Protein AF-0000000083454389 (afdb_homodimer)

Radius of gyration: 29.97 Å; Cα contacts (8 Å, |Δi|>4): 1433; chains: 2; bounding box: 77×96×76 Å

Sequence (696 aa):
MKLIVLVIYVLCEFEGIVSSENDEIINSISSKSIYSPEIHAELFSPSLGLTWDHYLTLDEINNFIDHVGEKYSDFVTVHVAGYSDEGNPIKIVEVLSGNRSANKIWIDGGIHGREWVTPSAMLLILFQLVVRRESNSEAMRGVDFYVCPVINPDGFDYSRRFSKFWRKNRRVINNHCLGVDLNRNWIYQPEHSDVHEEKCRDIYPGPFPFSEPETQALKTFLEQNKNNMKAFLTFHTFGEMIMIPYGYKSALPEDYDDLERLANHIVQNITLHGGPQYKVVNTYDYSGFSVGGLDDYAKEVLGIKYTYTVELRDNGTYYFFLPEHLILPTSIDALVVAATVAEEVYRIMKLIVLVIYVLCEFEGIVSSENDEIINSISSKSIYSPEIHAELFSPSLGLTWDHYLTLDEINNFIDHVGEKYSDFVTVHVAGYSDEGNPIKIVEVLSGNRSANKIWIDGGIHGREWVTPSAMLLILFQLVVRRESNSEAMRGVDFYVCPVINPDGFDYSRRFSKFWRKNRRVINNHCLGVDLNRNWIYQPEHSDVHEEKCRDIYPGPFPFSEPETQALKTFLEQNKNNMKAFLTFHTFGEMIMIPYGYKSALPEDYDDLERLANHIVQNITLHGGPQYKVVNTYDYSGFSVGGLDDYAKEVLGIKYTYTVELRDNGTYYFFLPEHLILPTSIDALVVAATVAEEVYRI

pLDDT: mean 85.83, std 23.31, range [16.59, 98.94]

Secondary structure (DSSP, 8-state):
-------------------SS-SGGGT------SS-HHHHHHH--GGGS--SSSPPPHHHHHHHHHHHHHHTTTTEEEEEEEE-TTS-EEEEEEE--S-TT--EEEEE--SSTT-THHHHHHHHHHIIIIITGGGS-HHHHHSEEEEES-S-HHHHHHHHHT-TT--S---B-SSS-B---GGGSSS--TT----GGGGGSTT---SSTT-SHHHHHHHHHHHHH-TTEEEEEEEEESS-EEEES-SSSSSPPTTHHHHHHHHHHHHHHHHHTT----EEEEHHHHH----S-HHHIIIIIS--SEEEEEEES-SSSSTT---GGGHHHHHHHHHHHHHHHHHHHHH-/-------------------SS-SGGGT------SS-HHHHHHH--GGGS--SSSPPPHHHHHHHHHHHHHHTTTTEEEEEEEE-TTS-EEEEEEE--S-TT--EEEEE--SSTT-THHHHHHHHHHIIIIITGGGS-HHHHHSEEEEES-S-HHHHHHHHHT-TT--S---B-SSS-B---GGGSSS--TT----GGGGGSTT---SSTT-SHHHHHHHHHHHHH-TTEEEEEEEEESS-EEEES-SSSSPPPTTHHHHHHHHHHHHHHHHHTT---PEEEEHHHHH----S-HHHIIIIIS--SEEEEEEES-SSSSTT---GGGHHHHHHHHHHHHHHHHHHHHH-

Solvent-accessible surface area (backbone atoms only — not comparable to full-atom values): 36521 Å² total; per-residue (Å²): 140,84,84,80,82,84,74,98,84,80,84,69,79,86,80,85,82,81,55,87,103,42,73,69,71,66,66,71,66,66,70,68,42,85,53,41,77,75,56,54,60,62,70,40,50,54,83,80,66,54,66,51,62,58,84,74,50,65,66,56,50,52,49,51,53,50,47,50,26,65,77,39,50,92,44,24,47,67,40,73,54,37,43,37,92,87,65,45,67,30,48,34,39,34,38,54,43,82,54,92,80,38,38,28,35,41,37,38,13,18,47,41,10,30,31,59,58,25,32,56,19,39,49,48,39,47,41,43,64,59,78,40,37,88,72,49,43,69,33,57,45,50,28,25,37,39,38,26,35,39,53,20,51,57,11,30,45,43,13,73,74,32,31,61,80,36,42,22,36,71,43,69,74,48,75,85,22,61,19,31,18,62,53,22,18,51,41,81,48,85,75,39,44,75,55,71,83,48,40,47,21,58,73,14,26,36,64,38,52,46,70,43,51,47,49,39,20,50,49,55,48,44,71,74,58,44,78,55,33,45,30,38,40,41,38,43,52,43,47,30,27,43,27,30,57,28,26,72,43,84,64,69,51,94,59,41,69,61,48,49,51,52,45,51,53,33,32,51,51,24,38,62,40,75,42,66,83,44,43,77,43,43,34,20,81,73,71,37,82,37,62,13,31,57,59,40,36,40,36,71,72,69,58,26,70,47,42,34,39,34,23,35,61,42,81,47,80,49,43,53,55,70,56,43,88,46,41,44,62,43,20,47,42,48,36,44,43,52,50,48,51,27,44,55,50,50,72,101,142,84,84,80,81,86,80,92,82,84,79,70,80,82,86,82,79,84,60,87,98,50,75,71,70,68,67,73,65,68,69,66,41,82,53,41,79,75,55,54,60,61,70,39,50,55,82,79,66,54,66,51,62,58,85,75,50,65,67,58,51,51,50,52,53,51,47,50,25,63,76,38,50,92,44,23,46,69,40,71,54,38,43,36,91,88,64,45,70,29,49,33,39,35,40,55,44,83,54,93,82,38,38,27,35,41,37,36,12,17,48,42,10,30,33,60,58,26,33,56,18,41,49,48,40,47,42,45,63,58,79,39,38,88,68,49,38,69,33,57,47,49,27,26,37,40,38,26,35,38,55,20,53,56,10,30,45,44,13,73,75,33,32,59,81,37,42,21,36,72,44,69,74,47,75,85,22,62,20,31,16,62,55,22,18,51,41,81,47,84,75,39,42,74,54,69,81,48,40,46,22,58,72,13,27,35,63,38,52,43,70,43,50,45,48,39,18,49,50,54,50,44,72,74,56,44,77,56,33,44,30,37,41,40,38,44,52,44,47,30,28,43,27,31,58,28,26,69,42,84,63,69,51,94,59,42,67,61,48,50,52,52,45,51,51,34,33,51,51,24,38,60,38,73,40,68,82,44,43,76,43,44,33,19,82,72,71,38,82,37,61,13,31,56,59,40,37,41,36,69,72,69,56,25,70,47,41,34,40,34,22,34,62,42,81,47,80,48,43,54,55,70,56,45,87,45,39,44,64,43,19,48,42,49,36,44,43,53,50,48,49,27,44,57,49,50,73,101

Nearest PDB structures (foldseek):
  7eqz-assembly1_A  TM=9.453E-01  e=6.499E-32  Aedes aegypti
  3osl-assembly2_C  TM=9.333E-01  e=9.025E-31  Bos taurus
  4p10-assembly1_A  TM=8.799E-01  e=5.454E-32  Homo sapiens
  4uee-assembly1_B  TM=9.318E-01  e=4.918E-30  Homo sapiens
  2abz-assembly1_A  TM=9.301E-01  e=2.472E-28  Bos taurus

InterPro domains:
  IPR000834 Peptidase M14, carboxypeptidase A [PF00246] (61-331)
  IPR000834 Peptidase M14, carboxypeptidase A [PR00765] (81-93)
  IPR000834 Peptidase M14, carboxypeptidase A [PR00765] (103-117)
  IPR000834 Peptidase M14, carboxypeptidase A [PR00765] (179-187)
  IPR000834 Peptidase M14, carboxypeptidase A [PR00765] (233-246)
  IPR000834 Peptidase M14, carboxypeptidase A [PS52035] (54-345)
  IPR000834 Peptidase M14, carboxypeptidase A [SM00631] (55-333)

Foldseek 3Di:
DDPPPDDDDLDQDPPPPCDPVRVPVVPPPLVPLPCDVVVLVVLPPCPLPQNLLDFDALVSLVVLLVVLCVVQVVFKHKDFLFAFPVGHTFIKIKGHLPDPLAFEAEEEEALWQLQRLQLLLLVVLVCCVGVVVVSAHPLSSRHMYIYGSHLQNQSNNCCVPPNNNQTFHADDPDPQAGGARCQQQADDDPLLDPDPVLRRDSHRRHNHHPPTRSNVSVVVVCVVPVVSHAEYEYEGAAALAKEADDQQDPDHDPCNVVLVVLRVVLQVQLVSNPHDRGYYYYNCVPPNHGHRGPQCCCCPVSVHHHGIYGHFDDNPPQGSDDNSVCSVSRSVSSSSNVSSVSNVSSVD/DDPPPDDDDQDQDPPPPQDPVHPPVVPPPLVPQPCDVVVLVVLPPCPLPQNLLDFDALVSLVVLLVVLCVVQVVFKHKDFLFAFPVGHTFIKIKGHLPDPLAFEAEEEEALWQLQRLQLLLLSVLVCCVGVVVVSAHPLSSRHMYIYGSHLQNQSNNCCVPPNNNQTFHADDPDPQAGGARCQQQADDDPLLDPDPVLRRDSHRRHNHHPPTRSNVSVVVVCVVVVVSHQEYEYEGAAALAKEADDQQDPDHDPCNVVLQVLRVVLQVQLVSNPHDRGYYYYNCVPPNHGHRGPQCCCCPVSVHHHGIYGHFDDNPPQGSDDNSVCSVSRSVSSSSSVSSVSNVSSVD

Organism: Laodelphax striatellus (NCBI:txid195883)

Structure (mmCIF, N/CA/C/O backbone):
data_AF-0000000083454389-model_v1
#
loop_
_entity.id
_entity.type
_entity.pdbx_description
1 polymer 'Peptidase M14 domain-containing protein'
#
loop_
_atom_site.group_PDB
_atom_site.id
_atom_site.type_symbol
_atom_site.label_atom_id
_atom_site.label_alt_id
_atom_site.label_comp_id
_atom_site.label_asym_id
_atom_site.label_entity_id
_atom_site.label_seq_id
_atom_site.pdbx_PDB_ins_code
_atom_site.Cartn_x
_atom_site.Cartn_y
_atom_site.Cartn_z
_atom_site.occupancy
_atom_site.B_iso_or_equiv
_atom_site.auth_seq_id
_atom_site.auth_comp_id
_atom_site.auth_asym_id
_atom_site.auth_atom_id
_atom_site.pdbx_PDB_model_num
ATOM 1 N N . MET A 1 1 ? -38.062 9.578 35.219 1 16.59 1 MET A N 1
ATOM 2 C CA . MET A 1 1 ? -37.438 10.883 35.062 1 16.59 1 MET A CA 1
ATOM 3 C C . MET A 1 1 ? -35.969 10.82 35.438 1 16.59 1 MET A C 1
ATOM 5 O O . MET A 1 1 ? -35.438 9.75 35.75 1 16.59 1 MET A O 1
ATOM 9 N N . LYS A 1 2 ? -35.281 11.75 36.469 1 18.58 2 LYS A N 1
ATOM 10 C CA . LYS A 1 2 ? -34.625 13.008 36.156 1 18.58 2 LYS A CA 1
ATOM 11 C C . LYS A 1 2 ? -33.125 12.891 36.281 1 18.58 2 LYS A C 1
ATOM 13 O O . LYS A 1 2 ? -32.625 12.641 37.406 1 18.58 2 LYS A O 1
ATOM 18 N N . LEU A 1 3 ? -32.375 12.578 35.188 1 19.66 3 LEU A N 1
ATOM 19 C CA . LEU A 1 3 ? -30.922 12.359 35.062 1 19.66 3 LEU A CA 1
ATOM 20 C C . LEU A 1 3 ? -30.156 13.617 35.469 1 19.66 3 LEU A C 1
ATOM 22 O O . LEU A 1 3 ? -30.203 14.625 34.75 1 19.66 3 LEU A O 1
ATOM 26 N N . ILE A 1 4 ? -29.891 13.742 36.75 1 18.62 4 ILE A N 1
ATOM 27 C CA . ILE A 1 4 ? -29.203 14.992 37.094 1 18.62 4 ILE A CA 1
ATOM 28 C C . ILE A 1 4 ? -27.719 14.891 36.781 1 18.62 4 ILE A C 1
ATOM 30 O O . ILE A 1 4 ? -27 14.078 37.375 1 18.62 4 ILE A O 1
ATOM 34 N N . VAL A 1 5 ? -27.328 15.344 35.531 1 22.33 5 VAL A N 1
ATOM 35 C CA . VAL A 1 5 ? -26.016 15.445 34.875 1 22.33 5 VAL A CA 1
ATOM 36 C C . VAL A 1 5 ? -25.266 16.656 35.438 1 22.33 5 VAL A C 1
ATOM 38 O O . VAL A 1 5 ? -25.547 17.797 35.062 1 22.33 5 VAL A O 1
ATOM 41 N N . LEU A 1 6 ? -24.828 16.516 36.844 1 17.64 6 LEU A N 1
ATOM 42 C CA . LEU A 1 6 ? -24.125 17.703 37.312 1 17.64 6 LEU A CA 1
ATOM 43 C C . LEU A 1 6 ? -22.828 17.906 36.531 1 17.64 6 LEU A C 1
ATOM 45 O O . LEU A 1 6 ? -22.234 16.938 36.031 1 17.64 6 LEU A O 1
ATOM 49 N N . VAL A 1 7 ? -21.75 19.172 36.938 1 21.8 7 VAL A N 1
ATOM 50 C CA . VAL A 1 7 ? -21.438 20.531 36.531 1 21.8 7 VAL A CA 1
ATOM 51 C C . VAL A 1 7 ? -19.922 20.719 36.469 1 21.8 7 VAL A C 1
ATOM 53 O O . VAL A 1 7 ? -19.422 21.562 35.719 1 21.8 7 VAL A O 1
ATOM 56 N N . ILE A 1 8 ? -18.719 20.156 36.469 1 18.66 8 ILE A N 1
ATOM 57 C CA . ILE A 1 8 ? -17.734 21.188 36.812 1 18.66 8 ILE A CA 1
ATOM 58 C C . ILE A 1 8 ? -17.391 21.984 35.562 1 18.66 8 ILE A C 1
ATOM 60 O O . ILE A 1 8 ? -17.531 21.484 34.438 1 18.66 8 ILE A O 1
ATOM 64 N N . TYR A 1 9 ? -16.531 23.312 35.781 1 21.69 9 TYR A N 1
ATOM 65 C CA . TYR A 1 9 ? -15.719 24.516 35.719 1 21.69 9 TYR A CA 1
ATOM 66 C C . TYR A 1 9 ? -14.352 24.203 35.094 1 21.69 9 TYR A C 1
ATOM 68 O O . TYR A 1 9 ? -13.695 23.234 35.5 1 21.69 9 TYR A O 1
ATOM 76 N N . VAL A 1 10 ? -14.078 25.047 34 1 25.09 10 VAL A N 1
ATOM 77 C CA . VAL A 1 10 ? -13.047 25.109 32.969 1 25.09 10 VAL A CA 1
ATOM 78 C C . VAL A 1 10 ? -11.742 25.609 33.562 1 25.09 10 VAL A C 1
ATOM 80 O O . VAL A 1 10 ? -10.766 25.828 32.844 1 25.09 10 VAL A O 1
ATOM 83 N N . LEU A 1 11 ? -11.086 25.594 34.938 1 23.41 11 LEU A N 1
ATOM 84 C CA . LEU A 1 11 ? -10.148 26.703 35.125 1 23.41 11 LEU A CA 1
ATOM 85 C C . LEU A 1 11 ? -8.734 26.297 34.75 1 23.41 11 LEU A C 1
ATOM 87 O O . LEU A 1 11 ? -8.25 25.234 35.156 1 23.41 11 LEU A O 1
ATOM 91 N N . CYS A 1 12 ? -8.102 27.078 33.75 1 23.97 12 CYS A N 1
ATOM 92 C CA . CYS A 1 12 ? -6.832 27.109 33.031 1 23.97 12 CYS A CA 1
ATOM 93 C C . CYS A 1 12 ? -5.695 27.5 33.969 1 23.97 12 CYS A C 1
ATOM 95 O O . CYS A 1 12 ? -5.18 28.625 33.906 1 23.97 12 CYS A O 1
ATOM 97 N N . GLU A 1 13 ? -5.379 27.141 35.438 1 25.06 13 GLU A N 1
ATOM 98 C CA . GLU A 1 13 ? -4.383 27.984 36.094 1 25.06 13 GLU A CA 1
ATOM 99 C C . GLU A 1 13 ? -2.977 27.406 35.938 1 25.06 13 GLU A C 1
ATOM 101 O O . GLU A 1 13 ? -2.709 26.266 36.344 1 25.06 13 GLU A O 1
ATOM 106 N N . PHE A 1 14 ? -2.047 27.969 34.969 1 23.42 14 PHE A N 1
ATOM 107 C CA . PHE A 1 14 ? -0.696 27.453 34.781 1 23.42 14 PHE A CA 1
ATOM 108 C C . PHE A 1 14 ? 0.248 28 35.844 1 23.42 14 PHE A C 1
ATOM 110 O O . PHE A 1 14 ? 0.916 29.016 35.625 1 23.42 14 PHE A O 1
ATOM 117 N N . GLU A 1 15 ? 0.124 28.219 37.344 1 24.05 15 GLU A N 1
ATOM 118 C CA . GLU A 1 15 ? 1.097 28.922 38.188 1 24.05 15 GLU A CA 1
ATOM 119 C C . GLU A 1 15 ? 2.326 28.062 38.438 1 24.05 15 GLU A C 1
ATOM 121 O O . GLU A 1 15 ? 2.227 27.016 39.094 1 24.05 15 GLU A O 1
ATOM 126 N N . GLY A 1 16 ? 3.479 28.188 37.719 1 24.05 16 GLY A N 1
ATOM 127 C CA . GLY A 1 16 ? 4.715 27.453 37.906 1 24.05 16 GLY A CA 1
ATOM 128 C C . GLY A 1 16 ? 5.543 27.953 39.062 1 24.05 16 GLY A C 1
ATOM 129 O O . GLY A 1 16 ? 6.551 28.625 38.875 1 24.05 16 GLY A O 1
ATOM 130 N N . ILE A 1 17 ? 5.145 28.156 40.5 1 23.33 17 ILE A N 1
ATOM 131 C CA . ILE A 1 17 ? 5.969 28.75 41.562 1 23.33 17 ILE A CA 1
ATOM 132 C C . ILE A 1 17 ? 6.992 27.719 42.031 1 23.33 17 ILE A C 1
ATOM 134 O O . ILE A 1 17 ? 6.629 26.703 42.656 1 23.33 17 ILE A O 1
ATOM 138 N N . VAL A 1 18 ? 8.195 27.375 41.531 1 25.81 18 VAL A N 1
ATOM 139 C CA . VAL A 1 18 ? 9.156 26.438 42.125 1 25.81 18 VAL A CA 1
ATOM 140 C C . VAL A 1 18 ? 9.891 27.094 43.281 1 25.81 18 VAL A C 1
ATOM 142 O O . VAL A 1 18 ? 10.75 27.953 43.062 1 25.81 18 VAL A O 1
ATOM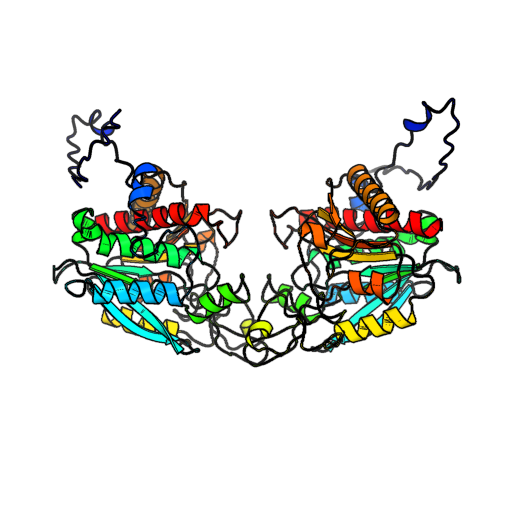 145 N N . SER A 1 19 ? 9.344 27.609 44.406 1 22.75 19 SER A N 1
ATOM 146 C CA . SER A 1 19 ? 10.227 27.906 45.531 1 22.75 19 SER A CA 1
ATOM 147 C C . SER A 1 19 ? 10.945 26.656 46.031 1 22.75 19 SER A C 1
ATOM 149 O O . SER A 1 19 ? 10.469 25.547 45.812 1 22.75 19 SER A O 1
ATOM 151 N N . SER A 1 20 ? 12.25 26.656 46.719 1 26.38 20 SER A N 1
ATOM 152 C CA . SER A 1 20 ? 13.148 25.625 47.25 1 26.38 20 SER A CA 1
ATOM 153 C C . SER A 1 20 ? 12.391 24.578 48.062 1 26.38 20 SER A C 1
ATOM 155 O O . SER A 1 20 ? 12.82 23.422 48.125 1 26.38 20 SER A O 1
ATOM 157 N N . GLU A 1 21 ? 11.844 24.922 49.344 1 28.56 21 GLU A N 1
ATOM 158 C CA . GLU A 1 21 ? 10.977 24.266 50.312 1 28.56 21 GLU A CA 1
ATOM 159 C C . GLU A 1 21 ? 9.844 23.516 49.625 1 28.56 21 GLU A C 1
ATOM 161 O O . GLU A 1 21 ? 8.68 23.922 49.719 1 28.56 21 GLU A O 1
ATOM 166 N N . ASN A 1 22 ? 9.977 23.031 48.375 1 26.16 22 ASN A N 1
ATOM 167 C CA . ASN A 1 22 ? 9.75 22.953 46.938 1 26.16 22 ASN A CA 1
ATOM 168 C C . ASN A 1 22 ? 9.211 21.578 46.531 1 26.16 22 ASN A C 1
ATOM 170 O O . ASN A 1 22 ? 9.156 21.266 45.344 1 26.16 22 ASN A O 1
ATOM 174 N N . ASP A 1 23 ? 9.328 20.578 47.375 1 27.66 23 ASP A N 1
ATOM 175 C CA . ASP A 1 23 ? 8.953 19.188 47.281 1 27.66 23 ASP A CA 1
ATOM 176 C C . ASP A 1 23 ? 7.461 19.031 46.969 1 27.66 23 ASP A C 1
ATOM 178 O O . ASP A 1 23 ? 7.051 18.094 46.281 1 27.66 23 ASP A O 1
ATOM 182 N N . GLU A 1 24 ? 6.629 19.766 47.75 1 25.83 24 GLU A N 1
ATOM 183 C CA . GLU A 1 24 ? 5.191 19.531 47.844 1 25.83 24 GLU A CA 1
ATOM 184 C C . GLU A 1 24 ? 4.512 19.797 46.5 1 25.83 24 GLU A C 1
ATOM 186 O O . GLU A 1 24 ? 3.398 19.312 46.25 1 25.83 24 GLU A O 1
ATOM 191 N N . ILE A 1 25 ? 5.043 20.828 45.812 1 26.69 25 ILE A N 1
ATOM 192 C CA . ILE A 1 25 ? 4.148 21.25 44.719 1 26.69 25 ILE A CA 1
ATOM 193 C C . ILE A 1 25 ? 4.168 20.219 43.594 1 26.69 25 ILE A C 1
ATOM 195 O O . ILE A 1 25 ? 3.766 20.516 42.469 1 26.69 25 ILE A O 1
ATOM 199 N N . ILE A 1 26 ? 5.105 19.266 43.688 1 28.83 26 ILE A N 1
ATOM 200 C CA . ILE A 1 26 ? 5.066 18.344 42.531 1 28.83 26 ILE A CA 1
ATOM 201 C C . ILE A 1 26 ? 3.699 17.672 42.469 1 28.83 26 ILE A C 1
ATOM 203 O O . ILE A 1 26 ? 3.32 17.141 41.438 1 28.83 26 ILE A O 1
ATOM 207 N N . ASN A 1 27 ? 3.258 17.391 43.688 1 25.52 27 ASN A N 1
ATOM 208 C CA . ASN A 1 27 ? 2.17 16.422 43.688 1 25.52 27 ASN A CA 1
ATOM 209 C C . ASN A 1 27 ? 0.968 16.906 42.875 1 25.52 27 ASN A C 1
ATOM 211 O O . ASN A 1 27 ? 0.224 16.094 42.344 1 25.52 27 ASN A O 1
ATOM 215 N N . SER A 1 28 ? 0.406 18.078 43.312 1 26.61 28 SER A N 1
ATOM 216 C CA . SER A 1 28 ? -1.011 18.297 43.031 1 26.61 28 SER A CA 1
ATOM 217 C C . SER A 1 28 ? -1.232 18.781 41.625 1 26.61 28 SER A C 1
ATOM 219 O O . SER A 1 28 ? -2.246 19.422 41.312 1 26.61 28 SER A O 1
ATOM 221 N N . ILE A 1 29 ? -0.206 19 40.938 1 28.78 29 ILE A N 1
ATOM 222 C CA . ILE A 1 29 ? -0.644 19.438 39.594 1 28.78 29 ILE A CA 1
ATOM 223 C C . ILE A 1 29 ? -1.446 18.312 38.938 1 28.78 29 ILE A C 1
ATOM 225 O O . ILE A 1 29 ? -0.891 17.281 38.562 1 28.78 29 ILE A O 1
ATOM 229 N N . SER A 1 30 ? -2.498 17.859 39.594 1 28.39 30 SER A N 1
ATOM 230 C CA . SER A 1 30 ? -3.455 17 38.906 1 28.39 30 SER A CA 1
ATOM 231 C C . SER A 1 30 ? -3.691 17.484 37.469 1 28.39 30 SER A C 1
ATOM 233 O O . SER A 1 30 ? -4.297 18.531 37.25 1 28.39 30 SER A O 1
ATOM 235 N N . SER A 1 31 ? -2.701 17.453 36.625 1 28.12 31 SER A N 1
ATOM 236 C CA . SER A 1 31 ? -2.867 17.641 35.188 1 28.12 31 SER A CA 1
ATOM 237 C C . SER A 1 31 ? -4.188 17.047 34.688 1 28.12 31 SER A C 1
ATOM 239 O O . SER A 1 31 ? -4.41 15.844 34.812 1 28.12 31 SER A O 1
ATOM 241 N N . LYS A 1 32 ? -5.238 17.781 34.938 1 30.38 32 LYS A N 1
ATOM 242 C CA . LYS A 1 32 ? -6.543 17.359 34.438 1 30.38 32 LYS A CA 1
ATOM 243 C C . LYS A 1 32 ? -6.441 16.844 33 1 30.38 32 LYS A C 1
ATOM 245 O O . LYS A 1 32 ? -5.82 17.5 32.156 1 30.38 32 LYS A O 1
ATOM 250 N N . SER A 1 33 ? -6.496 15.57 32.875 1 31.61 33 SER A N 1
ATOM 251 C CA . SER A 1 33 ? -6.633 14.883 31.594 1 31.61 33 SER A CA 1
ATOM 252 C C . SER A 1 33 ? -7.492 15.695 30.625 1 31.61 33 SER A C 1
ATOM 254 O O . SER A 1 33 ? -8.609 16.094 30.953 1 31.61 33 SER A O 1
ATOM 256 N N . ILE A 1 34 ? -6.945 16.562 29.875 1 37.53 34 ILE A N 1
ATOM 257 C CA . ILE A 1 34 ? -7.691 17.297 28.859 1 37.53 34 ILE A CA 1
ATOM 258 C C . ILE A 1 34 ? -8.852 16.438 28.359 1 37.53 34 ILE A C 1
ATOM 260 O O . ILE A 1 34 ? -9.898 16.969 27.969 1 37.53 34 ILE A O 1
ATOM 264 N N . TYR A 1 35 ? -8.555 15.164 28 1 34.94 35 TYR A N 1
ATOM 265 C CA . TYR A 1 35 ? -9.562 14.305 27.391 1 34.94 35 TYR A CA 1
ATOM 266 C C . TYR A 1 35 ? -9.93 13.156 28.328 1 34.94 35 TYR A C 1
ATOM 268 O O . TYR A 1 35 ? -9.055 12.406 28.781 1 34.94 35 TYR A O 1
ATOM 276 N N . SER A 1 36 ? -10.578 13.344 29.375 1 38.19 36 SER A N 1
ATOM 277 C CA . SER A 1 36 ? -11.164 12.156 29.984 1 38.19 36 SER A CA 1
ATOM 278 C C . SER A 1 36 ? -12.188 11.508 29.062 1 38.19 36 SER A C 1
ATOM 280 O O . SER A 1 36 ? -12.914 12.195 28.344 1 38.19 36 SER A O 1
ATOM 282 N N . PRO A 1 37 ? -12.008 10.289 28.828 1 38.5 37 PRO A N 1
ATOM 283 C CA . PRO A 1 37 ? -12.969 9.562 28 1 38.5 37 PRO A CA 1
ATOM 284 C C . PRO A 1 37 ? -14.398 10.078 28.172 1 38.5 37 PRO A C 1
ATOM 286 O O . PRO A 1 37 ? -15.18 10.062 27.219 1 38.5 37 PRO A O 1
ATOM 289 N N . GLU A 1 38 ? -14.805 10.461 29.281 1 39 38 GLU A N 1
ATOM 290 C CA . GLU A 1 38 ? -16.172 10.914 29.516 1 39 38 GLU A CA 1
ATOM 291 C C . GLU A 1 38 ? -16.453 12.234 28.797 1 39 38 GLU A C 1
ATOM 293 O O . GLU A 1 38 ? -17.562 12.469 28.328 1 39 38 GLU A O 1
ATOM 298 N N . ILE A 1 39 ? -15.469 13.094 28.703 1 40.34 39 ILE A N 1
ATOM 299 C CA . ILE A 1 39 ? -15.555 14.391 28.047 1 40.34 39 ILE A CA 1
ATOM 300 C C . ILE A 1 39 ? -15.656 14.195 26.547 1 40.34 39 ILE A C 1
ATOM 302 O O . ILE A 1 39 ? -16.203 15.047 25.828 1 40.34 39 ILE A O 1
ATOM 306 N N . HIS A 1 40 ? -15.164 13.227 25.922 1 42.78 40 HIS A N 1
ATOM 307 C CA . HIS A 1 40 ? -15.195 12.953 24.484 1 42.78 40 HIS A CA 1
ATOM 308 C C . HIS A 1 40 ? -16.625 12.727 24 1 42.78 40 HIS A C 1
ATOM 310 O O . HIS A 1 40 ? -16.953 13.039 22.859 1 42.78 40 HIS A O 1
ATOM 316 N N . ALA A 1 41 ? -17.344 12.211 24.859 1 41.62 41 ALA A N 1
ATOM 317 C CA . ALA A 1 41 ? -18.734 11.984 24.422 1 41.62 41 ALA A CA 1
ATOM 318 C C . ALA A 1 41 ? -19.438 13.312 24.156 1 41.62 41 ALA A C 1
ATOM 320 O O . ALA A 1 41 ? -20.281 13.398 23.266 1 41.62 41 ALA A O 1
ATOM 321 N N . GLU A 1 42 ? -19.172 14.297 24.938 1 41.12 42 GLU A N 1
ATOM 322 C CA . GLU A 1 42 ? -19.828 15.578 24.703 1 41.12 42 GLU A CA 1
ATOM 323 C C . GLU A 1 42 ? -19.266 16.266 23.469 1 41.12 42 GLU A C 1
ATOM 325 O O . GLU A 1 42 ? -19.938 17.094 22.859 1 41.12 42 GLU A O 1
ATOM 330 N N . LEU A 1 43 ? -18.047 16.172 23.344 1 43.34 43 LEU A N 1
ATOM 331 C CA . LEU A 1 43 ? -17.438 16.859 22.219 1 43.34 43 LEU A CA 1
ATOM 332 C C . LEU A 1 43 ? -18.203 16.578 20.938 1 43.34 43 LEU A C 1
ATOM 334 O O . LEU A 1 43 ? -18.141 17.344 19.969 1 43.34 43 LEU A O 1
ATOM 338 N N . PHE A 1 44 ? -18.656 15.312 20.859 1 44.28 44 PHE A N 1
ATOM 339 C CA . PHE A 1 44 ? -19.266 14.938 19.578 1 44.28 44 PHE A CA 1
ATOM 340 C C . PHE A 1 44 ? -20.719 15.406 19.516 1 44.28 44 PHE A C 1
ATOM 342 O O . PHE A 1 44 ? -21.625 14.711 19.984 1 44.28 44 PHE A O 1
ATOM 349 N N . SER A 1 45 ? -20.891 16.562 20 1 42.81 45 SER A N 1
ATOM 350 C CA . SER A 1 45 ? -22.25 16.906 19.578 1 42.81 45 SER A CA 1
ATOM 351 C C . SER A 1 45 ? -22.391 16.797 18.062 1 42.81 45 SER A C 1
ATOM 353 O O . SER A 1 45 ? -21.672 17.453 17.312 1 42.81 45 SER A O 1
ATOM 355 N N . PRO A 1 46 ? -23.078 15.734 17.656 1 46.09 46 PRO A N 1
ATOM 356 C CA . PRO A 1 46 ? -23.453 15.477 16.266 1 46.09 46 PRO A CA 1
ATOM 357 C C . PRO A 1 46 ? -23.875 16.734 15.516 1 46.09 46 PRO A C 1
ATOM 359 O O . PRO A 1 46 ? -24.266 16.672 14.352 1 46.09 46 PRO A O 1
ATOM 362 N N . SER A 1 47 ? -23.969 17.781 16.203 1 45.66 47 SER A N 1
ATOM 363 C CA . SER A 1 47 ? -24.688 18.797 15.414 1 45.66 47 SER A CA 1
ATOM 364 C C . SER A 1 47 ? -24.016 19.016 14.062 1 45.66 47 SER A C 1
ATOM 366 O O . SER A 1 47 ? -24.688 19.281 13.062 1 45.66 47 SER A O 1
ATOM 368 N N . LEU A 1 48 ? -22.672 19.047 14.109 1 57.94 48 LEU A N 1
ATOM 369 C CA . LEU A 1 48 ? -22.078 19.297 12.797 1 57.94 48 LEU A CA 1
ATOM 370 C C . LEU A 1 48 ? -21.812 17.984 12.07 1 57.94 48 LEU A C 1
ATOM 372 O O . LEU A 1 48 ? -21.25 17.984 10.977 1 57.94 48 LEU A O 1
ATOM 376 N N . GLY A 1 49 ? -22.391 17.016 12.641 1 63.62 49 GLY A N 1
ATOM 377 C CA . GLY A 1 49 ? -22.297 15.734 11.969 1 63.62 49 GLY A CA 1
ATOM 378 C C . GLY A 1 49 ? -20.906 15.125 12.016 1 63.62 49 GLY A C 1
ATOM 379 O O . GLY A 1 49 ? -20.672 14.078 11.406 1 63.62 49 GLY A O 1
ATOM 380 N N . LEU A 1 50 ? -19.969 15.906 12.75 1 79.75 50 LEU A N 1
ATOM 381 C CA . LEU A 1 50 ? -18.641 15.312 12.852 1 79.75 50 LEU A CA 1
ATOM 382 C C . LEU A 1 50 ? -18.547 14.406 14.078 1 79.75 50 LEU A C 1
ATOM 384 O O . LEU A 1 50 ? -18.75 14.859 15.203 1 79.75 50 LEU A O 1
ATOM 388 N N . THR A 1 51 ? -18.297 13.109 13.945 1 79.62 51 THR A N 1
ATOM 389 C CA . THR A 1 51 ? -18.297 12.172 15.055 1 79.62 51 THR A CA 1
ATOM 390 C C . THR A 1 51 ? -16.953 11.477 15.18 1 79.62 51 THR A C 1
ATOM 392 O O . THR A 1 51 ? -16.656 10.836 16.188 1 79.62 51 THR A O 1
ATOM 395 N N . TRP A 1 52 ? -16.047 11.766 14.289 1 91.19 52 TRP A N 1
ATOM 396 C CA . TRP A 1 52 ? -14.711 11.148 14.258 1 91.19 52 TRP A CA 1
ATOM 397 C C . TRP A 1 52 ? -14.805 9.641 14.438 1 91.19 52 TRP A C 1
ATOM 399 O O . TRP A 1 52 ? -14 9.047 15.156 1 91.19 52 TRP A O 1
ATOM 409 N N . ASP A 1 53 ? -15.891 9.062 13.938 1 89.5 53 ASP A N 1
ATOM 410 C CA . ASP A 1 53 ? -16.094 7.621 13.969 1 89.5 53 ASP A CA 1
ATOM 411 C C . ASP A 1 53 ? -15.977 7.02 12.57 1 89.5 53 ASP A C 1
ATOM 413 O O . ASP A 1 53 ? -16.172 5.812 12.391 1 89.5 53 ASP A O 1
ATOM 417 N N . HIS A 1 54 ? -15.734 7.82 11.672 1 92.88 54 HIS A N 1
ATOM 418 C CA . HIS A 1 54 ? -15.461 7.41 10.305 1 92.88 54 HIS A CA 1
ATOM 419 C C . HIS A 1 54 ? -14.617 8.453 9.57 1 92.88 54 HIS A C 1
ATOM 421 O O . HIS A 1 54 ? -14.516 9.594 10.016 1 92.88 54 HIS A O 1
ATOM 427 N N . TYR A 1 55 ? -13.969 8.047 8.578 1 95.38 55 TYR A N 1
ATOM 428 C CA . TYR A 1 55 ? -13.211 8.977 7.754 1 95.38 55 TYR A CA 1
ATOM 429 C C . TYR A 1 55 ? -14.125 9.773 6.836 1 95.38 55 TYR A C 1
ATOM 431 O O . TYR A 1 55 ? -15.008 9.211 6.18 1 95.38 55 TYR A O 1
ATOM 439 N N . LEU A 1 56 ? -13.914 11.023 6.832 1 94.81 56 LEU A N 1
ATOM 440 C CA . LEU A 1 56 ? -14.742 11.906 6.016 1 94.81 56 LEU A CA 1
ATOM 441 C C . LEU A 1 56 ? -14.211 11.992 4.59 1 94.81 56 LEU A C 1
ATOM 443 O O . LEU A 1 56 ? -13.008 11.82 4.363 1 94.81 56 LEU A O 1
ATOM 447 N N . THR A 1 57 ? -15.148 12.281 3.697 1 95.56 57 THR A N 1
ATOM 448 C CA . THR A 1 57 ? -14.758 12.562 2.318 1 95.56 57 THR A CA 1
ATOM 449 C C . THR A 1 57 ? -14.188 13.969 2.195 1 95.56 57 THR A C 1
ATOM 451 O O . THR A 1 57 ? -14.328 14.789 3.107 1 95.56 57 THR A O 1
ATOM 454 N N . LEU A 1 58 ? -13.523 14.203 1.085 1 97.88 58 LEU A N 1
ATOM 455 C CA . LEU A 1 58 ? -13.008 15.539 0.823 1 97.88 58 LEU A CA 1
ATOM 456 C C . LEU A 1 58 ? -14.133 16.562 0.84 1 97.88 58 LEU A C 1
ATOM 458 O O . LEU A 1 58 ? -13.977 17.656 1.389 1 97.88 58 LEU A O 1
ATOM 462 N N . ASP A 1 59 ? -15.273 16.203 0.291 1 96 59 ASP A N 1
ATOM 463 C CA . ASP A 1 59 ? -16.422 17.109 0.251 1 96 59 ASP A CA 1
ATOM 464 C C . ASP A 1 59 ? -16.922 17.422 1.659 1 96 59 ASP A C 1
ATOM 466 O O . ASP A 1 59 ? -17.25 18.562 1.97 1 96 59 ASP A O 1
ATOM 470 N N . GLU A 1 60 ? -17 16.406 2.484 1 94.56 60 GLU A N 1
ATOM 471 C CA . GLU A 1 60 ? -17.453 16.594 3.861 1 94.56 60 GLU A CA 1
ATOM 472 C C . GLU A 1 60 ? -16.469 17.484 4.637 1 94.56 60 GLU A C 1
ATOM 474 O O . GLU A 1 60 ? -16.891 18.312 5.441 1 94.56 60 GLU A O 1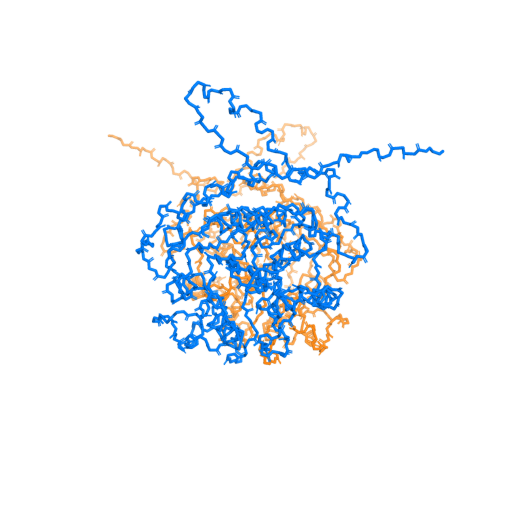
ATOM 479 N N . ILE A 1 61 ? -15.227 17.312 4.414 1 96.75 61 ILE A N 1
ATOM 480 C CA . ILE A 1 61 ? -14.203 18.125 5.055 1 96.75 61 ILE A CA 1
ATOM 481 C C . ILE A 1 61 ? -14.352 19.578 4.633 1 96.75 61 ILE A C 1
ATOM 483 O O . ILE A 1 61 ? -14.391 20.484 5.477 1 96.75 61 ILE A O 1
ATOM 487 N N . ASN A 1 62 ? -14.477 19.797 3.348 1 96.88 62 ASN A N 1
ATOM 488 C CA . ASN A 1 62 ? -14.617 21.156 2.826 1 96.88 62 ASN A CA 1
ATOM 489 C C . ASN A 1 62 ? -15.891 21.828 3.33 1 96.88 62 ASN A C 1
ATOM 491 O O . ASN A 1 62 ? -15.898 23.031 3.605 1 96.88 62 ASN A O 1
ATOM 495 N N . ASN A 1 63 ? -16.922 21.031 3.443 1 94.12 63 ASN A N 1
ATOM 496 C CA . ASN A 1 63 ? -18.172 21.562 3.965 1 94.12 63 ASN A CA 1
ATOM 497 C C . ASN A 1 63 ? -18.016 22.047 5.406 1 94.12 63 ASN A C 1
ATOM 499 O O . ASN A 1 63 ? -18.562 23.094 5.777 1 94.12 63 ASN A O 1
ATOM 503 N N . PHE A 1 64 ? -17.344 21.281 6.188 1 93.12 64 PHE A N 1
ATOM 504 C CA . PHE A 1 64 ? -17.094 21.688 7.566 1 93.12 64 PHE A CA 1
ATOM 505 C C . PHE A 1 64 ? -16.297 22.984 7.617 1 93.12 64 PHE A C 1
ATOM 507 O O . PHE A 1 64 ? -16.625 23.891 8.383 1 93.12 64 PHE A O 1
ATOM 514 N N . ILE A 1 65 ? -15.266 23.062 6.781 1 96.69 65 ILE A N 1
ATOM 515 C CA . ILE A 1 65 ? -14.398 24.234 6.73 1 96.69 65 ILE A CA 1
ATOM 516 C C . ILE A 1 65 ? -15.219 25.469 6.359 1 96.69 65 ILE A C 1
ATOM 518 O O . ILE A 1 65 ? -15.109 26.516 7.012 1 96.69 65 ILE A O 1
ATOM 522 N N . ASP A 1 66 ? -16.062 25.281 5.379 1 95.94 66 ASP A N 1
ATOM 523 C CA . ASP A 1 66 ? -16.906 26.406 4.938 1 95.94 66 ASP A CA 1
ATOM 524 C C . ASP A 1 66 ? -17.875 26.812 6.031 1 95.94 66 ASP A C 1
ATOM 526 O O . ASP A 1 66 ? -18.109 28.016 6.242 1 95.94 66 ASP A O 1
ATOM 530 N N . HIS A 1 67 ? -18.375 25.844 6.68 1 92.94 67 HIS A N 1
ATOM 531 C CA . HIS A 1 67 ? -19.344 26.109 7.746 1 92.94 67 HIS A CA 1
ATOM 532 C C . HIS A 1 67 ? -18.703 26.938 8.859 1 92.94 67 HIS A C 1
ATOM 534 O O . HIS A 1 67 ? -19.281 27.938 9.297 1 92.94 67 HIS A O 1
ATOM 540 N N . VAL A 1 68 ? -17.531 26.578 9.305 1 93.88 68 VAL A N 1
ATOM 541 C CA . VAL A 1 68 ? -16.922 27.281 10.422 1 93.88 68 VAL A CA 1
ATOM 542 C C . VAL A 1 68 ? -16.484 28.672 9.961 1 93.88 68 VAL A C 1
ATOM 544 O O . VAL A 1 68 ? -16.469 29.625 10.758 1 93.88 68 VAL A O 1
ATOM 547 N N . GLY A 1 69 ? -16.062 28.828 8.688 1 96.12 69 GLY A N 1
ATOM 548 C CA . GLY A 1 69 ? -15.711 30.125 8.148 1 96.12 69 GLY A CA 1
ATOM 549 C C . GLY A 1 69 ? -16.891 31.094 8.109 1 96.12 69 GLY A C 1
ATOM 550 O O . GLY A 1 69 ? -16.734 32.281 8.375 1 96.12 69 GLY A O 1
ATOM 551 N N . GLU A 1 70 ? -18.062 30.547 7.801 1 96 70 GLU A N 1
ATOM 552 C CA . GLU A 1 70 ? -19.266 31.359 7.688 1 96 70 GLU A CA 1
ATOM 553 C C . GLU A 1 70 ? -19.844 31.688 9.062 1 96 70 GLU A C 1
ATOM 555 O O . GLU A 1 70 ? -20.188 32.844 9.352 1 96 70 GLU A O 1
ATOM 560 N N . LYS A 1 71 ? -19.938 30.719 9.906 1 95.12 71 LYS A N 1
ATOM 561 C CA . LYS A 1 71 ? -20.609 30.859 11.203 1 95.12 71 LYS A CA 1
ATOM 562 C C . LYS A 1 71 ? -19.766 31.688 12.172 1 95.12 71 LYS A C 1
ATOM 564 O O . LYS A 1 71 ? -20.312 32.406 13 1 95.12 71 LYS A O 1
ATOM 569 N N . TYR A 1 72 ? -18.516 31.594 12.07 1 97.25 72 TYR A N 1
ATOM 570 C CA . TYR A 1 72 ? -17.625 32.281 13.008 1 97.25 72 TYR A CA 1
ATOM 571 C C . TYR A 1 72 ? -16.75 33.281 12.289 1 97.25 72 TYR A C 1
ATOM 573 O O . TYR A 1 72 ? -15.555 33.406 12.57 1 97.25 72 TYR A O 1
ATOM 581 N N . SER A 1 73 ? -17.281 34.031 11.422 1 97.56 73 SER A N 1
ATOM 582 C CA . SER A 1 73 ? -16.578 34.938 10.523 1 97.56 73 SER A CA 1
ATOM 583 C C . SER A 1 73 ? -15.969 36.094 11.289 1 97.56 73 SER A C 1
ATOM 585 O O . SER A 1 73 ? -15.117 36.844 10.758 1 97.56 73 SER A O 1
ATOM 587 N N . ASP A 1 74 ? -16.312 36.312 12.562 1 97.44 74 ASP A N 1
ATOM 588 C CA . ASP A 1 74 ? -15.742 37.375 13.375 1 97.44 74 ASP A CA 1
ATOM 589 C C . ASP A 1 74 ? -14.258 37.125 13.648 1 97.44 74 ASP A C 1
ATOM 591 O O . ASP A 1 74 ? -13.492 38.094 13.812 1 97.44 74 ASP A O 1
ATOM 595 N N . PHE A 1 75 ? -13.883 35.781 13.719 1 97.88 75 PHE A N 1
ATOM 596 C CA . PHE A 1 75 ? -12.484 35.531 14.039 1 97.88 75 PHE A CA 1
ATOM 597 C C . PHE A 1 75 ? -11.938 34.375 13.188 1 97.88 75 PHE A C 1
ATOM 599 O O . PHE A 1 75 ? -10.797 33.938 13.383 1 97.88 75 PHE A O 1
ATOM 606 N N . VAL A 1 76 ? -12.734 33.906 12.289 1 98.56 76 VAL A N 1
ATOM 607 C CA . VAL A 1 76 ? -12.305 32.812 11.391 1 98.56 76 VAL A CA 1
ATOM 608 C C . VAL A 1 76 ? -12.383 33.312 9.938 1 98.56 76 VAL A C 1
ATOM 610 O O . VAL A 1 76 ? -13.391 33.875 9.523 1 98.56 76 VAL A O 1
ATOM 613 N N . THR A 1 77 ? -11.359 33.156 9.195 1 98.69 77 THR A N 1
ATOM 614 C CA . THR A 1 77 ? -11.328 33.406 7.762 1 98.69 77 THR A CA 1
ATOM 615 C C . THR A 1 77 ? -10.844 32.156 7.012 1 98.69 77 THR A C 1
ATOM 617 O O . THR A 1 77 ? -9.836 31.562 7.379 1 98.69 77 THR A O 1
ATOM 620 N N . VAL A 1 78 ? -11.562 31.75 6.023 1 98.69 78 VAL A N 1
ATOM 621 C CA . VAL A 1 78 ? -11.156 30.641 5.164 1 98.69 78 VAL A CA 1
ATOM 622 C C . VAL A 1 78 ? -10.508 31.188 3.893 1 98.69 78 VAL A C 1
ATOM 624 O O . VAL A 1 78 ? -11.133 31.953 3.148 1 98.69 78 VAL A O 1
ATOM 627 N N . HIS A 1 79 ? -9.258 30.844 3.701 1 98.75 79 HIS A N 1
ATOM 628 C CA . HIS A 1 79 ? -8.516 31.219 2.504 1 98.75 79 HIS A CA 1
ATOM 629 C C . HIS A 1 79 ? -8.461 30.062 1.505 1 98.75 79 HIS A C 1
ATOM 631 O O . HIS A 1 79 ? -8.297 28.906 1.894 1 98.75 79 HIS A O 1
ATOM 637 N N . VAL A 1 80 ? -8.672 30.375 0.241 1 98.62 80 VAL A N 1
ATOM 638 C CA . VAL A 1 80 ? -8.305 29.453 -0.829 1 98.62 80 VAL A CA 1
ATOM 639 C C . VAL A 1 80 ? -6.918 29.797 -1.361 1 98.62 80 VAL A C 1
ATOM 641 O O . VAL A 1 80 ? -6.762 30.75 -2.139 1 98.62 80 VAL A O 1
ATOM 644 N N . ALA A 1 81 ? -5.961 29.047 -0.944 1 98.5 81 ALA A N 1
ATOM 645 C CA . ALA A 1 81 ? -4.57 29.328 -1.287 1 98.5 81 ALA A CA 1
ATOM 646 C C . ALA A 1 81 ? -4.297 29.031 -2.76 1 98.5 81 ALA A C 1
ATOM 648 O O . ALA A 1 81 ? -3.414 29.641 -3.367 1 98.5 81 ALA A O 1
ATOM 649 N N . GLY A 1 82 ? -4.992 28.156 -3.365 1 98.5 82 GLY A N 1
ATOM 650 C CA . GLY A 1 82 ? -4.871 27.703 -4.742 1 98.5 82 GLY A CA 1
ATOM 651 C C . GLY A 1 82 ? -5.719 26.484 -5.047 1 98.5 82 GLY A C 1
ATOM 652 O O . GLY A 1 82 ? -6.609 26.141 -4.27 1 98.5 82 GLY A O 1
ATOM 653 N N . TYR A 1 83 ? -5.445 25.969 -6.211 1 98.62 83 TYR A N 1
ATOM 654 C CA . TYR A 1 83 ? -6.191 24.797 -6.668 1 98.62 83 TYR A CA 1
ATOM 655 C C . TYR A 1 83 ? -5.246 23.703 -7.133 1 98.62 83 TYR A C 1
ATOM 657 O O . TYR A 1 83 ? -4.168 23.969 -7.656 1 98.62 83 TYR A O 1
ATOM 665 N N . SER A 1 84 ? -5.672 22.469 -6.832 1 98.25 84 SER A N 1
ATOM 666 C CA . SER A 1 84 ? -4.898 21.328 -7.277 1 98.25 84 SER A CA 1
ATOM 667 C C . SER A 1 84 ? -5.02 21.125 -8.781 1 98.25 84 SER A C 1
ATOM 669 O O . SER A 1 84 ? -5.734 21.875 -9.461 1 98.25 84 SER A O 1
ATOM 671 N N . ASP A 1 85 ? -4.258 20.141 -9.266 1 96.5 85 ASP A N 1
ATOM 672 C CA . ASP A 1 85 ? -4.273 19.828 -10.695 1 96.5 85 ASP A CA 1
ATOM 673 C C . ASP A 1 85 ? -5.672 19.438 -11.156 1 96.5 85 ASP A C 1
ATOM 675 O O . ASP A 1 85 ? -6.055 19.703 -12.297 1 96.5 85 ASP A O 1
ATOM 679 N N . GLU A 1 86 ? -6.449 18.766 -10.312 1 96.19 86 GLU A N 1
ATOM 680 C CA . GLU A 1 86 ? -7.793 18.328 -10.68 1 96.19 86 GLU A CA 1
ATOM 681 C C . GLU A 1 86 ? -8.836 19.375 -10.305 1 96.19 86 GLU A C 1
ATOM 683 O O . GLU A 1 86 ? -10.039 19.109 -10.344 1 96.19 86 GLU A O 1
ATOM 688 N N . GLY A 1 87 ? -8.414 20.547 -9.828 1 98 87 GLY A N 1
ATOM 689 C CA . GLY A 1 87 ? -9.305 21.672 -9.617 1 98 87 GLY A CA 1
ATOM 690 C C . GLY A 1 87 ? -9.891 21.719 -8.219 1 98 87 GLY A C 1
ATOM 691 O O . GLY A 1 87 ? -10.844 22.453 -7.965 1 98 87 GLY A O 1
ATOM 692 N N . ASN A 1 88 ? -9.391 20.953 -7.293 1 98.5 88 ASN A N 1
ATOM 693 C CA . ASN A 1 88 ? -9.852 21 -5.91 1 98.5 88 ASN A CA 1
ATOM 694 C C . ASN A 1 88 ? -9.188 22.141 -5.145 1 98.5 88 ASN A C 1
ATOM 696 O O . ASN A 1 88 ? -7.988 22.391 -5.297 1 98.5 88 ASN A O 1
ATOM 700 N N . PRO A 1 89 ? -9.914 22.844 -4.363 1 98.62 89 PRO A N 1
ATOM 701 C CA . PRO A 1 89 ? -9.336 23.969 -3.615 1 98.62 89 PRO A CA 1
ATOM 702 C C . PRO A 1 89 ? -8.461 23.516 -2.447 1 98.62 89 PRO A C 1
ATOM 704 O O . PRO A 1 89 ? -8.781 22.516 -1.784 1 98.62 89 PRO A O 1
ATOM 707 N N . ILE A 1 90 ? -7.391 24.219 -2.277 1 98.81 90 ILE A N 1
ATOM 708 C CA . ILE A 1 90 ? -6.574 24.094 -1.075 1 98.81 90 ILE A CA 1
ATOM 709 C C . ILE A 1 90 ? -6.957 25.172 -0.071 1 98.81 90 ILE A C 1
ATOM 711 O O . ILE A 1 90 ? -6.594 26.344 -0.239 1 98.81 90 ILE A O 1
ATOM 715 N N . LYS A 1 91 ? -7.621 24.719 1 1 98.88 91 LYS A N 1
ATOM 716 C CA . LYS A 1 91 ? -8.203 25.688 1.937 1 98.88 91 LYS A CA 1
ATOM 717 C C . LYS A 1 91 ? -7.367 25.781 3.211 1 98.88 91 LYS A C 1
ATOM 719 O O . LYS A 1 91 ? -6.902 24.766 3.732 1 98.88 91 LYS A O 1
ATOM 724 N N . ILE A 1 92 ? -7.113 26.984 3.584 1 98.88 92 ILE A N 1
ATOM 725 C CA . ILE A 1 92 ? -6.426 27.312 4.832 1 98.88 92 ILE A CA 1
ATOM 726 C C . ILE A 1 92 ? -7.363 28.078 5.754 1 98.88 92 ILE A C 1
ATOM 728 O O . ILE A 1 92 ? -7.973 29.078 5.34 1 98.88 92 ILE A O 1
ATOM 732 N N . VAL A 1 93 ? -7.492 27.609 6.977 1 98.88 93 VAL A N 1
ATOM 733 C CA . VAL A 1 93 ? -8.352 28.25 7.957 1 98.88 93 VAL A CA 1
ATOM 734 C C . VAL A 1 93 ? -7.512 29.125 8.891 1 98.88 93 VAL A C 1
ATOM 736 O O . VAL A 1 93 ? -6.621 28.625 9.578 1 98.88 93 VAL A O 1
ATOM 739 N N . GLU A 1 94 ? -7.789 30.344 8.836 1 98.81 94 GLU A N 1
ATOM 740 C CA . GLU A 1 94 ? -7.176 31.297 9.758 1 98.81 94 GLU A CA 1
ATOM 741 C C . GLU A 1 94 ? -8.062 31.516 10.984 1 98.81 94 GLU A C 1
ATOM 743 O O . GLU A 1 94 ? -9.234 31.859 10.852 1 98.81 94 GLU A O 1
ATOM 748 N N . VAL A 1 95 ? -7.523 31.297 12.156 1 98.75 95 VAL A N 1
ATOM 749 C CA . VAL A 1 95 ? -8.203 31.547 13.422 1 98.75 95 VAL A CA 1
ATOM 750 C C . VAL A 1 95 ? -7.461 32.625 14.195 1 98.75 95 VAL A C 1
ATOM 752 O O . VAL A 1 95 ? -6.332 32.438 14.641 1 98.75 95 VAL A O 1
ATOM 755 N N . LEU A 1 96 ? -8.117 33.719 14.43 1 98.31 96 LEU A N 1
ATOM 756 C CA . LEU A 1 96 ? -7.477 34.875 15.031 1 98.31 96 LEU A CA 1
ATOM 757 C C . LEU A 1 96 ? -7.754 34.938 16.531 1 98.31 96 LEU A C 1
ATOM 759 O O . LEU A 1 96 ? -8.859 34.625 16.969 1 98.31 96 LEU A O 1
ATOM 763 N N . SER A 1 97 ? -6.777 35.375 17.266 1 97 97 SER A N 1
ATOM 764 C CA . SER A 1 97 ? -6.91 35.562 18.719 1 97 97 SER A CA 1
ATOM 765 C C . SER A 1 97 ? -7.578 36.906 19.031 1 97 97 SER A C 1
ATOM 767 O O . SER A 1 97 ? -8.125 37.094 20.109 1 97 97 SER A O 1
ATOM 769 N N . GLY A 1 98 ? -7.488 37.875 18.078 1 95.12 98 GLY A N 1
ATOM 770 C CA . GLY A 1 98 ? -7.926 39.25 18.328 1 95.12 98 GLY A CA 1
ATOM 771 C C . GLY A 1 98 ? -6.781 40.188 18.656 1 95.12 98 GLY A C 1
ATOM 772 O O . GLY A 1 98 ? -6.938 41.406 18.594 1 95.12 98 GLY A O 1
ATOM 773 N N . ASN A 1 99 ? -5.656 39.625 18.969 1 94.19 99 ASN A N 1
ATOM 774 C CA . ASN A 1 99 ? -4.445 40.406 19.188 1 94.19 99 ASN A CA 1
ATOM 775 C C . ASN A 1 99 ? -3.631 40.531 17.906 1 94.19 99 ASN A C 1
ATOM 777 O O . ASN A 1 99 ? -3.105 39.562 17.391 1 94.19 99 ASN A O 1
ATOM 781 N N . ARG A 1 100 ? -3.406 41.719 17.438 1 91.81 100 ARG A N 1
ATOM 782 C CA . ARG A 1 100 ? -2.75 42 16.172 1 91.81 100 ARG A CA 1
ATOM 783 C C . ARG A 1 100 ? -1.278 41.625 16.219 1 91.81 100 ARG A C 1
ATOM 785 O O . ARG A 1 100 ? -0.67 41.344 15.172 1 91.81 100 ARG A O 1
ATOM 792 N N . SER A 1 101 ? -0.754 41.562 17.406 1 94.19 101 SER A N 1
ATOM 793 C CA . SER A 1 101 ? 0.664 41.219 17.531 1 94.19 101 SER A CA 1
ATOM 794 C C . SER A 1 101 ? 0.864 39.781 18 1 94.19 101 SER A C 1
ATOM 796 O O . SER A 1 101 ? 1.964 39.406 18.406 1 94.19 101 SER A O 1
ATOM 798 N N . ALA A 1 102 ? -0.2 39 17.906 1 97.19 102 ALA A N 1
ATOM 799 C CA . ALA A 1 102 ? -0.113 37.625 18.391 1 97.19 102 ALA A CA 1
ATOM 800 C C . ALA A 1 102 ? 0.864 36.812 17.547 1 97.19 102 ALA A C 1
ATOM 802 O O . ALA A 1 102 ? 0.956 37 16.328 1 97.19 102 ALA A O 1
ATOM 803 N N . ASN A 1 103 ? 1.618 35.969 18.203 1 98.44 103 ASN A N 1
ATOM 804 C CA . ASN A 1 103 ? 2.377 34.938 17.484 1 98.44 103 ASN A CA 1
ATOM 805 C C . ASN A 1 103 ? 1.457 33.938 16.781 1 98.44 103 ASN A C 1
ATOM 807 O O . ASN A 1 103 ? 0.287 33.812 17.141 1 98.44 103 ASN A O 1
ATOM 811 N N . LYS A 1 104 ? 2.014 33.344 15.734 1 98.62 104 LYS A N 1
ATOM 812 C CA . LYS A 1 104 ? 1.207 32.438 14.891 1 98.62 104 LYS A CA 1
ATOM 813 C C . LYS A 1 104 ? 1.771 31.031 14.883 1 98.62 104 LYS A C 1
ATOM 815 O O . LYS A 1 104 ? 2.979 30.828 15.031 1 98.62 104 LYS A O 1
ATOM 820 N N . ILE A 1 105 ? 0.882 30.062 14.719 1 98.88 105 ILE A N 1
ATOM 821 C CA . ILE A 1 105 ? 1.218 28.656 14.539 1 98.88 105 ILE A CA 1
ATOM 822 C C . ILE A 1 105 ? 0.587 28.125 13.25 1 98.88 105 ILE A C 1
ATOM 824 O O . ILE A 1 105 ? -0.601 28.344 13 1 98.88 105 ILE A O 1
ATOM 828 N N . TRP A 1 106 ? 1.393 27.469 12.406 1 98.94 106 TRP A N 1
ATOM 829 C CA . TRP A 1 106 ? 0.904 26.719 11.25 1 98.94 106 TRP A CA 1
ATOM 830 C C . TRP A 1 106 ? 0.681 25.25 11.594 1 98.94 106 TRP A C 1
ATOM 832 O O . TRP A 1 106 ? 1.523 24.625 12.242 1 98.94 106 TRP A O 1
ATOM 842 N N . ILE A 1 107 ? -0.462 24.734 11.164 1 98.94 107 ILE A N 1
ATOM 843 C CA . ILE A 1 107 ? -0.778 23.312 11.32 1 98.94 107 ILE A CA 1
ATOM 844 C C . ILE A 1 107 ? -1.313 22.75 10.008 1 98.94 107 ILE A C 1
ATOM 846 O O . ILE A 1 107 ? -2.188 23.359 9.383 1 98.94 107 ILE A O 1
ATOM 850 N N . ASP A 1 108 ? -0.753 21.609 9.562 1 98.94 108 ASP A N 1
ATOM 851 C CA . ASP A 1 108 ? -1.302 21.062 8.328 1 98.94 108 ASP A CA 1
ATOM 852 C C . ASP A 1 108 ? -1.353 19.531 8.391 1 98.94 108 ASP A C 1
ATOM 854 O O . ASP A 1 108 ? -0.772 18.922 9.289 1 98.94 108 ASP A O 1
ATOM 858 N N . GLY A 1 109 ? -2.164 18.953 7.551 1 98.81 109 GLY A N 1
ATOM 859 C CA . GLY A 1 109 ? -2.264 17.531 7.309 1 98.81 109 GLY A CA 1
ATOM 860 C C . GLY A 1 109 ? -2.604 17.188 5.867 1 98.81 109 GLY A C 1
ATOM 861 O O . GLY A 1 109 ? -2.719 18.078 5.027 1 98.81 109 GLY A O 1
ATOM 862 N N . GLY A 1 110 ? -2.604 15.945 5.59 1 98.62 110 GLY A N 1
ATOM 863 C CA . GLY A 1 110 ? -3.09 15.453 4.312 1 98.62 110 GLY A CA 1
ATOM 864 C C . GLY A 1 110 ? -2.133 15.719 3.164 1 98.62 110 GLY A C 1
ATOM 865 O O . GLY A 1 110 ? -2.561 15.922 2.025 1 98.62 110 GLY A O 1
ATOM 866 N N . ILE A 1 111 ? -0.805 15.836 3.467 1 98.81 111 ILE A N 1
ATOM 867 C CA . ILE A 1 111 ? 0.138 16.062 2.375 1 98.81 111 ILE A CA 1
ATOM 868 C C . ILE A 1 111 ? 0.333 14.758 1.593 1 98.81 111 ILE A C 1
ATOM 870 O O . ILE A 1 111 ? 0.559 14.789 0.381 1 98.81 111 ILE A O 1
ATOM 874 N N . HIS A 1 112 ? 0.344 13.633 2.289 1 98.44 112 HIS A N 1
ATOM 875 C CA . HIS A 1 112 ? 0.287 12.328 1.635 1 98.44 112 HIS A CA 1
ATOM 876 C C . HIS A 1 112 ? -1.148 11.82 1.541 1 98.44 112 HIS A C 1
ATOM 878 O O . HIS A 1 112 ? -1.881 11.828 2.533 1 98.44 112 HIS A O 1
ATOM 884 N N . GLY A 1 113 ? -1.543 11.367 0.378 1 98.25 113 GLY A N 1
ATOM 885 C CA . GLY A 1 113 ? -2.922 11 0.1 1 98.25 113 GLY A CA 1
ATOM 886 C C . GLY A 1 113 ? -3.441 9.898 1.002 1 98.25 113 GLY A C 1
ATOM 887 O O . GLY A 1 113 ? -4.602 9.93 1.424 1 98.25 113 GLY A O 1
ATOM 888 N N . ARG A 1 114 ? -2.59 8.961 1.387 1 96.81 114 ARG A N 1
ATOM 889 C CA . ARG A 1 114 ? -2.996 7.734 2.062 1 96.81 114 ARG A CA 1
ATOM 890 C C . ARG A 1 114 ? -3.09 7.945 3.57 1 96.81 114 ARG A C 1
ATOM 892 O O . ARG A 1 114 ? -3.496 7.043 4.305 1 96.81 114 ARG A O 1
ATOM 899 N N . GLU A 1 115 ? -2.74 9.086 4.074 1 97.62 115 GLU A N 1
ATOM 900 C CA . GLU A 1 115 ? -2.729 9.32 5.512 1 97.62 115 GLU A CA 1
ATOM 901 C C . GLU A 1 115 ? -4.027 9.969 5.977 1 97.62 115 GLU A C 1
ATOM 903 O O . GLU A 1 115 ? -4.031 11.125 6.402 1 97.62 115 GLU A O 1
ATOM 908 N N . TRP A 1 116 ? -5.027 9.117 6.066 1 97.75 116 TRP A N 1
ATOM 909 C CA . TRP A 1 116 ? -6.414 9.555 6.176 1 97.75 116 TRP A CA 1
ATOM 910 C C . TRP A 1 116 ? -6.684 10.172 7.547 1 97.75 116 TRP A C 1
ATOM 912 O O . TRP A 1 116 ? -7.566 11.023 7.691 1 97.75 116 TRP A O 1
ATOM 922 N N . VAL A 1 117 ? -5.957 9.82 8.539 1 97.94 117 VAL A N 1
ATOM 923 C CA . VAL A 1 117 ? -6.297 10.25 9.891 1 97.94 117 VAL A CA 1
ATOM 924 C C . VAL A 1 117 ? -5.867 11.703 10.094 1 97.94 117 VAL A C 1
ATOM 926 O O . VAL A 1 117 ? -6.406 12.398 10.953 1 97.94 117 VAL A O 1
ATOM 929 N N . THR A 1 118 ? -4.949 12.195 9.312 1 98.56 118 THR A N 1
ATOM 930 C CA . THR A 1 118 ? -4.391 13.516 9.547 1 98.56 118 THR A CA 1
ATOM 931 C C . THR A 1 118 ? -5.426 14.602 9.258 1 98.56 118 THR A C 1
ATOM 933 O O . THR A 1 118 ? -5.602 15.523 10.055 1 98.56 118 THR A O 1
ATOM 936 N N . PRO A 1 119 ? -6.172 14.508 8.156 1 98.44 119 PRO A N 1
ATOM 937 C CA . PRO A 1 119 ? -7.254 15.477 7.996 1 98.44 119 PRO A CA 1
ATOM 938 C C . PRO A 1 119 ? -8.266 15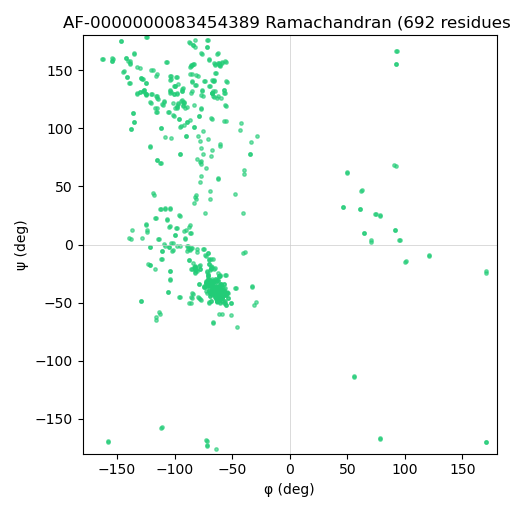.43 9.141 1 98.44 119 PRO A C 1
ATOM 940 O O . PRO A 1 119 ? -8.766 16.469 9.57 1 98.44 119 PRO A O 1
ATOM 943 N N . SER A 1 120 ? -8.586 14.242 9.609 1 97.19 120 SER A N 1
ATOM 944 C CA . SER A 1 120 ? -9.492 14.109 10.75 1 97.19 120 SER A CA 1
ATOM 945 C C . SER A 1 120 ? -8.938 14.828 11.977 1 97.19 120 SER A C 1
ATOM 947 O O . SER A 1 120 ? -9.688 15.484 12.703 1 97.19 120 SER A O 1
ATOM 949 N N . ALA A 1 121 ? -7.695 14.695 12.164 1 98.12 121 ALA A N 1
ATOM 950 C CA . ALA A 1 121 ? -7.047 15.359 13.297 1 98.12 121 ALA A CA 1
ATOM 951 C C . ALA A 1 121 ? -7.105 16.875 13.148 1 98.12 121 ALA A C 1
ATOM 953 O O . ALA A 1 121 ? -7.324 17.594 14.125 1 98.12 121 ALA A O 1
ATOM 954 N N . MET A 1 122 ? -6.91 17.344 11.93 1 98.38 122 MET A N 1
ATOM 955 C CA . MET A 1 122 ? -6.988 18.781 11.68 1 98.38 122 MET A CA 1
ATOM 956 C C . MET A 1 122 ? -8.383 19.312 12.008 1 98.38 122 MET A C 1
ATOM 958 O O . MET A 1 122 ? -8.516 20.406 12.555 1 98.38 122 MET A O 1
ATOM 962 N N . LEU A 1 123 ? -9.328 18.531 11.695 1 97.12 123 LEU A N 1
ATOM 963 C CA . LEU A 1 123 ? -10.695 18.984 11.938 1 97.12 123 LEU A CA 1
ATOM 964 C C . LEU A 1 123 ? -10.992 19.031 13.438 1 97.12 123 LEU A C 1
ATOM 966 O O . LEU A 1 123 ? -11.75 19.875 13.898 1 97.12 123 LEU A O 1
ATOM 970 N N . LEU A 1 124 ? -10.43 18.109 14.164 1 96.06 124 LEU A N 1
ATOM 971 C CA . LEU A 1 124 ? -10.617 18.172 15.609 1 96.06 124 LEU A CA 1
ATOM 972 C C . LEU A 1 124 ? -9.938 19.406 16.188 1 96.06 124 LEU A C 1
ATOM 974 O O . LEU A 1 124 ? -10.484 20.062 17.078 1 96.06 124 LEU A O 1
ATOM 978 N N . ILE A 1 125 ? -8.789 19.703 15.703 1 97.56 125 ILE A N 1
ATOM 979 C CA . ILE A 1 125 ? -8.086 20.906 16.141 1 97.56 125 ILE A CA 1
ATOM 980 C C . ILE A 1 125 ? -8.914 22.141 15.828 1 97.56 125 ILE A C 1
ATOM 982 O O . ILE A 1 125 ? -9.094 23.016 16.688 1 97.56 125 ILE A O 1
ATOM 986 N N . LEU A 1 126 ? -9.469 22.188 14.648 1 96.94 126 LEU A N 1
ATOM 987 C CA . LEU A 1 126 ? -10.312 23.312 14.266 1 96.94 126 LEU A CA 1
ATOM 988 C C . LEU A 1 126 ? -11.555 23.375 15.141 1 96.94 126 LEU A C 1
ATOM 990 O O . LEU A 1 126 ? -11.977 24.469 15.539 1 96.94 126 LEU A O 1
ATOM 994 N N . PHE A 1 127 ? -12.109 22.219 15.344 1 94.12 127 PHE A N 1
ATOM 995 C CA . PHE A 1 127 ? -13.281 22.156 16.203 1 94.12 127 PHE A CA 1
ATOM 996 C C . PHE A 1 127 ? -12.977 22.75 17.578 1 94.12 127 PHE A C 1
ATOM 998 O O . PHE A 1 127 ? -13.75 23.547 18.109 1 94.12 127 PHE A O 1
ATOM 1005 N N . GLN A 1 128 ? -11.875 22.422 18.094 1 94 128 GLN A N 1
ATOM 1006 C CA . GLN A 1 128 ? -11.461 22.922 19.391 1 94 128 GLN A CA 1
ATOM 1007 C C . GLN A 1 128 ? -11.172 24.422 19.344 1 94 128 GLN A C 1
ATOM 1009 O O . GLN A 1 128 ? -11.602 25.156 20.234 1 94 128 GLN A O 1
ATOM 1014 N N . LEU A 1 129 ? -10.523 24.844 18.344 1 96.5 129 LEU A N 1
ATOM 1015 C CA . LEU A 1 129 ? -10.094 26.234 18.219 1 96.5 129 LEU A CA 1
ATOM 1016 C C . LEU A 1 129 ? -11.289 27.156 18 1 96.5 129 LEU A C 1
ATOM 1018 O O . LEU A 1 129 ? -11.266 28.312 18.406 1 96.5 129 LEU A O 1
ATOM 1022 N N . VAL A 1 130 ? -12.312 26.625 17.359 1 95.12 130 VAL A N 1
ATOM 1023 C CA . VAL A 1 130 ? -13.359 27.516 16.844 1 95.12 130 VAL A CA 1
ATOM 1024 C C . VAL A 1 130 ? -14.664 27.266 17.609 1 95.12 130 VAL A C 1
ATOM 1026 O O . VAL A 1 130 ? -15.148 28.141 18.312 1 95.12 130 VAL A O 1
ATOM 1029 N N . VAL A 1 131 ? -15.117 26.062 17.531 1 90.44 131 VAL A N 1
ATOM 1030 C CA . VAL A 1 131 ? -16.422 25.719 18.078 1 90.44 131 VAL A CA 1
ATOM 1031 C C . VAL A 1 131 ? -16.359 25.688 19.609 1 90.44 131 VAL A C 1
ATOM 1033 O O . VAL A 1 131 ? -17.297 26.141 20.281 1 90.44 131 VAL A O 1
ATOM 1036 N N . ARG A 1 132 ? -15.25 25.234 20.094 1 91 132 ARG A N 1
ATOM 1037 C CA . ARG A 1 132 ? -15.102 25.141 21.531 1 91 132 ARG A CA 1
ATOM 1038 C C . ARG A 1 132 ? -14.133 26.188 22.062 1 91 132 ARG A C 1
ATOM 1040 O O . ARG A 1 132 ? -13.438 25.969 23.062 1 91 132 ARG A O 1
ATOM 1047 N N . ARG A 1 133 ? -14.086 27.219 21.484 1 93.19 133 ARG A N 1
ATOM 1048 C CA . ARG A 1 133 ? -13.094 28.25 21.734 1 93.19 133 ARG A CA 1
ATOM 1049 C C . ARG A 1 133 ? -13.078 28.656 23.203 1 93.19 133 ARG A C 1
ATOM 1051 O O . ARG A 1 133 ? -12.016 28.859 23.781 1 93.19 133 ARG A O 1
ATOM 1058 N N . GLU A 1 134 ? -14.211 28.812 23.844 1 91.19 134 GLU A N 1
ATOM 1059 C CA . GLU A 1 134 ? -14.328 29.328 25.203 1 91.19 134 GLU A CA 1
ATOM 1060 C C . GLU A 1 134 ? -13.727 28.359 26.219 1 91.19 134 GLU A C 1
ATOM 1062 O O . GLU A 1 134 ? -13.367 28.766 27.328 1 91.19 134 GLU A O 1
ATOM 1067 N N . SER A 1 135 ? -13.594 27.094 25.781 1 90.12 135 SER A N 1
ATOM 1068 C CA . SER A 1 135 ? -13.062 26.094 26.688 1 90.12 135 SER A CA 1
ATOM 1069 C C . SER A 1 135 ? -11.539 26.031 26.609 1 90.12 135 SER A C 1
ATOM 1071 O O . SER A 1 135 ? -10.898 25.344 27.422 1 90.12 135 SER A O 1
ATOM 1073 N N . ASN A 1 136 ? -10.914 26.812 25.766 1 93 136 ASN A N 1
ATOM 1074 C CA . ASN A 1 136 ? -9.469 26.734 25.562 1 93 136 ASN A CA 1
ATOM 1075 C C . ASN A 1 136 ? -8.711 27.547 26.609 1 93 136 ASN A C 1
ATOM 1077 O O . ASN A 1 136 ? -9.258 28.484 27.188 1 93 136 ASN A O 1
ATOM 1081 N N . SER A 1 137 ? -7.465 27.172 26.859 1 92.81 137 SER A N 1
ATOM 1082 C CA . SER A 1 137 ? -6.574 27.922 27.734 1 92.81 137 SER A CA 1
ATOM 1083 C C . SER A 1 137 ? -6.309 29.312 27.172 1 92.81 137 SER A C 1
ATOM 1085 O O . SER A 1 137 ? -6.57 29.578 26 1 92.81 137 SER A O 1
ATOM 1087 N N . GLU A 1 138 ? -5.789 30.203 28 1 94.56 138 GLU A N 1
ATOM 1088 C CA . GLU A 1 138 ? -5.387 31.531 27.562 1 94.56 138 GLU A CA 1
ATOM 1089 C C . GLU A 1 138 ? -4.332 31.469 26.469 1 94.56 138 GLU A C 1
ATOM 1091 O O . GLU A 1 138 ? -4.355 32.281 25.531 1 94.56 138 GLU A O 1
ATOM 1096 N N . ALA A 1 139 ? -3.473 30.531 26.578 1 95.06 139 ALA A N 1
ATOM 1097 C CA . ALA A 1 139 ? -2.412 30.375 25.578 1 95.06 139 ALA A CA 1
ATOM 1098 C C . ALA A 1 139 ? -2.99 30.031 24.203 1 95.06 139 ALA A C 1
ATOM 1100 O O . ALA A 1 139 ? -2.609 30.625 23.203 1 95.06 139 ALA A O 1
ATOM 1101 N N . MET A 1 140 ? -3.922 29.109 24.203 1 95.06 140 MET A N 1
ATOM 1102 C CA . MET A 1 140 ? -4.535 28.672 22.953 1 95.06 140 MET A CA 1
ATOM 1103 C C . MET A 1 140 ? -5.371 29.781 22.344 1 95.06 140 MET A C 1
ATOM 1105 O O . MET A 1 140 ? -5.43 29.922 21.109 1 95.06 140 MET A O 1
ATOM 1109 N N . ARG A 1 141 ? -5.953 30.594 23.156 1 96.38 141 ARG A N 1
ATOM 1110 C CA . ARG A 1 141 ? -6.793 31.688 22.688 1 96.38 141 ARG A CA 1
ATOM 1111 C C . ARG A 1 141 ? -5.945 32.906 22.297 1 96.38 141 ARG A C 1
ATOM 1113 O O . ARG A 1 141 ? -6.414 33.781 21.594 1 96.38 141 ARG A O 1
ATOM 1120 N N . GLY A 1 142 ? -4.715 32.906 22.797 1 97.19 142 GLY A N 1
ATOM 1121 C CA . GLY A 1 142 ? -3.879 34.062 22.641 1 97.19 142 GLY A CA 1
ATOM 1122 C C . GLY A 1 142 ? -2.947 34 21.453 1 97.19 142 GLY A C 1
ATOM 1123 O O . GLY A 1 142 ? -2.221 34.969 21.156 1 97.19 142 GLY A O 1
ATOM 1124 N N . VAL A 1 143 ? -2.971 32.906 20.719 1 98.12 143 VAL A N 1
ATOM 1125 C CA . VAL A 1 143 ? -2.141 32.719 19.531 1 98.12 143 VAL A CA 1
ATOM 1126 C C . VAL A 1 143 ? -3.025 32.594 18.297 1 98.12 143 VAL A C 1
ATOM 1128 O O . VAL A 1 143 ? -4.188 32.219 18.391 1 98.12 143 VAL A O 1
ATOM 1131 N N . ASP A 1 144 ? -2.537 33.125 17.172 1 98.62 144 ASP A N 1
ATOM 1132 C CA . ASP A 1 144 ? -3.232 32.938 15.898 1 98.62 144 ASP A CA 1
ATOM 1133 C C . ASP A 1 144 ? -2.844 31.609 15.242 1 98.62 144 ASP A C 1
ATOM 1135 O O . ASP A 1 144 ? -1.714 31.141 15.398 1 98.62 144 ASP A O 1
ATOM 1139 N N . PHE A 1 145 ? -3.811 31.016 14.539 1 98.88 145 PHE A N 1
ATOM 1140 C CA . PHE A 1 145 ? -3.555 29.734 13.898 1 98.88 145 PHE A CA 1
ATOM 1141 C C . PHE A 1 145 ? -3.859 29.812 12.406 1 98.88 145 PHE A C 1
ATOM 1143 O O . PHE A 1 145 ? -4.824 30.453 11.992 1 98.88 145 PHE A O 1
ATOM 1150 N N . TYR A 1 146 ? -3.033 29.219 11.609 1 98.94 146 TYR A N 1
ATOM 1151 C CA . TYR A 1 146 ? -3.361 28.766 10.266 1 98.94 146 TYR A CA 1
ATOM 1152 C C . TYR A 1 146 ? -3.43 27.25 10.211 1 98.94 146 TYR A C 1
ATOM 1154 O O . TYR A 1 146 ? -2.475 26.562 10.578 1 98.94 146 TYR A O 1
ATOM 1162 N N . VAL A 1 147 ? -4.574 26.719 9.773 1 98.94 147 VAL A N 1
ATOM 1163 C CA . VAL A 1 147 ? -4.758 25.266 9.672 1 98.94 147 VAL A CA 1
ATOM 1164 C C . VAL A 1 147 ? -5.09 24.891 8.234 1 98.94 147 VAL A C 1
ATOM 1166 O O . VAL A 1 147 ? -6.016 25.438 7.637 1 98.94 147 VAL A O 1
ATOM 1169 N N . CYS A 1 148 ? -4.305 24.047 7.645 1 98.94 148 CYS A N 1
ATOM 1170 C CA . CYS A 1 148 ? -4.566 23.469 6.328 1 98.94 148 CYS A CA 1
ATOM 1171 C C . CYS A 1 148 ? -4.859 21.984 6.44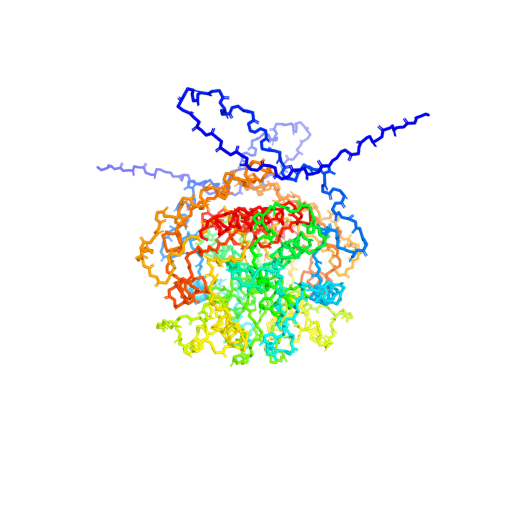1 1 98.94 148 CYS A C 1
ATOM 1173 O O . CYS A 1 148 ? -3.939 21.156 6.418 1 98.94 148 CYS A O 1
ATOM 1175 N N . PRO A 1 149 ? -6.105 21.578 6.398 1 98.81 149 PRO A N 1
ATOM 1176 C CA . PRO A 1 149 ? -6.457 20.188 6.723 1 98.81 149 PRO A CA 1
ATOM 1177 C C . PRO A 1 149 ? -6.02 19.203 5.645 1 98.81 149 PRO A C 1
ATOM 1179 O O . PRO A 1 149 ? -5.691 18.047 5.953 1 98.81 149 PRO A O 1
ATOM 1182 N N . VAL A 1 150 ? -6.09 19.625 4.375 1 98.88 150 VAL A N 1
ATOM 1183 C CA . VAL A 1 150 ? -5.742 18.734 3.273 1 98.88 150 VAL A CA 1
ATOM 1184 C C . VAL A 1 150 ? -4.863 19.484 2.268 1 98.88 150 VAL A C 1
ATOM 1186 O O . VAL A 1 150 ? -5.367 20.203 1.402 1 98.88 150 VAL A O 1
ATOM 1189 N N . ILE A 1 151 ? -3.588 19.172 2.27 1 98.88 151 ILE A N 1
ATOM 1190 C CA . ILE A 1 151 ? -2.65 19.812 1.355 1 98.88 151 ILE A CA 1
ATOM 1191 C C . ILE A 1 151 ? -2.775 19.188 -0.034 1 98.88 151 ILE A C 1
ATOM 1193 O O . ILE A 1 151 ? -2.611 19.875 -1.045 1 98.88 151 ILE A O 1
ATOM 1197 N N . ASN A 1 152 ? -3.068 17.875 -0.07 1 98.88 152 ASN A N 1
ATOM 1198 C CA . ASN A 1 152 ? -3.143 17.062 -1.28 1 98.88 152 ASN A CA 1
ATOM 1199 C C . ASN A 1 152 ? -4.559 16.547 -1.528 1 98.88 152 ASN A C 1
ATOM 1201 O O . ASN A 1 152 ? -4.816 15.352 -1.428 1 98.88 152 ASN A O 1
ATOM 1205 N N . PRO A 1 153 ? -5.477 17.484 -1.963 1 98.88 153 PRO A N 1
ATOM 1206 C CA . PRO A 1 153 ? -6.875 17.062 -2.088 1 98.88 153 PRO A CA 1
ATOM 1207 C C . PRO A 1 153 ? -7.074 15.977 -3.137 1 98.88 153 PRO A C 1
ATOM 1209 O O . PRO A 1 153 ? -7.887 15.07 -2.943 1 98.88 153 PRO A O 1
ATOM 1212 N N . ASP A 1 154 ? -6.316 16.031 -4.227 1 98.62 154 ASP A N 1
ATOM 1213 C CA . ASP A 1 154 ? -6.484 15.039 -5.281 1 98.62 154 ASP A CA 1
ATOM 1214 C C . ASP A 1 154 ? -6.035 13.656 -4.812 1 98.62 154 ASP A C 1
ATOM 1216 O O . ASP A 1 154 ? -6.742 12.664 -5.016 1 98.62 154 ASP A O 1
ATOM 1220 N N . GLY A 1 155 ? -4.867 13.602 -4.234 1 98.62 155 GLY A N 1
ATOM 1221 C CA . GLY A 1 155 ? -4.379 12.328 -3.719 1 98.62 155 GLY A CA 1
ATOM 1222 C C . GLY A 1 155 ? -5.25 11.758 -2.617 1 98.62 155 GLY A C 1
ATOM 1223 O O . GLY A 1 155 ? -5.477 10.547 -2.564 1 98.62 155 GLY A O 1
ATOM 1224 N N . PHE A 1 156 ? -5.703 12.633 -1.729 1 98.75 156 PHE A N 1
ATOM 1225 C CA . PHE A 1 156 ? -6.578 12.211 -0.64 1 98.75 156 PHE A CA 1
ATOM 1226 C C . PHE A 1 156 ? -7.863 11.602 -1.183 1 98.75 156 PHE A C 1
ATOM 1228 O O . PHE A 1 156 ? -8.242 10.492 -0.797 1 98.75 156 PHE A O 1
ATOM 1235 N N . ASP A 1 157 ? -8.484 12.289 -2.08 1 97.94 157 ASP A N 1
ATOM 1236 C CA . ASP A 1 157 ? -9.734 11.812 -2.67 1 97.94 157 ASP A CA 1
ATOM 1237 C C . ASP A 1 157 ? -9.516 10.5 -3.424 1 97.94 157 ASP A C 1
ATOM 1239 O O . ASP A 1 157 ? -10.297 9.555 -3.281 1 97.94 157 ASP A O 1
ATOM 1243 N N . TYR A 1 158 ? -8.453 10.422 -4.203 1 97.12 158 TYR A N 1
ATOM 1244 C CA . TYR A 1 158 ? -8.125 9.234 -4.984 1 97.12 158 TYR A CA 1
ATOM 1245 C C . TYR A 1 158 ? -7.887 8.031 -4.078 1 97.12 158 TYR A C 1
ATOM 1247 O O . TYR A 1 158 ? -8.359 6.93 -4.359 1 97.12 158 TYR A O 1
ATOM 1255 N N . SER A 1 159 ? -7.137 8.266 -3.006 1 97.12 159 SER A N 1
ATOM 1256 C CA . SER A 1 159 ? -6.828 7.176 -2.092 1 97.12 159 SER A CA 1
ATOM 1257 C C . SER A 1 159 ? -8.078 6.695 -1.363 1 97.12 159 SER A C 1
ATOM 1259 O O . SER A 1 159 ? -8.219 5.504 -1.077 1 97.12 159 SER A O 1
ATOM 1261 N N . ARG A 1 160 ? -9 7.555 -1.116 1 95.56 160 ARG A N 1
ATOM 1262 C CA . ARG A 1 160 ? -10.242 7.223 -0.432 1 95.56 160 ARG A CA 1
ATOM 1263 C C . ARG A 1 160 ? -11.172 6.422 -1.34 1 95.56 160 ARG A C 1
ATOM 1265 O O . ARG A 1 160 ? -11.867 5.512 -0.88 1 95.56 160 ARG A O 1
ATOM 1272 N N . ARG A 1 161 ? -11.086 6.707 -2.57 1 93.06 161 ARG A N 1
ATOM 1273 C CA . ARG A 1 161 ? -12.125 6.184 -3.457 1 93.06 161 ARG A CA 1
ATOM 1274 C C . ARG A 1 161 ? -11.602 4.992 -4.262 1 93.06 161 ARG A C 1
ATOM 1276 O O . ARG A 1 161 ? -12.367 4.094 -4.609 1 93.06 161 ARG A O 1
ATOM 1283 N N . PHE A 1 162 ? -10.281 5.023 -4.547 1 92.69 162 PHE A N 1
ATOM 1284 C CA . PHE A 1 162 ? -9.867 4.117 -5.613 1 92.69 162 PHE A CA 1
ATOM 1285 C C . PHE A 1 162 ? -8.688 3.266 -5.172 1 92.69 162 PHE A C 1
ATOM 1287 O O . PHE A 1 162 ? -8.688 2.049 -5.363 1 92.69 162 PHE A O 1
ATOM 1294 N N . SER A 1 163 ? -7.688 3.844 -4.617 1 93.69 163 SER A N 1
ATOM 1295 C CA . SER A 1 163 ? -6.445 3.145 -4.305 1 93.69 163 SER A CA 1
ATOM 1296 C C . SER A 1 163 ? -5.918 3.541 -2.93 1 93.69 163 SER A C 1
ATOM 1298 O O . SER A 1 163 ? -5.164 4.508 -2.803 1 93.69 163 SER A O 1
ATOM 1300 N N . LYS A 1 164 ? -6.141 2.781 -1.977 1 92.81 164 LYS A N 1
ATOM 1301 C CA . LYS A 1 164 ? -5.961 3.131 -0.57 1 92.81 164 LYS A CA 1
ATOM 1302 C C . LYS A 1 164 ? -4.5 3.465 -0.271 1 92.81 164 LYS A C 1
ATOM 1304 O O . LYS A 1 164 ? -4.215 4.281 0.606 1 92.81 164 LYS A O 1
ATOM 1309 N N . PHE A 1 165 ? -3.557 2.977 -1.017 1 93.81 165 PHE A N 1
ATOM 1310 C CA . PHE A 1 165 ? -2.15 3.129 -0.662 1 93.81 165 PHE A CA 1
ATOM 1311 C C . PHE A 1 165 ? -1.511 4.262 -1.455 1 93.81 165 PHE A C 1
ATOM 1313 O O . PHE A 1 165 ? -0.298 4.473 -1.382 1 93.81 165 PHE A O 1
ATOM 1320 N N . TRP A 1 166 ? -2.324 5.02 -2.188 1 96.75 166 TRP A N 1
ATOM 1321 C CA . TRP A 1 166 ? -1.794 6.098 -3.018 1 96.75 166 TRP A CA 1
ATOM 1322 C C . TRP A 1 166 ? -1.223 7.219 -2.158 1 96.75 166 TRP A C 1
ATOM 1324 O O . TRP A 1 166 ? -1.909 7.746 -1.281 1 96.75 166 TRP A O 1
ATOM 1334 N N . ARG A 1 167 ? -0.001 7.684 -2.416 1 97.5 167 ARG A N 1
ATOM 1335 C CA . ARG A 1 167 ? 0.77 8.617 -1.603 1 97.5 167 ARG A CA 1
ATOM 1336 C C . ARG A 1 167 ? 0.81 10 -2.246 1 97.5 167 ARG A C 1
ATOM 1338 O O . ARG A 1 167 ? 0.533 11.008 -1.589 1 97.5 167 ARG A O 1
ATOM 1345 N N . LYS A 1 168 ? 0.968 10.109 -3.508 1 97.5 168 LYS A N 1
ATOM 1346 C CA . LYS A 1 168 ? 1.324 11.312 -4.242 1 97.5 168 LYS A CA 1
ATOM 1347 C C . LYS A 1 168 ? 0.083 12.125 -4.602 1 97.5 168 LYS A C 1
ATOM 1349 O O . LYS A 1 168 ? -1.036 11.742 -4.254 1 97.5 168 LYS A O 1
ATOM 1354 N N . ASN A 1 169 ? 0.323 13.328 -5.172 1 98.62 169 ASN A N 1
ATOM 1355 C CA . ASN A 1 169 ? -0.788 14 -5.844 1 98.62 169 ASN A CA 1
ATOM 1356 C C . ASN A 1 169 ? -1.146 13.312 -7.156 1 98.62 169 ASN A C 1
ATOM 1358 O O . ASN A 1 169 ? -0.752 12.172 -7.391 1 98.62 169 ASN A O 1
ATOM 1362 N N . ARG A 1 170 ? -1.957 13.898 -7.988 1 97.69 170 ARG A N 1
ATOM 1363 C CA . ARG A 1 170 ? -2.475 13.188 -9.148 1 97.69 170 ARG A CA 1
ATOM 1364 C C . ARG A 1 170 ? -2.002 13.836 -10.445 1 97.69 170 ARG A C 1
ATOM 1366 O O . ARG A 1 170 ? -2.648 13.695 -11.484 1 97.69 170 ARG A O 1
ATOM 1373 N N . ARG A 1 171 ? -0.861 14.586 -10.352 1 96.88 171 ARG A N 1
ATOM 1374 C CA . ARG A 1 171 ? -0.273 15.18 -11.539 1 96.88 171 ARG A CA 1
ATOM 1375 C C . ARG A 1 171 ? 0.036 14.125 -12.594 1 96.88 171 ARG A C 1
ATOM 1377 O O . ARG A 1 171 ? 0.633 13.094 -12.281 1 96.88 171 ARG A O 1
ATOM 1384 N N . VAL A 1 172 ? -0.406 14.398 -13.852 1 95.19 172 VAL A N 1
ATOM 1385 C CA . VAL A 1 172 ? -0.008 13.508 -14.945 1 95.19 172 VAL A CA 1
ATOM 1386 C C . VAL A 1 172 ? 1.418 13.836 -15.383 1 95.19 172 VAL A C 1
ATOM 1388 O O . VAL A 1 172 ? 1.673 14.906 -15.938 1 95.19 172 VAL A O 1
ATOM 1391 N N . ILE A 1 173 ? 2.316 12.961 -15.102 1 93.62 173 ILE A N 1
ATOM 1392 C CA . ILE A 1 173 ? 3.705 13.148 -15.508 1 93.62 173 ILE A CA 1
ATOM 1393 C C . ILE A 1 173 ? 3.904 12.625 -16.922 1 93.62 173 ILE A C 1
ATOM 1395 O O . ILE A 1 173 ? 4.48 13.312 -17.766 1 93.62 173 ILE A O 1
ATOM 1399 N N . ASN A 1 174 ? 3.482 11.43 -17.203 1 91.88 174 ASN A N 1
ATOM 1400 C CA . ASN A 1 174 ? 3.408 10.773 -18.5 1 91.88 174 ASN A CA 1
ATOM 1401 C C . ASN A 1 174 ? 2.393 9.633 -18.484 1 91.88 174 ASN A C 1
ATOM 1403 O O . ASN A 1 174 ? 1.632 9.477 -17.531 1 91.88 174 ASN A O 1
ATOM 1407 N N . ASN A 1 175 ? 2.379 8.852 -19.5 1 90.44 175 ASN A N 1
ATOM 1408 C CA . ASN A 1 175 ? 1.35 7.832 -19.656 1 90.44 175 ASN A CA 1
ATOM 1409 C C . ASN A 1 175 ? 1.51 6.711 -18.641 1 90.44 175 ASN A C 1
ATOM 1411 O O . ASN A 1 175 ? 0.58 5.938 -18.406 1 90.44 175 ASN A O 1
ATOM 1415 N N . HIS A 1 176 ? 2.621 6.641 -17.953 1 92.06 176 HIS A N 1
ATOM 1416 C CA . HIS A 1 176 ? 2.898 5.477 -17.109 1 92.06 176 HIS A CA 1
ATOM 1417 C C . HIS A 1 176 ? 3.113 5.883 -15.656 1 92.06 176 HIS A C 1
ATOM 1419 O O . HIS A 1 176 ? 3.072 5.035 -14.758 1 92.06 176 HIS A O 1
ATOM 1425 N N . CYS A 1 177 ? 3.371 7.145 -15.508 1 93.62 177 CYS A N 1
ATOM 1426 C CA . CYS A 1 177 ? 3.73 7.613 -14.172 1 93.62 177 CYS A CA 1
ATOM 1427 C C . CYS A 1 177 ? 2.9 8.828 -13.781 1 93.62 177 CYS A C 1
ATOM 1429 O O . CYS A 1 177 ? 2.785 9.781 -14.555 1 93.62 177 CYS A O 1
ATOM 1431 N N . LEU A 1 178 ? 2.336 8.766 -12.594 1 94.5 178 LEU A N 1
ATOM 1432 C CA . LEU A 1 178 ? 1.478 9.836 -12.086 1 94.5 178 LEU A CA 1
ATOM 1433 C C . LEU A 1 178 ? 1.939 10.305 -10.711 1 94.5 178 LEU A C 1
ATOM 1435 O O . LEU A 1 178 ? 2.4 9.492 -9.898 1 94.5 178 LEU A O 1
ATOM 1439 N N . GLY A 1 179 ? 1.815 11.633 -10.555 1 96.06 179 GLY A N 1
ATOM 1440 C CA . GLY A 1 179 ? 1.885 12.18 -9.211 1 96.06 179 GLY A CA 1
ATOM 1441 C C . GLY A 1 179 ? 3.285 12.602 -8.812 1 96.06 179 GLY A C 1
ATOM 1442 O O . GLY A 1 179 ? 4.27 12.094 -9.344 1 96.06 179 GLY A O 1
ATOM 1443 N N . VAL A 1 180 ? 3.348 13.477 -7.934 1 96.5 180 VAL A N 1
ATOM 1444 C CA . VAL A 1 180 ? 4.531 13.969 -7.238 1 96.5 180 VAL A CA 1
ATOM 1445 C C . VAL A 1 180 ? 4.324 13.883 -5.73 1 96.5 180 VAL A C 1
ATOM 1447 O O . VAL A 1 180 ? 3.23 14.148 -5.23 1 96.5 180 VAL A O 1
ATOM 1450 N N . ASP A 1 181 ? 5.348 13.344 -5.02 1 96.69 181 ASP A N 1
ATOM 1451 C CA . ASP A 1 181 ? 5.316 13.422 -3.564 1 96.69 181 ASP A CA 1
ATOM 1452 C C . ASP A 1 181 ? 5.473 14.867 -3.092 1 96.69 181 ASP A C 1
ATOM 1454 O O . ASP A 1 181 ? 6.582 15.406 -3.072 1 96.69 181 ASP A O 1
ATOM 1458 N N . LEU A 1 182 ? 4.391 15.398 -2.602 1 98.06 182 LEU A N 1
ATOM 1459 C CA . LEU A 1 182 ? 4.367 16.828 -2.283 1 98.06 182 LEU A CA 1
ATOM 1460 C C . LEU A 1 182 ? 5.289 17.125 -1.108 1 98.06 182 LEU A C 1
ATOM 1462 O O . LEU A 1 182 ? 5.711 18.281 -0.931 1 98.06 182 LEU A O 1
ATOM 1466 N N . ASN A 1 183 ? 5.641 16.141 -0.286 1 97.81 183 ASN A N 1
ATOM 1467 C CA . ASN A 1 183 ? 6.535 16.375 0.84 1 97.81 183 ASN A CA 1
ATOM 1468 C C . ASN A 1 183 ? 8 16.266 0.428 1 97.81 183 ASN A C 1
ATOM 1470 O O . ASN A 1 183 ? 8.891 16.25 1.28 1 97.81 183 ASN A O 1
ATOM 1474 N N . ARG A 1 184 ? 8.25 16.188 -0.839 1 95.62 184 ARG A N 1
ATOM 1475 C CA . ARG A 1 184 ? 9.609 16.172 -1.366 1 95.62 184 ARG A CA 1
ATOM 1476 C C . ARG A 1 184 ? 9.828 17.297 -2.377 1 95.62 184 ARG A C 1
ATOM 1478 O O . ARG A 1 184 ? 10.867 17.359 -3.035 1 95.62 184 ARG A O 1
ATOM 1485 N N . ASN A 1 185 ? 8.969 18.188 -2.484 1 96.12 185 ASN A N 1
ATOM 1486 C CA . ASN A 1 185 ? 8.914 19.156 -3.586 1 96.12 185 ASN A CA 1
ATOM 1487 C C . ASN A 1 185 ? 9.227 20.562 -3.117 1 96.12 185 ASN A C 1
ATOM 1489 O O . ASN A 1 185 ? 8.719 21.547 -3.678 1 96.12 185 ASN A O 1
ATOM 1493 N N . TRP A 1 186 ? 10.023 20.812 -2.119 1 96.19 186 TRP A N 1
ATOM 1494 C CA . TRP A 1 186 ? 10.172 22.125 -1.502 1 96.19 186 TRP A CA 1
ATOM 1495 C C . TRP A 1 186 ? 11.586 22.656 -1.682 1 96.19 186 TRP A C 1
ATOM 1497 O O . TRP A 1 186 ? 11.789 23.719 -2.26 1 96.19 186 TRP A O 1
ATOM 1507 N N . ILE A 1 187 ? 12.617 22.047 -1.181 1 89.12 187 ILE A N 1
ATOM 1508 C CA . ILE A 1 187 ? 14 22.5 -1.3 1 89.12 187 ILE A CA 1
ATOM 1509 C C . ILE A 1 187 ? 14.703 21.719 -2.418 1 89.12 187 ILE A C 1
ATOM 1511 O O . ILE A 1 187 ? 14.594 20.5 -2.498 1 89.12 187 ILE A O 1
ATOM 1515 N N . TYR A 1 188 ? 15.414 22.484 -3.148 1 82.19 188 TYR A N 1
ATOM 1516 C CA . TYR A 1 188 ? 16.109 21.875 -4.273 1 82.19 188 TYR A CA 1
ATOM 1517 C C . TYR A 1 188 ? 17.156 20.875 -3.789 1 82.19 188 TYR A C 1
ATOM 1519 O O . TYR A 1 188 ? 17.906 21.172 -2.854 1 82.19 188 TYR A O 1
ATOM 1527 N N . GLN A 1 189 ? 17.125 19.812 -4.359 1 81.38 189 GLN A N 1
ATOM 1528 C CA . GLN A 1 189 ? 18.156 18.781 -4.262 1 81.38 189 GLN A CA 1
ATOM 1529 C C . GLN A 1 189 ? 18.406 18.125 -5.613 1 81.38 189 GLN A C 1
ATOM 1531 O O . GLN A 1 189 ? 17.578 18.219 -6.523 1 81.38 189 GLN A O 1
ATOM 1536 N N . PRO A 1 190 ? 19.594 17.531 -5.742 1 78.62 190 PRO A N 1
ATOM 1537 C CA . PRO A 1 190 ? 19.922 16.891 -7.023 1 78.62 190 PRO A CA 1
ATOM 1538 C C . PRO A 1 190 ? 18.875 15.852 -7.438 1 78.62 190 PRO A C 1
ATOM 1540 O O . PRO A 1 190 ? 18.734 15.555 -8.625 1 78.62 190 PRO A O 1
ATOM 1543 N N . GLU A 1 191 ? 18.203 15.297 -6.52 1 76.12 191 GLU A N 1
ATOM 1544 C CA . GLU A 1 191 ? 17.188 14.266 -6.773 1 76.12 191 GLU A CA 1
ATOM 1545 C C . GLU A 1 191 ? 16.016 14.836 -7.547 1 76.12 191 GLU A C 1
ATOM 1547 O O . GLU A 1 191 ? 15.203 14.086 -8.102 1 76.12 191 GLU A O 1
ATOM 1552 N N . HIS A 1 192 ? 15.914 16.125 -7.449 1 73.75 192 HIS A N 1
ATOM 1553 C CA . HIS A 1 192 ? 14.922 16.781 -8.297 1 73.75 192 HIS A CA 1
ATOM 1554 C C . HIS A 1 192 ? 15.312 16.703 -9.766 1 73.75 192 HIS A C 1
ATOM 1556 O O . HIS A 1 192 ? 16.078 17.531 -10.258 1 73.75 192 HIS A O 1
ATOM 1562 N N . SER A 1 193 ? 15.102 15.5 -10.336 1 71.44 193 SER A N 1
ATOM 1563 C CA . SER A 1 193 ? 15.508 15.258 -11.719 1 71.44 193 SER A CA 1
ATOM 1564 C C . SER A 1 193 ? 14.375 14.648 -12.531 1 71.44 193 SER A C 1
ATOM 1566 O O . SER A 1 193 ? 13.438 14.078 -11.969 1 71.44 193 SER A O 1
ATOM 1568 N N . ASP A 1 194 ? 14.445 14.938 -13.766 1 67.94 194 ASP A N 1
ATOM 1569 C CA . ASP A 1 194 ? 13.469 14.422 -14.727 1 67.94 194 ASP A CA 1
ATOM 1570 C C . ASP A 1 194 ? 13.883 13.047 -15.242 1 67.94 194 ASP A C 1
ATOM 1572 O O . ASP A 1 194 ? 13.367 12.57 -16.25 1 67.94 194 ASP A O 1
ATOM 1576 N N . VAL A 1 195 ? 14.734 12.469 -14.57 1 62.94 195 VAL A N 1
ATOM 1577 C CA . VAL A 1 195 ? 15.117 11.172 -15.109 1 62.94 195 VAL A CA 1
ATOM 1578 C C . VAL A 1 195 ? 13.945 10.195 -15 1 62.94 195 VAL A C 1
ATOM 1580 O O . VAL A 1 195 ? 13.219 10.211 -14 1 62.94 195 VAL A O 1
ATOM 1583 N N . HIS A 1 196 ? 13.617 9.531 -16.047 1 60.38 196 HIS A N 1
ATOM 1584 C CA . HIS A 1 196 ? 12.422 8.766 -16.328 1 60.38 196 HIS A CA 1
ATOM 1585 C C . HIS A 1 196 ? 12.109 7.777 -15.211 1 60.38 196 HIS A C 1
ATOM 1587 O O . HIS A 1 196 ? 10.992 7.746 -14.695 1 60.38 196 HIS A O 1
ATOM 1593 N N . GLU A 1 197 ? 13.031 6.953 -14.742 1 63.84 197 GLU A N 1
ATOM 1594 C CA . GLU A 1 197 ? 12.719 5.848 -13.844 1 63.84 197 GLU A CA 1
ATOM 1595 C C . GLU A 1 197 ? 12.414 6.355 -12.438 1 63.84 197 GLU A C 1
ATOM 1597 O O . GLU A 1 197 ? 11.641 5.73 -11.703 1 63.84 197 GLU A O 1
ATOM 1602 N N . GLU A 1 198 ? 12.555 7.574 -12.312 1 80.38 198 GLU A N 1
ATOM 1603 C CA . GLU A 1 198 ? 12.367 8.109 -10.969 1 80.38 198 GLU A CA 1
ATOM 1604 C C . GLU A 1 198 ? 11 8.766 -10.828 1 80.38 198 GLU A C 1
ATOM 1606 O O . GLU A 1 198 ? 10.484 8.914 -9.711 1 80.38 198 GLU A O 1
ATOM 1611 N N . LYS A 1 199 ? 10.305 8.828 -12 1 90.94 199 LYS A N 1
ATOM 1612 C CA . LYS A 1 199 ? 9.047 9.57 -11.984 1 90.94 199 LYS A CA 1
ATOM 1613 C C . LYS A 1 199 ? 7.914 8.711 -11.43 1 90.94 199 LYS A C 1
ATOM 1615 O O . LYS A 1 199 ? 6.906 9.234 -10.953 1 90.94 199 LYS A O 1
ATOM 1620 N N . CYS A 1 200 ? 8.117 7.402 -11.508 1 93.5 200 CYS A N 1
ATOM 1621 C CA . CYS A 1 200 ? 7.055 6.5 -11.086 1 93.5 200 CYS A CA 1
ATOM 1622 C C . CYS A 1 200 ? 7.156 6.211 -9.586 1 93.5 200 CYS A C 1
ATOM 1624 O O . CYS A 1 200 ? 6.215 5.684 -8.992 1 93.5 200 CYS A O 1
ATOM 1626 N N . ARG A 1 201 ? 8.242 6.555 -9.039 1 93.5 201 ARG A N 1
ATOM 1627 C CA . ARG A 1 201 ? 8.469 6.242 -7.629 1 93.5 201 ARG A CA 1
ATOM 1628 C C . ARG A 1 201 ? 7.473 6.977 -6.738 1 93.5 201 ARG A C 1
ATOM 1630 O O . ARG A 1 201 ? 7.113 8.125 -7.012 1 93.5 201 ARG A O 1
ATOM 1637 N N . ASP A 1 202 ? 7.117 6.352 -5.652 1 94.12 202 ASP A N 1
ATOM 1638 C CA . ASP A 1 202 ? 6.191 6.938 -4.691 1 94.12 202 ASP A CA 1
ATOM 1639 C C . ASP A 1 202 ? 6.754 8.227 -4.098 1 94.12 202 ASP A C 1
ATOM 1641 O O . ASP A 1 202 ? 6 9.117 -3.693 1 94.12 202 ASP A O 1
ATOM 1645 N N . ILE A 1 203 ? 8.094 8.344 -4.062 1 93.19 203 ILE A N 1
ATOM 1646 C CA . ILE A 1 203 ? 8.742 9.484 -3.414 1 93.19 203 ILE A CA 1
ATOM 1647 C C . ILE A 1 203 ? 9.305 10.43 -4.473 1 93.19 203 ILE A C 1
ATOM 1649 O O . ILE A 1 203 ? 10.242 11.188 -4.199 1 93.19 203 ILE A O 1
ATOM 1653 N N . TYR A 1 204 ? 8.758 10.352 -5.777 1 94.12 204 TYR A N 1
ATOM 1654 C CA . TYR A 1 204 ? 9.195 11.258 -6.832 1 94.12 204 TYR A CA 1
ATOM 1655 C C . TYR A 1 204 ? 9.031 12.711 -6.41 1 94.12 204 TYR A C 1
ATOM 1657 O O . TYR A 1 204 ? 7.91 13.164 -6.148 1 94.12 204 TYR A O 1
ATOM 1665 N N . PRO A 1 205 ? 10.094 13.461 -6.359 1 94.31 205 PRO A N 1
ATOM 1666 C CA . PRO A 1 205 ? 10.031 14.812 -5.793 1 94.31 205 PRO A CA 1
ATOM 1667 C C . PRO A 1 205 ? 9.578 15.859 -6.812 1 94.31 205 PRO A C 1
ATOM 1669 O O . PRO A 1 205 ? 9.406 17.031 -6.469 1 94.31 205 PRO A O 1
ATOM 1672 N N . GLY A 1 206 ? 9.359 15.492 -8.078 1 93.44 206 GLY A N 1
ATOM 1673 C CA . GLY A 1 206 ? 9.062 16.438 -9.141 1 93.44 206 GLY A CA 1
ATOM 1674 C C . GLY A 1 206 ? 10.297 16.906 -9.891 1 93.44 206 GLY A C 1
ATOM 1675 O O . GLY A 1 206 ? 11.43 16.656 -9.453 1 93.44 206 GLY A O 1
ATOM 1676 N N . PRO A 1 207 ? 10.078 17.547 -11.047 1 91.38 207 PRO A N 1
ATOM 1677 C CA . PRO A 1 207 ? 11.211 17.922 -11.898 1 91.38 207 PRO A CA 1
ATOM 1678 C C . PRO A 1 207 ? 12.031 19.078 -11.312 1 91.38 207 PRO A C 1
ATOM 1680 O O . PRO A 1 207 ? 13.195 19.25 -11.68 1 91.38 207 PRO A O 1
ATOM 1683 N N . PHE A 1 208 ? 11.453 19.891 -10.453 1 92.25 208 PHE A N 1
ATOM 1684 C CA . PHE A 1 208 ? 12.07 21 -9.742 1 92.25 208 PHE A CA 1
ATOM 1685 C C . PHE A 1 208 ? 11.227 21.422 -8.547 1 92.25 208 PHE A C 1
ATOM 1687 O O . PHE A 1 208 ? 10.047 21.078 -8.469 1 92.25 208 PHE A O 1
ATOM 1694 N N . PRO A 1 209 ? 11.812 22.109 -7.59 1 93.5 209 PRO A N 1
ATOM 1695 C CA . PRO A 1 209 ? 11.031 22.562 -6.441 1 93.5 209 PRO A CA 1
ATOM 1696 C C . PRO A 1 209 ? 9.805 23.391 -6.848 1 93.5 209 PRO A C 1
ATOM 1698 O O . PRO A 1 209 ? 9.867 24.156 -7.809 1 93.5 209 PRO A O 1
ATOM 1701 N N . PHE A 1 210 ? 8.711 23.172 -6.137 1 96.5 210 PHE A N 1
ATOM 1702 C CA . PHE A 1 210 ? 7.465 23.906 -6.336 1 96.5 210 PHE A CA 1
ATOM 1703 C C . PHE A 1 210 ? 6.934 23.688 -7.75 1 96.5 210 PHE A C 1
ATOM 1705 O O . PHE A 1 210 ? 6.328 24.594 -8.328 1 96.5 210 PHE A O 1
ATOM 1712 N N . SER A 1 211 ? 7.207 22.516 -8.328 1 95.5 211 SER A N 1
ATOM 1713 C CA . SER A 1 211 ? 6.688 22.203 -9.656 1 95.5 211 SER A CA 1
ATOM 1714 C C . SER A 1 211 ? 5.18 21.984 -9.617 1 95.5 211 SER A C 1
ATOM 1716 O O . SER A 1 211 ? 4.523 21.969 -10.664 1 95.5 211 SER A O 1
ATOM 1718 N N . GLU A 1 212 ? 4.605 21.75 -8.422 1 97.62 212 GLU A N 1
ATOM 1719 C CA . GLU A 1 212 ? 3.205 21.359 -8.273 1 97.62 212 GLU A CA 1
ATOM 1720 C C . GLU A 1 212 ? 2.35 22.547 -7.805 1 97.62 212 GLU A C 1
ATOM 1722 O O . GLU A 1 212 ? 2.793 23.344 -6.984 1 97.62 212 GLU A O 1
ATOM 1727 N N . PRO A 1 213 ? 1.113 22.641 -8.266 1 98.62 213 PRO A N 1
ATOM 1728 C CA . PRO A 1 213 ? 0.258 23.75 -7.848 1 98.62 213 PRO A CA 1
ATOM 1729 C C . PRO A 1 213 ? 0.03 23.781 -6.34 1 98.62 213 PRO A C 1
ATOM 1731 O O . PRO A 1 213 ? -0.075 24.859 -5.75 1 98.62 213 PRO A O 1
ATOM 1734 N N . GLU A 1 214 ? -0.05 22.609 -5.719 1 98.69 214 GLU A N 1
ATOM 1735 C CA . GLU A 1 214 ? -0.271 22.547 -4.277 1 98.69 214 GLU A CA 1
ATOM 1736 C C . GLU A 1 214 ? 0.887 23.203 -3.518 1 98.69 214 GLU A C 1
ATOM 1738 O O . GLU A 1 214 ? 0.669 24.016 -2.621 1 98.69 214 GLU A O 1
ATOM 1743 N N . THR A 1 215 ? 2.154 22.859 -3.898 1 98.38 215 THR A N 1
ATOM 1744 C CA . THR A 1 215 ? 3.311 23.406 -3.193 1 98.38 215 THR A CA 1
ATOM 1745 C C . THR A 1 215 ? 3.502 24.891 -3.525 1 98.38 215 THR A C 1
ATOM 1747 O O . THR A 1 215 ? 3.934 25.672 -2.674 1 98.38 215 THR A O 1
ATOM 1750 N N . GLN A 1 216 ? 3.135 25.312 -4.742 1 98.31 216 GLN A N 1
ATOM 1751 C CA . GLN A 1 216 ? 3.174 26.719 -5.098 1 98.31 216 GLN A CA 1
ATOM 1752 C C . GLN A 1 216 ? 2.189 27.531 -4.254 1 98.31 216 GLN A C 1
ATOM 1754 O O . GLN A 1 216 ? 2.523 28.609 -3.764 1 98.31 216 GLN A O 1
ATOM 1759 N N . ALA A 1 217 ? 1.043 26.969 -4.156 1 98.56 217 ALA A N 1
ATOM 1760 C CA . ALA A 1 217 ? 0 27.656 -3.391 1 98.56 217 ALA A CA 1
ATOM 1761 C C . ALA A 1 217 ? 0.424 27.844 -1.937 1 98.56 217 ALA A C 1
ATOM 1763 O O . ALA A 1 217 ? 0.269 28.938 -1.375 1 98.56 217 ALA A O 1
ATOM 1764 N N . LEU A 1 218 ? 0.957 26.828 -1.332 1 98.5 218 LEU A N 1
ATOM 1765 C CA . LEU A 1 218 ? 1.356 26.891 0.07 1 98.5 218 LEU A CA 1
ATOM 1766 C C . LEU A 1 218 ? 2.57 27.797 0.247 1 98.5 218 LEU A C 1
ATOM 1768 O O . LEU A 1 218 ? 2.656 28.531 1.225 1 98.5 218 LEU A O 1
ATOM 1772 N N . LYS A 1 219 ? 3.504 27.672 -0.687 1 98.12 219 LYS A N 1
ATOM 1773 C CA . LYS A 1 219 ? 4.672 28.547 -0.637 1 98.12 219 LYS A CA 1
ATOM 1774 C C . LYS A 1 219 ? 4.254 30.016 -0.619 1 98.12 219 LYS A C 1
ATOM 1776 O O . LYS A 1 219 ? 4.715 30.781 0.226 1 98.12 219 LYS A O 1
ATOM 1781 N N . THR A 1 220 ? 3.424 30.375 -1.566 1 98.5 220 THR A N 1
ATOM 1782 C CA . THR A 1 220 ? 2.971 31.766 -1.677 1 98.5 220 THR A CA 1
ATOM 1783 C C . THR A 1 220 ? 2.262 32.188 -0.399 1 98.5 220 THR A C 1
ATOM 1785 O O . THR A 1 220 ? 2.549 33.281 0.138 1 98.5 220 THR A O 1
ATOM 1788 N N . PHE A 1 221 ? 1.406 31.391 0.096 1 98.69 221 PHE A N 1
ATOM 1789 C CA . PHE A 1 221 ? 0.655 31.734 1.3 1 98.69 221 PHE A CA 1
ATOM 1790 C C . PHE A 1 221 ? 1.588 31.891 2.494 1 98.69 221 PHE A C 1
ATOM 1792 O O . PHE A 1 221 ? 1.474 32.844 3.252 1 98.69 221 PHE A O 1
ATOM 1799 N N . LEU A 1 222 ? 2.479 30.953 2.717 1 98.62 222 LEU A N 1
ATOM 1800 C CA . LEU A 1 222 ? 3.395 30.969 3.852 1 98.62 222 LEU A CA 1
ATOM 1801 C C . LEU A 1 222 ? 4.324 32.156 3.797 1 98.62 222 LEU A C 1
ATOM 1803 O O . LEU A 1 222 ? 4.547 32.844 4.812 1 98.62 222 LEU A O 1
ATOM 1807 N N . GLU A 1 223 ? 4.836 32.469 2.639 1 98 223 GLU A N 1
ATOM 1808 C CA . GLU A 1 223 ? 5.746 33.594 2.492 1 98 223 GLU A CA 1
ATOM 1809 C C . GLU A 1 223 ? 5.039 34.906 2.789 1 98 223 GLU A C 1
ATOM 1811 O O . GLU A 1 223 ? 5.641 35.844 3.344 1 98 223 GLU A O 1
ATOM 1816 N N . GLN A 1 224 ? 3.77 34.938 2.523 1 97.88 224 GLN A N 1
ATOM 1817 C CA . GLN A 1 224 ? 2.996 36.156 2.729 1 97.88 224 GLN A CA 1
ATOM 1818 C C . GLN A 1 224 ? 2.562 36.312 4.184 1 97.88 224 GLN A C 1
ATOM 1820 O O . GLN A 1 224 ? 2.246 37.406 4.641 1 97.88 224 GLN A O 1
ATOM 1825 N N . ASN A 1 225 ? 2.58 35.156 4.918 1 97.44 225 ASN A N 1
ATOM 1826 C CA . ASN A 1 225 ? 1.97 35.188 6.242 1 97.44 225 ASN A CA 1
ATOM 1827 C C . ASN A 1 225 ? 2.945 34.719 7.32 1 97.44 225 ASN A C 1
ATOM 1829 O O . ASN A 1 225 ? 2.537 34.406 8.438 1 97.44 225 ASN A O 1
ATOM 1833 N N . LYS A 1 226 ? 4.219 34.688 7.047 1 96.06 226 LYS A N 1
ATOM 1834 C CA . LYS A 1 226 ? 5.207 34.062 7.922 1 96.06 226 LYS A CA 1
ATOM 1835 C C . LYS A 1 226 ? 5.543 34.969 9.102 1 96.06 226 LYS A C 1
ATOM 1837 O O . LYS A 1 226 ? 6.137 34.5 10.086 1 96.06 226 LYS A O 1
ATOM 1842 N N . ASN A 1 227 ? 5.227 36.281 8.984 1 96.12 227 ASN A N 1
ATOM 1843 C CA . ASN A 1 227 ? 5.586 37.188 10.07 1 96.12 227 ASN A CA 1
ATOM 1844 C C . ASN A 1 227 ? 4.969 36.719 11.398 1 96.12 227 ASN A C 1
ATOM 1846 O O . ASN A 1 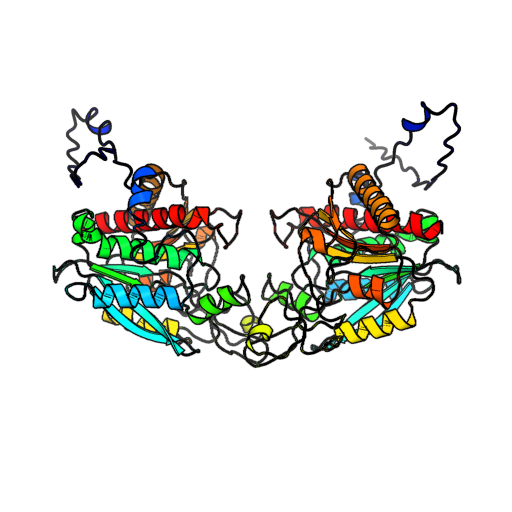227 ? 3.785 36.375 11.445 1 96.12 227 ASN A O 1
ATOM 1850 N N . ASN A 1 228 ? 5.711 36.688 12.438 1 96.81 228 ASN A N 1
ATOM 1851 C CA . ASN A 1 228 ? 5.336 36.281 13.797 1 96.81 228 ASN A CA 1
ATOM 1852 C C . ASN A 1 228 ? 4.945 34.812 13.859 1 96.81 228 ASN A C 1
ATOM 1854 O O . ASN A 1 228 ? 4.371 34.375 14.859 1 96.81 228 ASN A O 1
ATOM 1858 N N . MET A 1 229 ? 5.191 34.062 12.773 1 98.62 229 MET A N 1
ATOM 1859 C CA . MET A 1 229 ? 4.965 32.625 12.852 1 98.62 229 MET A CA 1
ATOM 1860 C C . MET A 1 229 ? 6.094 31.938 13.609 1 98.62 229 MET A C 1
ATOM 1862 O O . MET A 1 229 ? 7.242 31.938 13.156 1 98.62 229 MET A O 1
ATOM 1866 N N . LYS A 1 230 ? 5.719 31.344 14.727 1 98.75 230 LYS A N 1
ATOM 1867 C CA . LYS A 1 230 ? 6.75 30.844 15.633 1 98.75 230 LYS A CA 1
ATOM 1868 C C . LYS A 1 230 ? 6.762 29.312 15.656 1 98.75 230 LYS A C 1
ATOM 1870 O O . LYS A 1 230 ? 7.719 28.703 16.141 1 98.75 230 LYS A O 1
ATOM 1875 N N . ALA A 1 231 ? 5.734 28.703 15.102 1 98.88 231 ALA A N 1
ATOM 1876 C CA . ALA A 1 231 ? 5.699 27.234 15.086 1 98.88 231 ALA A CA 1
ATOM 1877 C C . ALA A 1 231 ? 5.066 26.719 13.805 1 98.88 231 ALA A C 1
ATOM 1879 O O . ALA A 1 231 ? 4.223 27.391 13.203 1 98.88 231 ALA A O 1
ATOM 1880 N N . PHE A 1 232 ? 5.543 25.547 13.406 1 98.88 232 PHE A N 1
ATOM 1881 C CA . PHE A 1 232 ? 5.113 24.828 12.211 1 98.88 232 PHE A CA 1
ATOM 1882 C C . PHE A 1 232 ? 4.93 23.344 12.508 1 98.88 232 PHE A C 1
ATOM 1884 O O . PHE A 1 232 ? 5.898 22.641 12.812 1 98.88 232 PHE A O 1
ATOM 1891 N N . LEU A 1 233 ? 3.658 22.891 12.445 1 98.94 233 LEU A N 1
ATOM 1892 C CA . LEU A 1 233 ? 3.328 21.484 12.711 1 98.94 233 LEU A CA 1
ATOM 1893 C C . LEU A 1 233 ? 2.77 20.812 11.461 1 98.94 233 LEU A C 1
ATOM 1895 O O . LEU A 1 233 ? 1.719 21.219 10.953 1 98.94 233 LEU A O 1
ATOM 1899 N N . THR A 1 234 ? 3.49 19.875 10.938 1 98.88 234 THR A N 1
ATOM 1900 C CA . THR A 1 234 ? 2.988 19.062 9.836 1 98.88 234 THR A CA 1
ATOM 1901 C C . THR A 1 234 ? 2.719 17.625 10.297 1 98.88 234 THR A C 1
ATOM 1903 O O . THR A 1 234 ? 3.617 16.953 10.805 1 98.88 234 THR A O 1
ATOM 1906 N N . PHE A 1 235 ? 1.44 17.234 10.141 1 98.81 235 PHE A N 1
ATOM 1907 C CA . PHE A 1 235 ? 1.012 15.945 10.695 1 98.81 235 PHE A CA 1
ATOM 1908 C C . PHE A 1 235 ? 1.021 14.867 9.625 1 98.81 235 PHE A C 1
ATOM 1910 O O . PHE A 1 235 ? 0.542 15.086 8.508 1 98.81 235 PHE A O 1
ATOM 1917 N N . HIS A 1 236 ? 1.621 13.805 9.945 1 98.06 236 HIS A N 1
ATOM 1918 C CA . HIS A 1 236 ? 1.665 12.539 9.227 1 98.06 236 HIS A CA 1
ATOM 1919 C C . HIS A 1 236 ? 1.201 11.383 10.102 1 98.06 236 HIS A C 1
ATOM 1921 O O . HIS A 1 236 ? 0.704 11.602 11.211 1 98.06 236 HIS A O 1
ATOM 1927 N N . THR A 1 237 ? 1.193 10.242 9.516 1 95.81 237 THR A N 1
ATOM 1928 C CA . THR A 1 237 ? 0.847 9.094 10.344 1 95.81 237 THR A CA 1
ATOM 1929 C C . THR A 1 237 ? 1.797 7.926 10.078 1 95.81 237 THR A C 1
ATOM 1931 O O . THR A 1 237 ? 2.58 7.961 9.125 1 95.81 237 THR A O 1
ATOM 1934 N N . PHE A 1 238 ? 1.764 6.996 10.984 1 89.19 238 PHE A N 1
ATOM 1935 C CA . PHE A 1 238 ? 2.551 5.773 10.922 1 89.19 238 PHE A CA 1
ATOM 1936 C C . PHE A 1 238 ? 3.898 5.957 11.609 1 89.19 238 PHE A C 1
ATOM 1938 O O . PHE A 1 238 ? 4.945 5.898 10.961 1 89.19 238 PHE A O 1
ATOM 1945 N N . GLY A 1 239 ? 3.867 6.113 13.016 1 92.12 239 GLY A N 1
ATOM 1946 C CA . GLY A 1 239 ? 5.191 6.094 13.617 1 92.12 239 GLY A CA 1
ATOM 1947 C C . GLY A 1 239 ? 5.184 6.48 15.078 1 92.12 239 GLY A C 1
ATOM 1948 O O . GLY A 1 239 ? 6.102 6.125 15.828 1 92.12 239 GLY A O 1
ATOM 1949 N N . GLU A 1 240 ? 4.148 7.266 15.562 1 96.38 240 GLU A N 1
ATOM 1950 C CA . GLU A 1 240 ? 4.113 7.785 16.922 1 96.38 240 GLU A CA 1
ATOM 1951 C C . GLU A 1 240 ? 5.43 8.469 17.297 1 96.38 240 GLU A C 1
ATOM 1953 O O . GLU A 1 240 ? 6.066 8.109 18.281 1 96.38 240 GLU A O 1
ATOM 1958 N N . MET A 1 241 ? 5.727 9.531 16.531 1 98.06 241 MET A N 1
ATOM 1959 C CA . MET A 1 241 ? 6.996 10.234 16.688 1 98.06 241 MET A CA 1
ATOM 1960 C C . MET A 1 241 ? 6.805 11.742 16.547 1 98.06 241 MET A C 1
ATOM 1962 O O . MET A 1 241 ? 5.93 12.188 15.805 1 98.06 241 MET A O 1
ATOM 1966 N N . ILE A 1 242 ? 7.547 12.453 17.297 1 98.69 242 ILE A N 1
ATOM 1967 C CA . ILE A 1 242 ? 7.797 13.875 17.062 1 98.69 242 ILE A CA 1
ATOM 1968 C C . ILE A 1 242 ? 9.164 14.055 16.406 1 98.69 242 ILE A C 1
ATOM 1970 O O . ILE A 1 242 ? 10.195 13.844 17.031 1 98.69 242 ILE A O 1
ATOM 1974 N N . MET A 1 243 ? 9.156 14.477 15.148 1 98.31 243 MET A N 1
ATOM 1975 C CA . MET A 1 243 ? 10.398 14.523 14.383 1 98.31 243 MET A CA 1
ATOM 1976 C C . MET A 1 243 ? 10.906 15.961 14.25 1 98.31 243 MET A C 1
ATOM 1978 O O . MET A 1 243 ? 10.148 16.859 13.883 1 98.31 243 MET A O 1
ATOM 1982 N N . ILE A 1 244 ? 12.164 16.078 14.562 1 98.5 244 ILE A N 1
ATOM 1983 C CA . ILE A 1 244 ? 12.836 17.375 14.508 1 98.5 244 ILE A CA 1
ATOM 1984 C C . ILE A 1 244 ? 13.648 17.484 13.227 1 98.5 244 ILE A C 1
ATOM 1986 O O . ILE A 1 244 ? 14.344 16.547 12.844 1 98.5 244 ILE A O 1
ATOM 1990 N N . PRO A 1 245 ? 13.461 18.578 12.492 1 96.62 245 PRO A N 1
ATOM 1991 C CA . PRO A 1 245 ? 14.336 18.766 11.336 1 96.62 245 PRO A CA 1
ATOM 1992 C C . PRO A 1 245 ? 15.82 18.734 11.695 1 96.62 245 PRO A C 1
ATOM 1994 O O . PRO A 1 245 ? 16.172 18.891 12.867 1 96.62 245 PRO A O 1
ATOM 1997 N N . TYR A 1 246 ? 16.812 18.406 10.719 1 95.94 246 TYR A N 1
ATOM 1998 C CA . TYR A 1 246 ? 16.547 18.359 9.281 1 95.94 246 TYR A CA 1
ATOM 1999 C C . TYR A 1 246 ? 16.531 16.922 8.773 1 95.94 246 TYR A C 1
ATOM 2001 O O . TYR A 1 246 ? 17 16.016 9.461 1 95.94 246 TYR A O 1
ATOM 2009 N N . GLY A 1 247 ? 15.844 16.75 7.621 1 94.12 247 GLY A N 1
ATOM 2010 C CA . GLY A 1 247 ? 15.914 15.492 6.898 1 94.12 247 GLY A CA 1
ATOM 2011 C C . GLY A 1 247 ? 16.797 15.562 5.664 1 94.12 247 GLY A C 1
ATOM 2012 O O . GLY A 1 247 ? 17.328 14.547 5.219 1 94.12 247 GLY A O 1
ATOM 2013 N N . TYR A 1 248 ? 17.016 16.766 5.121 1 92 248 TYR A N 1
ATOM 2014 C CA . TYR A 1 248 ? 17.703 16.922 3.85 1 92 248 TYR A CA 1
ATOM 2015 C C . TYR A 1 248 ? 19.219 17.047 4.066 1 92 248 TYR A C 1
ATOM 2017 O O . TYR A 1 248 ? 19.984 17.047 3.104 1 92 248 TYR A O 1
ATOM 2025 N N . LYS A 1 249 ? 19.656 17.109 5.316 1 92.69 249 LYS A N 1
ATOM 2026 C CA . LYS A 1 249 ? 21.062 17.156 5.68 1 92.69 249 LYS A CA 1
ATOM 2027 C C . LYS A 1 249 ? 21.281 16.578 7.074 1 92.69 249 LYS A C 1
ATOM 2029 O O . LYS A 1 249 ? 20.375 16.547 7.895 1 92.69 249 LYS A O 1
ATOM 2034 N N . SER A 1 250 ? 22.469 16.188 7.363 1 93.62 250 SER A N 1
ATOM 2035 C CA . SER A 1 250 ? 22.797 15.531 8.625 1 93.62 250 SER A CA 1
ATOM 2036 C C . SER A 1 250 ? 23 16.562 9.742 1 93.62 250 SER A C 1
ATOM 2038 O O . SER A 1 250 ? 22.906 16.219 10.922 1 93.62 250 SER A O 1
ATOM 2040 N N . ALA A 1 251 ? 23.25 17.766 9.406 1 95.06 251 ALA A N 1
ATOM 2041 C CA . ALA A 1 251 ? 23.469 18.797 10.406 1 95.06 251 ALA A CA 1
ATOM 2042 C C . ALA A 1 251 ? 22.188 19.078 11.188 1 95.06 251 ALA A C 1
ATOM 2044 O O . ALA A 1 251 ? 21.094 19.109 10.617 1 95.06 251 ALA A O 1
ATOM 2045 N N . LEU A 1 252 ? 22.328 19.297 12.453 1 96.56 252 LEU A N 1
ATOM 2046 C CA . LEU A 1 252 ? 21.203 19.641 13.305 1 96.56 252 LEU A CA 1
ATOM 2047 C C . LEU A 1 252 ? 20.938 21.156 13.266 1 96.56 252 LEU A C 1
ATOM 2049 O O . LEU A 1 252 ? 21.844 21.938 12.992 1 96.56 252 LEU A O 1
ATOM 2053 N N . PRO A 1 253 ? 19.656 21.562 13.539 1 97 253 PRO A N 1
ATOM 2054 C CA . PRO A 1 253 ? 19.406 22.984 13.711 1 97 253 PRO A CA 1
ATOM 2055 C C . PRO A 1 253 ? 20.203 23.594 14.867 1 97 253 PRO A C 1
ATOM 2057 O O . PRO A 1 253 ? 20.484 22.906 15.852 1 97 253 PRO A O 1
ATOM 2060 N N . GLU A 1 254 ? 20.469 24.875 14.797 1 97.25 254 GLU A N 1
ATOM 2061 C CA . GLU A 1 254 ? 21.234 25.562 15.828 1 97.25 254 GLU A CA 1
ATOM 2062 C C . GLU A 1 254 ? 20.516 25.516 17.172 1 97.25 254 GLU A C 1
ATOM 2064 O O . GLU A 1 254 ? 21.156 25.484 18.219 1 97.25 254 GLU A O 1
ATOM 2069 N N . ASP A 1 255 ? 19.219 25.5 17.125 1 98.12 255 ASP A N 1
ATOM 2070 C CA . ASP A 1 255 ? 18.422 25.531 18.344 1 98.12 255 ASP A CA 1
ATOM 2071 C C . ASP A 1 255 ? 17.859 24.141 18.656 1 98.12 255 ASP A C 1
ATOM 2073 O O . ASP A 1 255 ? 16.75 24.031 19.172 1 98.12 255 ASP A O 1
ATOM 2077 N N . TYR A 1 256 ? 18.562 23.078 18.297 1 98.12 256 TYR A N 1
ATOM 2078 C CA . TYR A 1 256 ? 18.109 21.703 18.438 1 98.12 256 TYR A CA 1
ATOM 2079 C C . TYR A 1 256 ? 17.719 21.406 19.875 1 98.12 256 TYR A C 1
ATOM 2081 O O . TYR A 1 256 ? 16.734 20.703 20.125 1 98.12 256 TYR A O 1
ATOM 2089 N N . ASP A 1 257 ? 18.516 21.859 20.828 1 98.25 257 ASP A N 1
ATOM 2090 C CA . ASP A 1 257 ? 18.234 21.578 22.234 1 98.25 257 ASP A CA 1
ATOM 2091 C C . ASP A 1 257 ? 16.859 22.109 22.641 1 98.25 257 ASP A C 1
ATOM 2093 O O . ASP A 1 257 ? 16.141 21.453 23.406 1 98.25 257 ASP A O 1
ATOM 2097 N N . ASP A 1 258 ? 16.547 23.281 22.188 1 98.19 258 ASP A N 1
ATOM 2098 C CA . ASP A 1 258 ? 15.242 23.875 22.484 1 98.19 258 ASP A CA 1
ATOM 2099 C C . ASP A 1 258 ? 14.109 23.109 21.812 1 98.19 258 ASP A C 1
ATOM 2101 O O . ASP A 1 258 ? 13.031 22.938 22.391 1 98.19 258 ASP A O 1
ATOM 2105 N N . LEU A 1 259 ? 14.359 22.672 20.562 1 98.81 259 LEU A N 1
ATOM 2106 C CA . LEU A 1 259 ? 13.391 21.859 19.859 1 98.81 259 LEU A CA 1
ATOM 2107 C C . LEU A 1 259 ? 13.148 20.531 20.578 1 98.81 259 LEU A C 1
ATOM 2109 O O . LEU A 1 259 ? 12 20.109 20.734 1 98.81 259 LEU A O 1
ATOM 2113 N N . GLU A 1 260 ? 14.195 19.938 20.984 1 98.75 260 GLU A N 1
ATOM 2114 C CA . GLU A 1 260 ? 14.094 18.656 21.688 1 98.75 260 GLU A CA 1
ATOM 2115 C C . GLU A 1 260 ? 13.375 18.812 23.016 1 98.75 260 GLU A C 1
ATOM 2117 O O . GLU A 1 260 ? 12.578 17.938 23.406 1 98.75 260 GLU A O 1
ATOM 2122 N N . ARG A 1 261 ? 13.688 19.875 23.703 1 98.62 261 ARG A N 1
ATOM 2123 C CA . ARG A 1 261 ? 13.008 20.141 24.969 1 98.62 261 ARG A CA 1
ATOM 2124 C C . ARG A 1 261 ? 11.5 20.203 24.781 1 98.62 261 ARG A C 1
ATOM 2126 O O . ARG A 1 261 ? 10.742 19.547 25.5 1 98.62 261 ARG A O 1
ATOM 2133 N N . LEU A 1 262 ? 11.078 20.984 23.828 1 98.81 262 LEU A N 1
ATOM 2134 C CA . LEU A 1 262 ? 9.641 21.125 23.609 1 98.81 262 LEU A CA 1
ATOM 2135 C C . LEU A 1 262 ? 9.039 19.828 23.094 1 98.81 262 LEU A C 1
ATOM 2137 O O . LEU A 1 262 ? 7.922 19.469 23.469 1 98.81 262 LEU A O 1
ATOM 2141 N N . ALA A 1 263 ? 9.75 19.094 22.281 1 98.88 263 ALA A N 1
ATOM 2142 C CA . ALA A 1 263 ? 9.281 17.812 21.781 1 98.88 263 ALA A CA 1
ATOM 2143 C C . ALA A 1 263 ? 9.039 16.828 22.938 1 98.88 263 ALA A C 1
ATOM 2145 O O . ALA A 1 263 ? 8.031 16.109 22.938 1 98.88 263 ALA A O 1
ATOM 2146 N N . ASN A 1 264 ? 9.93 16.828 23.844 1 98.75 264 ASN A N 1
ATOM 2147 C CA . ASN A 1 264 ? 9.773 15.961 25 1 98.75 264 ASN A CA 1
ATOM 2148 C C . ASN A 1 264 ? 8.57 16.375 25.859 1 98.75 264 ASN A C 1
ATOM 2150 O O . ASN A 1 264 ? 7.871 15.516 26.406 1 98.75 264 ASN A O 1
ATOM 2154 N N . HIS A 1 265 ? 8.438 17.656 25.969 1 98.56 265 HIS A N 1
ATOM 2155 C CA . HIS A 1 265 ? 7.273 18.156 26.703 1 98.56 265 HIS A CA 1
ATOM 2156 C C . HIS A 1 265 ? 5.977 17.734 26.016 1 98.56 265 HIS A C 1
ATOM 2158 O O . HIS A 1 265 ? 5.004 17.375 26.672 1 98.56 265 HIS A O 1
ATOM 2164 N N . ILE A 1 266 ? 5.934 17.719 24.688 1 98.75 266 ILE A N 1
ATOM 2165 C CA . ILE A 1 266 ? 4.793 17.281 23.906 1 98.75 266 ILE A CA 1
ATOM 2166 C C . ILE A 1 266 ? 4.488 15.812 24.219 1 98.75 266 ILE A C 1
ATOM 2168 O O . ILE A 1 266 ? 3.34 15.461 24.5 1 98.75 266 ILE A O 1
ATOM 2172 N N . VAL A 1 267 ? 5.516 15 24.219 1 98.69 267 VAL A N 1
ATOM 2173 C CA . VAL A 1 267 ? 5.371 13.57 24.453 1 98.69 267 VAL A CA 1
ATOM 2174 C C . VAL A 1 267 ? 4.805 13.328 25.859 1 98.69 267 VAL A C 1
ATOM 2176 O O . VAL A 1 267 ? 3.912 12.492 26.031 1 98.69 267 VAL A O 1
ATOM 2179 N N . GLN A 1 268 ? 5.32 14.016 26.797 1 97.81 268 GLN A N 1
ATOM 2180 C CA . GLN A 1 268 ? 4.832 13.906 28.156 1 97.81 268 GLN A CA 1
ATOM 2181 C C . GLN A 1 268 ? 3.35 14.258 28.25 1 97.81 268 GLN A C 1
ATOM 2183 O O . GLN A 1 268 ? 2.576 13.562 28.906 1 97.81 268 GLN A O 1
ATOM 2188 N N . ASN A 1 269 ? 2.973 15.328 27.578 1 97 269 ASN A N 1
ATOM 2189 C CA . ASN A 1 269 ? 1.579 15.758 27.641 1 97 269 ASN A CA 1
ATOM 2190 C C . ASN A 1 269 ? 0.658 14.766 26.922 1 97 269 ASN A C 1
ATOM 2192 O O . ASN A 1 269 ? -0.481 14.562 27.344 1 97 269 ASN A O 1
ATOM 2196 N N . ILE A 1 270 ? 1.131 14.148 25.812 1 96.62 270 ILE A N 1
ATOM 2197 C CA . ILE A 1 270 ? 0.341 13.117 25.141 1 96.62 270 ILE A CA 1
ATOM 2198 C C . ILE A 1 270 ? 0.063 11.969 26.125 1 96.62 270 ILE A C 1
ATOM 2200 O O . ILE A 1 270 ? -1.079 11.523 26.25 1 96.62 270 ILE A O 1
ATOM 2204 N N . THR A 1 271 ? 1.062 11.555 26.828 1 95.88 271 THR A N 1
ATOM 2205 C CA . THR A 1 271 ? 0.936 10.453 27.766 1 95.88 271 THR A CA 1
ATOM 2206 C C . THR A 1 271 ? 0.014 10.836 28.922 1 95.88 271 THR A C 1
ATOM 2208 O O . THR A 1 271 ? -0.803 10.023 29.375 1 95.88 271 THR A O 1
ATOM 2211 N N . LEU A 1 272 ? 0.188 12.047 29.391 1 92.5 272 LEU A N 1
ATOM 2212 C CA . LEU A 1 272 ? -0.631 12.539 30.484 1 92.5 272 LEU A CA 1
ATOM 2213 C C . LEU A 1 272 ? -2.107 12.547 30.109 1 92.5 272 LEU A C 1
ATOM 2215 O O . LEU A 1 272 ? -2.977 12.383 30.969 1 92.5 272 LEU A O 1
ATOM 2219 N N . HIS A 1 273 ? -2.367 12.672 28.828 1 92.12 273 HIS A N 1
ATOM 2220 C CA . HIS A 1 273 ? -3.75 12.727 28.359 1 92.12 273 HIS A CA 1
ATOM 2221 C C . HIS A 1 273 ? -4.211 11.367 27.844 1 92.12 273 HIS A C 1
ATOM 2223 O O . HIS A 1 273 ? -5.18 11.289 27.094 1 92.12 273 HIS A O 1
ATOM 2229 N N . GLY A 1 274 ? -3.508 10.312 28.125 1 91.88 274 GLY A N 1
ATOM 2230 C CA . GLY A 1 274 ? -3.943 8.953 27.859 1 91.88 274 GLY A CA 1
ATOM 2231 C C . GLY A 1 274 ? -3.43 8.406 26.547 1 91.88 274 GLY A C 1
ATOM 2232 O O . GLY A 1 274 ? -3.805 7.305 26.125 1 91.88 274 GLY A O 1
ATOM 2233 N N . GLY A 1 275 ? -2.58 9.188 25.812 1 94.44 275 GLY A N 1
ATOM 2234 C CA . GLY A 1 275 ? -2.02 8.719 24.562 1 94.44 275 GLY A CA 1
ATOM 2235 C C . GLY A 1 275 ? -0.782 7.859 24.75 1 94.44 275 GLY A C 1
ATOM 2236 O O . GLY A 1 275 ? -0.31 7.672 25.859 1 94.44 275 GLY A O 1
ATOM 2237 N N . PRO A 1 276 ? -0.33 7.285 23.719 1 95.56 276 PRO A N 1
ATOM 2238 C CA . PRO A 1 276 ? 0.875 6.453 23.797 1 95.56 276 PRO A CA 1
ATOM 2239 C C . PRO A 1 276 ? 2.146 7.277 23.984 1 95.56 276 PRO A C 1
ATOM 2241 O O . PRO A 1 276 ? 2.1 8.508 23.953 1 95.56 276 PRO A O 1
ATOM 2244 N N . GLN A 1 277 ? 3.225 6.582 24.266 1 96.75 277 GLN A N 1
ATOM 2245 C CA . GLN A 1 277 ? 4.523 7.234 24.375 1 96.75 277 GLN A CA 1
ATOM 2246 C C . GLN A 1 277 ? 5.172 7.414 23.016 1 96.75 277 GLN A C 1
ATOM 2248 O O . GLN A 1 277 ? 5.801 6.488 22.484 1 96.75 277 GLN A O 1
ATOM 2253 N N . TYR A 1 278 ? 5.066 8.617 22.516 1 98 278 TYR A N 1
ATOM 2254 C CA . TYR A 1 278 ? 5.727 8.945 21.25 1 98 278 TYR A CA 1
ATOM 2255 C C . TYR A 1 278 ? 7.238 9 21.422 1 98 278 TYR A C 1
ATOM 2257 O O . TYR A 1 278 ? 7.734 9.156 22.547 1 98 278 TYR A O 1
ATOM 2265 N N . LYS A 1 279 ? 7.961 8.875 20.359 1 97.88 279 LYS A N 1
ATOM 2266 C CA . LYS A 1 279 ? 9.414 9.023 20.359 1 97.88 279 LYS A CA 1
ATOM 2267 C C . LYS A 1 279 ? 9.82 10.367 19.766 1 97.88 279 LYS A C 1
ATOM 2269 O O . LYS A 1 279 ? 9.195 10.852 18.828 1 97.88 279 LYS A O 1
ATOM 2274 N N . VAL A 1 280 ? 10.82 10.953 20.344 1 98.56 280 VAL A N 1
ATOM 2275 C CA . VAL A 1 280 ? 11.422 12.148 19.766 1 98.56 280 VAL A CA 1
ATOM 2276 C C . VAL A 1 280 ? 12.656 11.773 18.953 1 98.56 280 VAL A C 1
ATOM 2278 O O . VAL A 1 280 ? 13.578 11.133 19.469 1 98.56 280 VAL A O 1
ATOM 2281 N N . VAL A 1 281 ? 12.648 12.117 17.672 1 97.94 281 VAL A N 1
ATOM 2282 C CA . VAL A 1 281 ? 13.773 11.734 16.828 1 97.94 281 VAL A CA 1
ATOM 2283 C C . VAL A 1 281 ? 14.133 12.891 15.898 1 97.94 281 VAL A C 1
ATOM 2285 O O . VAL A 1 281 ? 13.312 13.773 15.656 1 97.94 281 VAL A O 1
ATOM 2288 N N . ASN A 1 282 ? 15.375 12.875 15.477 1 97.69 282 ASN A N 1
ATOM 2289 C CA . ASN A 1 282 ? 15.742 13.68 14.312 1 97.69 282 ASN A CA 1
ATOM 2290 C C . ASN A 1 282 ? 15.469 12.938 13.008 1 97.69 282 ASN A C 1
ATOM 2292 O O . ASN A 1 282 ? 15.734 11.734 12.906 1 97.69 282 ASN A O 1
ATOM 2296 N N . THR A 1 283 ? 14.984 13.688 12.039 1 95.88 283 THR A N 1
ATOM 2297 C CA . THR A 1 283 ? 14.531 13.07 10.797 1 95.88 283 THR A CA 1
ATOM 2298 C C . THR A 1 283 ? 15.688 12.383 10.078 1 95.88 283 THR A C 1
ATOM 2300 O O . THR A 1 283 ? 15.57 11.219 9.672 1 95.88 283 THR A O 1
ATOM 2303 N N . TYR A 1 284 ? 16.812 13.039 9.945 1 94.81 284 TYR A N 1
ATOM 2304 C CA . TYR A 1 284 ? 17.953 12.477 9.227 1 94.81 284 TYR A CA 1
ATOM 2305 C C . TYR A 1 284 ? 18.516 11.266 9.953 1 94.81 284 TYR A C 1
ATOM 2307 O O . TYR A 1 284 ? 18.828 10.25 9.336 1 94.81 284 TYR A O 1
ATOM 2315 N N . ASP A 1 285 ? 18.625 11.352 11.203 1 93.56 285 ASP A N 1
ATOM 2316 C CA . ASP A 1 285 ? 19.203 10.273 12.008 1 93.56 285 ASP A CA 1
ATOM 2317 C C . ASP A 1 285 ? 18.297 9.039 11.984 1 93.56 285 ASP A C 1
ATOM 2319 O O . ASP A 1 285 ? 18.797 7.906 12 1 93.56 285 ASP A O 1
ATOM 2323 N N . TYR A 1 286 ? 17.062 9.281 11.969 1 93.25 286 TYR A N 1
ATOM 2324 C CA . TYR A 1 286 ? 16.109 8.18 12.078 1 93.25 286 TYR A CA 1
ATOM 2325 C C . TYR A 1 286 ? 15.844 7.559 10.719 1 93.25 286 TYR A C 1
ATOM 2327 O O . TYR A 1 286 ? 15.805 6.336 10.578 1 93.25 286 TYR A O 1
ATOM 2335 N N . SER A 1 287 ? 15.609 8.359 9.68 1 89.81 287 SER A N 1
ATOM 2336 C CA . SER A 1 287 ? 15.086 7.871 8.406 1 89.81 287 SER A CA 1
ATOM 2337 C C . SER A 1 287 ? 16.141 7.965 7.305 1 89.81 287 SER A C 1
ATOM 2339 O O . SER A 1 287 ? 15.914 7.508 6.18 1 89.81 287 SER A O 1
ATOM 2341 N N . GLY A 1 288 ? 17.219 8.531 7.598 1 87.06 288 GLY A N 1
ATOM 2342 C CA . GLY A 1 288 ? 18.188 8.828 6.551 1 87.06 288 GLY A CA 1
ATOM 2343 C C . GLY A 1 288 ? 17.828 10.055 5.73 1 87.06 288 GLY A C 1
ATOM 2344 O O . GLY A 1 288 ? 16.938 10.82 6.113 1 87.06 288 GLY A O 1
ATOM 2345 N N . PHE A 1 289 ? 18.469 10.219 4.652 1 81.31 289 PHE A N 1
ATOM 2346 C CA . PHE A 1 289 ? 18.328 11.375 3.781 1 81.31 289 PHE A CA 1
ATOM 2347 C C . PHE A 1 289 ? 16.938 11.414 3.154 1 81.31 289 PHE A C 1
ATOM 2349 O O . PHE A 1 289 ? 16.453 10.406 2.652 1 81.31 289 PHE A O 1
ATOM 2356 N N . SER A 1 290 ? 16.344 12.539 3.307 1 83.75 290 SER A N 1
ATOM 2357 C CA . SER A 1 290 ? 15.055 12.797 2.674 1 83.75 290 SER A CA 1
ATOM 2358 C C . SER A 1 290 ? 15.086 14.094 1.874 1 83.75 290 SER A C 1
ATOM 2360 O O . SER A 1 290 ? 15.516 15.133 2.377 1 83.75 290 SER A O 1
ATOM 2362 N N . VAL A 1 291 ? 14.633 14.023 0.727 1 79.69 291 VAL A N 1
ATOM 2363 C CA . VAL A 1 291 ? 14.711 15.141 -0.207 1 79.69 291 VAL A CA 1
ATOM 2364 C C . VAL A 1 291 ? 13.523 16.078 0.012 1 79.69 291 VAL A C 1
ATOM 2366 O O . VAL A 1 291 ? 12.375 15.625 0.095 1 79.69 291 VAL A O 1
ATOM 2369 N N . GLY A 1 292 ? 13.797 17.375 0.132 1 78.12 292 GLY A N 1
ATOM 2370 C CA . GLY A 1 292 ? 12.82 18.422 -0.154 1 78.12 292 GLY A CA 1
ATOM 2371 C C . GLY A 1 292 ? 11.609 18.375 0.755 1 78.12 292 GLY A C 1
ATOM 2372 O O . GLY A 1 292 ? 10.477 18.422 0.284 1 78.12 292 GLY A O 1
ATOM 2373 N N . GLY A 1 293 ? 11.734 18.25 2.025 1 94.25 293 GLY A N 1
ATOM 2374 C CA . GLY A 1 293 ? 10.617 18.172 2.953 1 94.25 293 GLY A CA 1
ATOM 2375 C C . GLY A 1 293 ? 10.031 19.516 3.311 1 94.25 293 GLY A C 1
ATOM 2376 O O . GLY A 1 293 ? 10.742 20.531 3.324 1 94.25 293 GLY A O 1
ATOM 2377 N N . LEU A 1 294 ? 8.703 19.562 3.52 1 97.62 294 LEU A N 1
ATOM 2378 C CA . LEU A 1 294 ? 7.992 20.766 3.902 1 97.62 294 LEU A CA 1
ATOM 2379 C C . LEU A 1 294 ? 8.523 21.328 5.223 1 97.62 294 LEU A C 1
ATOM 2381 O O . LEU A 1 294 ? 8.68 22.531 5.375 1 97.62 294 LEU A O 1
ATOM 2385 N N . ASP A 1 295 ? 8.828 20.438 6.188 1 97.62 295 ASP A N 1
ATOM 2386 C CA . ASP A 1 295 ? 9.352 20.859 7.48 1 97.62 295 ASP A CA 1
ATOM 2387 C C . ASP A 1 295 ? 10.742 21.469 7.344 1 97.62 295 ASP A C 1
ATOM 2389 O O . ASP A 1 295 ? 11.062 22.469 8.008 1 97.62 295 ASP A O 1
ATOM 2393 N N . ASP A 1 296 ? 11.539 20.969 6.461 1 97.06 296 ASP A N 1
ATOM 2394 C CA . ASP A 1 296 ? 12.852 21.531 6.188 1 97.06 296 ASP A CA 1
ATOM 2395 C C . ASP A 1 296 ? 12.727 22.938 5.59 1 97.06 296 ASP A C 1
ATOM 2397 O O . ASP A 1 296 ? 13.484 23.844 5.957 1 97.06 296 ASP A O 1
ATOM 2401 N N . TYR A 1 297 ? 11.852 23.109 4.652 1 97.75 297 TYR A N 1
ATOM 2402 C CA . TYR A 1 297 ? 11.594 24.422 4.07 1 97.75 297 TYR A CA 1
ATOM 2403 C C . TYR A 1 297 ? 11.148 25.422 5.137 1 97.75 297 TYR A C 1
ATOM 2405 O O . TYR A 1 297 ? 11.633 26.547 5.184 1 97.75 297 TYR A O 1
ATOM 2413 N N . ALA A 1 298 ? 10.227 25 6.02 1 98.38 298 ALA A N 1
ATOM 2414 C CA . ALA A 1 298 ? 9.711 25.859 7.086 1 98.38 298 ALA A CA 1
ATOM 2415 C C . ALA A 1 298 ? 10.828 26.297 8.023 1 98.38 298 ALA A C 1
ATOM 2417 O O . ALA A 1 298 ? 10.938 27.469 8.383 1 98.38 298 ALA A O 1
ATOM 2418 N N . LYS A 1 299 ? 11.641 25.344 8.352 1 97.69 299 LYS A N 1
ATOM 2419 C CA . LYS A 1 299 ? 12.711 25.609 9.312 1 97.69 299 LYS A CA 1
ATOM 2420 C C . LYS A 1 299 ? 13.859 26.375 8.664 1 97.69 299 LYS A C 1
ATOM 2422 O O . LYS A 1 299 ? 14.297 27.406 9.18 1 97.69 299 LYS A O 1
ATOM 2427 N N . GLU A 1 300 ? 14.305 25.953 7.535 1 95.81 300 GLU A N 1
ATOM 2428 C CA . GLU A 1 300 ? 15.539 26.453 6.922 1 95.81 300 GLU A CA 1
ATOM 2429 C C . GLU A 1 300 ? 15.289 27.734 6.133 1 95.81 300 GLU A C 1
ATOM 2431 O O . GLU A 1 300 ? 16.109 28.656 6.168 1 95.81 300 GLU A O 1
ATOM 2436 N N . VAL A 1 301 ? 14.258 27.766 5.422 1 96.12 301 VAL A N 1
ATOM 2437 C CA . VAL A 1 301 ? 14.047 28.875 4.484 1 96.12 301 VAL A CA 1
ATOM 2438 C C . VAL A 1 301 ? 13.172 29.938 5.129 1 96.12 301 VAL A C 1
ATOM 2440 O O . VAL A 1 301 ? 13.5 31.125 5.09 1 96.12 301 VAL A O 1
ATOM 2443 N N . LEU A 1 302 ? 12.086 29.516 5.793 1 97.62 302 LEU A N 1
ATOM 2444 C CA . LEU A 1 302 ? 11.172 30.5 6.379 1 97.62 302 LEU A CA 1
ATOM 2445 C C . LEU A 1 302 ? 11.648 30.922 7.762 1 97.62 302 LEU A C 1
ATOM 2447 O O . LEU A 1 302 ? 11.195 31.938 8.297 1 97.62 302 LEU A O 1
ATOM 2451 N N . GLY A 1 303 ? 12.492 30.078 8.383 1 97.56 303 GLY A N 1
ATOM 2452 C CA . GLY A 1 303 ? 13.078 30.453 9.656 1 97.56 303 GLY A CA 1
ATOM 2453 C C . GLY A 1 303 ? 12.125 30.281 10.828 1 97.56 303 GLY A C 1
ATOM 2454 O O . GLY A 1 303 ? 12.266 30.953 11.852 1 97.56 303 GLY A O 1
ATOM 2455 N N . ILE A 1 304 ? 11.172 29.438 10.719 1 98.44 304 ILE A N 1
ATOM 2456 C CA . ILE A 1 304 ? 10.203 29.219 11.781 1 98.44 304 ILE A CA 1
ATOM 2457 C C . ILE A 1 304 ? 10.836 28.406 12.906 1 98.44 304 ILE A C 1
ATOM 2459 O O . ILE A 1 304 ? 11.359 27.312 12.664 1 98.44 304 ILE A O 1
ATOM 2463 N N . LYS A 1 305 ? 10.758 28.859 14.125 1 98.31 305 LYS A N 1
ATOM 2464 C CA . LYS A 1 305 ? 11.531 28.328 15.242 1 98.31 305 LYS A CA 1
ATOM 2465 C C . LYS A 1 305 ? 11.102 26.906 15.578 1 98.31 305 LYS A C 1
ATOM 2467 O O . LYS A 1 305 ? 11.82 25.953 15.289 1 98.31 305 LYS A O 1
ATOM 2472 N N . TYR A 1 306 ? 9.906 26.672 16.062 1 98.81 306 TYR A N 1
ATOM 2473 C CA . TYR A 1 306 ? 9.43 25.359 16.484 1 98.81 306 TYR A CA 1
ATOM 2474 C C . TYR A 1 306 ? 8.766 24.625 15.336 1 98.81 306 TYR A C 1
ATOM 2476 O O . TYR A 1 306 ? 7.555 24.766 15.117 1 98.81 306 TYR A O 1
ATOM 2484 N N . THR A 1 307 ? 9.555 23.828 14.648 1 98.81 307 THR A N 1
ATOM 2485 C CA . THR A 1 307 ? 9.094 23.062 13.5 1 98.81 307 THR A CA 1
ATOM 2486 C C . THR A 1 307 ? 9.156 21.562 13.789 1 98.81 307 THR A C 1
ATOM 2488 O O . THR A 1 307 ? 10.195 21.047 14.203 1 98.81 307 THR A O 1
ATOM 2491 N N . TYR A 1 308 ? 8.008 20.906 13.602 1 98.81 308 TYR A N 1
ATOM 2492 C CA . TYR A 1 308 ? 7.969 19.469 13.867 1 98.81 308 TYR A CA 1
ATOM 2493 C C . TYR A 1 308 ? 7.148 18.734 12.805 1 98.81 308 TYR A C 1
ATOM 2495 O O . TYR A 1 308 ? 6.129 19.25 12.336 1 98.81 308 TYR A O 1
ATOM 2503 N N . THR A 1 309 ? 7.629 17.594 12.398 1 98.56 309 THR A N 1
ATOM 2504 C CA . THR A 1 309 ? 6.785 16.578 11.781 1 98.56 309 THR A CA 1
ATOM 2505 C C . THR A 1 309 ? 6.258 15.609 12.836 1 98.56 309 THR A C 1
ATOM 2507 O O . THR A 1 309 ? 7.031 15.039 13.609 1 98.56 309 THR A O 1
ATOM 2510 N N . VAL A 1 310 ? 4.949 15.531 12.883 1 98.75 310 VAL A N 1
ATOM 2511 C CA . VAL A 1 310 ? 4.336 14.625 13.844 1 98.75 310 VAL A CA 1
ATOM 2512 C C . VAL A 1 310 ? 3.797 13.391 13.125 1 98.75 310 VAL A C 1
ATOM 2514 O O . VAL A 1 310 ? 2.896 13.492 12.297 1 98.75 310 VAL A O 1
ATOM 2517 N N . GLU A 1 311 ? 4.383 12.25 13.406 1 98 311 GLU A N 1
ATOM 2518 C CA . GLU A 1 311 ? 3.848 10.969 12.945 1 98 311 GLU A CA 1
ATOM 2519 C C . GLU A 1 311 ? 2.857 10.391 13.945 1 98 311 GLU A C 1
ATOM 2521 O O . GLU A 1 311 ? 3.262 9.828 14.969 1 98 311 GLU A O 1
ATOM 2526 N N . LEU A 1 312 ? 1.645 10.484 13.602 1 98.31 312 LEU A N 1
ATOM 2527 C CA . LEU A 1 312 ? 0.591 10.039 14.508 1 98.31 312 LEU A CA 1
ATOM 2528 C C . LEU A 1 312 ? 0.561 8.516 14.594 1 98.31 312 LEU A C 1
ATOM 2530 O O . LEU A 1 312 ? 1.479 7.848 14.117 1 98.31 312 LEU A O 1
ATOM 2534 N N . ARG A 1 313 ? -0.461 8.047 15.281 1 94.81 313 ARG A N 1
ATOM 2535 C CA . ARG A 1 313 ? -0.6 6.605 15.492 1 94.81 313 ARG A CA 1
ATOM 2536 C C . ARG A 1 313 ? -0.744 5.871 14.164 1 94.81 313 ARG A C 1
ATOM 2538 O O . ARG A 1 313 ? -1.194 6.449 13.18 1 94.81 313 ARG A O 1
ATOM 2545 N N . ASP A 1 314 ? -0.349 4.496 14.172 1 86.88 314 ASP A N 1
ATOM 2546 C CA . ASP A 1 314 ? 0.284 3.729 15.242 1 86.88 314 ASP A CA 1
ATOM 2547 C C . ASP A 1 314 ? 1.717 3.35 14.867 1 86.88 314 ASP A C 1
ATOM 2549 O O . ASP A 1 314 ? 2.373 4.059 14.109 1 86.88 314 ASP A O 1
ATOM 2553 N N . ASN A 1 315 ? 2.285 2.35 15.453 1 83.31 315 ASN A N 1
ATOM 2554 C CA . ASN A 1 315 ? 3.684 1.986 15.242 1 83.31 315 ASN A CA 1
ATOM 2555 C C . ASN A 1 315 ? 3.83 0.906 14.18 1 83.31 315 ASN A C 1
ATOM 2557 O O . ASN A 1 315 ? 4.75 0.088 14.234 1 83.31 315 ASN A O 1
ATOM 2561 N N . GLY A 1 316 ? 2.887 0.812 13.297 1 77.31 316 GLY A N 1
ATOM 2562 C CA . GLY A 1 316 ? 3.086 -0.065 12.156 1 77.31 316 GLY A CA 1
ATOM 2563 C C . GLY A 1 316 ? 2.037 -1.155 12.047 1 77.31 316 GLY A C 1
ATOM 2564 O O . GLY A 1 316 ? 1.951 -1.843 11.031 1 77.31 316 GLY A O 1
ATOM 2565 N N . THR A 1 317 ? 1.167 -1.347 13.031 1 75.38 317 THR A N 1
ATOM 2566 C CA . THR A 1 317 ? 0.152 -2.395 13.016 1 75.38 317 THR A CA 1
ATOM 2567 C C . THR A 1 317 ? -0.833 -2.176 11.875 1 75.38 317 THR A C 1
ATOM 2569 O O . THR A 1 317 ? -1.173 -3.115 11.148 1 75.38 317 THR A O 1
ATOM 2572 N N . TYR A 1 318 ? -1.192 -0.953 11.648 1 80.69 318 TYR A N 1
ATOM 2573 C CA . TYR A 1 318 ? -2.244 -0.664 10.68 1 80.69 318 TYR A CA 1
ATOM 2574 C C . TYR A 1 318 ? -1.692 0.105 9.484 1 80.69 318 TYR A C 1
ATOM 2576 O O . TYR A 1 318 ? -2.451 0.553 8.625 1 80.69 318 TYR A O 1
ATOM 2584 N N . TYR A 1 319 ? -0.399 0.273 9.492 1 82.12 319 TYR A N 1
ATOM 2585 C CA . TYR A 1 319 ? 0.236 1.093 8.469 1 82.12 319 TYR A CA 1
ATOM 2586 C C . TYR A 1 319 ? -0.371 2.49 8.43 1 82.12 319 TYR A C 1
ATOM 2588 O O . TYR A 1 319 ? -0.345 3.209 9.438 1 82.12 319 TYR A O 1
ATOM 2596 N N . PHE A 1 320 ? -1.026 2.803 7.34 1 89.25 320 PHE A N 1
ATOM 2597 C CA . PHE A 1 320 ? -1.566 4.152 7.203 1 89.25 320 PHE A CA 1
ATOM 2598 C C . PHE A 1 320 ? -3.062 4.164 7.492 1 89.25 320 PHE A C 1
ATOM 2600 O O . PHE A 1 320 ? -3.686 5.23 7.516 1 89.25 320 PHE A O 1
ATOM 2607 N N . PHE A 1 321 ? -3.582 2.986 7.832 1 90.12 321 PHE A N 1
ATOM 2608 C CA . PHE A 1 321 ? -5.035 2.871 7.867 1 90.12 321 PHE A CA 1
ATOM 2609 C C . PHE A 1 321 ? -5.516 2.463 9.25 1 90.12 321 PHE A C 1
ATOM 2611 O O . PHE A 1 321 ? -5.883 1.308 9.477 1 90.12 321 PHE A O 1
ATOM 2618 N N . LEU A 1 322 ? -5.645 3.441 10.07 1 93.69 322 LEU A N 1
ATOM 2619 C CA . LEU A 1 322 ? -6.148 3.189 11.414 1 93.69 322 LEU A CA 1
ATOM 2620 C C . LEU A 1 322 ? -7.625 2.799 11.383 1 93.69 322 LEU A C 1
ATOM 2622 O O . LEU A 1 322 ? -8.406 3.377 10.625 1 93.69 322 LEU A O 1
ATOM 2626 N N . PRO A 1 323 ? -7.93 1.777 12.172 1 92.12 323 PRO A N 1
ATOM 2627 C CA . PRO A 1 323 ? -9.359 1.497 12.297 1 92.12 323 PRO A CA 1
ATOM 2628 C C . PRO A 1 323 ? -10.148 2.684 12.844 1 92.12 323 PRO A C 1
ATOM 2630 O O . PRO A 1 323 ? -9.578 3.557 13.5 1 92.12 323 PRO A O 1
ATOM 2633 N N . GLU A 1 324 ? -11.383 2.662 12.531 1 92.31 324 GLU A N 1
ATOM 2634 C CA . GLU A 1 324 ? -12.242 3.811 12.812 1 92.31 324 GLU A CA 1
ATOM 2635 C C . GLU A 1 324 ? -12.219 4.164 14.297 1 92.31 324 GLU A C 1
ATOM 2637 O O . GLU A 1 324 ? -12.281 5.336 14.664 1 92.31 324 GLU A O 1
ATOM 2642 N N . HIS A 1 325 ? -12.094 3.193 15.219 1 91 325 HIS A N 1
ATOM 2643 C CA . HIS A 1 325 ? -12.141 3.441 16.656 1 91 325 HIS A CA 1
ATOM 2644 C C . HIS A 1 325 ? -10.883 4.164 17.125 1 91 325 HIS A C 1
ATOM 2646 O O . HIS A 1 325 ? -10.844 4.68 18.25 1 91 325 HIS A O 1
ATOM 2652 N N . LEU A 1 326 ? -9.906 4.336 16.266 1 94.56 326 LEU A N 1
ATOM 2653 C CA . LEU A 1 326 ? -8.664 5.004 16.641 1 94.56 326 LEU A CA 1
ATOM 2654 C C . LEU A 1 326 ? -8.609 6.414 16.062 1 94.56 326 LEU A C 1
ATOM 2656 O O . LEU A 1 326 ? -7.676 7.172 16.344 1 94.56 326 LEU A O 1
ATOM 2660 N N . ILE A 1 327 ? -9.633 6.785 15.312 1 95 327 ILE A N 1
ATOM 2661 C CA . ILE A 1 327 ? -9.641 8.109 14.703 1 95 327 ILE A CA 1
ATOM 2662 C C . ILE A 1 327 ? -9.656 9.18 15.789 1 95 327 ILE A C 1
ATOM 2664 O O . ILE A 1 327 ? -8.805 10.07 15.805 1 95 327 ILE A O 1
ATOM 2668 N N . LEU A 1 328 ? -10.516 9.031 16.703 1 93 328 LEU A N 1
ATOM 2669 C CA . LEU A 1 328 ? -10.672 10.062 17.734 1 93 328 LEU A CA 1
ATOM 2670 C C . LEU A 1 328 ? -9.469 10.078 18.672 1 93 328 LEU A C 1
ATOM 2672 O O . LEU A 1 328 ? -8.867 11.133 18.906 1 93 328 LEU A O 1
ATOM 2676 N N . PRO A 1 329 ? -9.062 8.906 19.219 1 94.44 329 PRO A N 1
ATOM 2677 C CA . PRO A 1 329 ? -7.891 8.953 20.078 1 94.44 329 PRO A CA 1
ATOM 2678 C C . PRO A 1 329 ? -6.66 9.539 19.391 1 94.44 329 PRO A C 1
ATOM 2680 O O . PRO A 1 329 ? -5.895 10.281 20.016 1 94.44 329 PRO A O 1
ATOM 2683 N N . THR A 1 330 ? -6.465 9.266 18.172 1 97.19 330 THR A N 1
ATOM 2684 C CA . THR A 1 330 ? -5.328 9.781 17.422 1 97.19 330 THR A CA 1
ATOM 2685 C C . THR A 1 330 ? -5.469 11.289 17.188 1 97.19 330 THR A C 1
ATOM 2687 O O . THR A 1 330 ? -4.488 12.023 17.281 1 97.19 330 THR A O 1
ATOM 2690 N N . SER A 1 331 ? -6.672 11.703 16.922 1 97.12 331 SER A N 1
ATOM 2691 C CA . SER A 1 331 ? -6.934 13.125 16.734 1 97.12 331 SER A CA 1
ATOM 2692 C C . SER A 1 331 ? -6.695 13.898 18.031 1 97.12 331 SER A C 1
ATOM 2694 O O . SER A 1 331 ? -6.254 15.055 17.984 1 97.12 331 SER A O 1
ATOM 2696 N N . ILE A 1 332 ? -6.949 13.289 19.109 1 95.5 332 ILE A N 1
ATOM 2697 C CA . ILE A 1 332 ? -6.703 13.914 20.406 1 95.5 332 ILE A CA 1
ATOM 2698 C C . ILE A 1 332 ? -5.199 14.078 20.625 1 95.5 332 ILE A C 1
ATOM 2700 O O . ILE A 1 332 ? -4.746 15.102 21.125 1 95.5 332 ILE A O 1
ATOM 2704 N N . ASP A 1 333 ? -4.445 13.062 20.219 1 97.81 333 ASP A N 1
ATOM 2705 C CA . ASP A 1 333 ? -2.998 13.227 20.281 1 97.81 333 ASP A CA 1
ATOM 2706 C C . ASP A 1 333 ? -2.555 14.492 19.547 1 97.81 333 ASP A C 1
ATOM 2708 O O . ASP A 1 333 ? -1.741 15.266 20.062 1 97.81 333 ASP A O 1
ATOM 2712 N N . ALA A 1 334 ? -3.084 14.672 18.391 1 98.62 334 ALA A N 1
ATOM 2713 C CA . ALA A 1 334 ? -2.729 15.828 17.578 1 98.62 334 ALA A CA 1
ATOM 2714 C C . ALA A 1 334 ? -3.129 17.125 18.281 1 98.62 334 ALA A C 1
ATOM 2716 O O . ALA A 1 334 ? -2.381 18.109 18.25 1 98.62 334 ALA A O 1
ATOM 2717 N N . LEU A 1 335 ? -4.27 17.125 18.844 1 97.81 335 LEU A N 1
ATOM 2718 C CA . LEU A 1 335 ? -4.742 18.312 19.562 1 97.81 335 LEU A CA 1
ATOM 2719 C C . LEU A 1 335 ? -3.814 18.641 20.734 1 97.81 335 LEU A C 1
ATOM 2721 O O . LEU A 1 335 ? -3.52 19.812 20.984 1 97.81 335 LEU A O 1
ATOM 2725 N N . VAL A 1 336 ? -3.379 17.625 21.422 1 97.62 336 VAL A N 1
ATOM 2726 C CA . VAL A 1 336 ? -2.471 17.828 22.547 1 97.62 336 VAL A CA 1
ATOM 2727 C C . VAL A 1 336 ? -1.16 18.438 22.047 1 97.62 336 VAL A C 1
ATOM 2729 O O . VAL A 1 336 ? -0.593 19.312 22.703 1 97.62 336 VAL A O 1
ATOM 2732 N N . VAL A 1 337 ? -0.687 17.953 20.906 1 98.81 337 VAL A N 1
ATOM 2733 C CA . VAL A 1 337 ? 0.514 18.531 20.297 1 98.81 337 VAL A CA 1
ATOM 2734 C C . VAL A 1 337 ? 0.304 20.016 20.047 1 98.81 337 VAL A C 1
ATOM 2736 O O . VAL A 1 337 ? 1.118 20.844 20.469 1 98.81 337 VAL A O 1
ATOM 2739 N N . ALA A 1 338 ? -0.791 20.375 19.453 1 98.62 338 ALA A N 1
ATOM 2740 C CA . ALA A 1 338 ? -1.089 21.766 19.109 1 98.62 338 ALA A CA 1
ATOM 2741 C C . ALA A 1 338 ? -1.202 22.625 20.359 1 98.62 338 ALA A C 1
ATOM 2743 O O . ALA A 1 338 ? -0.663 23.734 20.422 1 98.62 338 ALA A O 1
ATOM 2744 N N . ALA A 1 339 ? -1.837 22.094 21.359 1 97.88 339 ALA A N 1
ATOM 2745 C CA . ALA A 1 339 ? -2.041 22.844 22.594 1 97.88 339 ALA A CA 1
ATOM 2746 C C . ALA A 1 339 ? -0.718 23.078 23.328 1 97.88 339 ALA A C 1
ATOM 2748 O O . ALA A 1 339 ? -0.478 24.156 23.859 1 97.88 339 ALA A O 1
ATOM 2749 N N . THR A 1 340 ? 0.096 22.062 23.344 1 98.38 340 THR A N 1
ATOM 2750 C CA . THR A 1 340 ? 1.39 22.172 24 1 98.38 340 THR A CA 1
ATOM 2751 C C . THR A 1 340 ? 2.264 23.219 23.312 1 98.38 340 THR A C 1
ATOM 2753 O O . THR A 1 340 ? 2.898 24.031 23.984 1 98.38 340 THR A O 1
ATOM 2756 N N . VAL A 1 341 ? 2.264 23.172 22.031 1 98.81 341 VAL A N 1
ATOM 2757 C CA . VAL A 1 341 ? 3.068 24.109 21.266 1 98.81 341 VAL A CA 1
ATOM 2758 C C . VAL A 1 341 ? 2.506 25.531 21.438 1 98.81 341 VAL A C 1
ATOM 2760 O O . VAL A 1 341 ? 3.262 26.5 21.516 1 98.81 341 VAL A O 1
ATOM 2763 N N . ALA A 1 342 ? 1.223 25.641 21.5 1 98.5 342 ALA A N 1
ATOM 2764 C CA . ALA A 1 342 ? 0.588 26.953 21.703 1 98.5 342 ALA A CA 1
ATOM 2765 C C . ALA A 1 342 ? 1.022 27.578 23.031 1 98.5 342 ALA A C 1
ATOM 2767 O O . ALA A 1 342 ? 1.228 28.781 23.109 1 98.5 342 ALA A O 1
ATOM 2768 N N . GLU A 1 343 ? 1.143 26.781 24.031 1 97.75 343 GLU A N 1
ATOM 2769 C CA . GLU A 1 343 ? 1.604 27.281 25.328 1 97.75 343 GLU A CA 1
ATOM 2770 C C . GLU A 1 343 ? 3.01 27.875 25.219 1 97.75 343 GLU A C 1
ATOM 2772 O O . GLU A 1 343 ? 3.289 28.938 25.781 1 97.75 343 GLU A O 1
ATOM 2777 N N . GLU A 1 344 ? 3.801 27.156 24.547 1 98.06 344 GLU A N 1
ATOM 2778 C CA . GLU A 1 344 ? 5.172 27.609 24.359 1 98.06 344 GLU A CA 1
ATOM 2779 C C . GLU A 1 344 ? 5.211 28.906 23.547 1 98.06 344 GLU A C 1
ATOM 2781 O O . GLU A 1 344 ? 5.922 29.844 23.906 1 98.06 344 GLU A O 1
ATOM 2786 N N . VAL A 1 345 ? 4.461 28.984 22.484 1 98.25 345 VAL A N 1
ATOM 2787 C CA . VAL A 1 345 ? 4.449 30.109 21.547 1 98.25 345 VAL A CA 1
ATOM 2788 C C . VAL A 1 345 ? 3.852 31.344 22.219 1 98.25 345 VAL A C 1
ATOM 2790 O O . VAL A 1 345 ? 4.281 32.469 21.953 1 98.25 345 VAL A O 1
ATOM 2793 N N . TYR A 1 346 ? 2.922 31.109 23.062 1 97.06 346 TYR A N 1
ATOM 2794 C CA . TYR A 1 346 ? 2.279 32.188 23.781 1 97.06 346 TYR A CA 1
ATOM 2795 C C . TYR A 1 346 ? 3.256 32.875 24.734 1 97.06 346 TYR A C 1
ATOM 2797 O O . TYR A 1 346 ? 3.176 34.062 24.969 1 97.06 346 TYR A O 1
ATOM 2805 N N . ARG A 1 347 ? 4.199 32.156 25.266 1 94.25 347 ARG A N 1
ATOM 2806 C CA . ARG A 1 347 ? 5.121 32.625 26.297 1 94.25 347 ARG A CA 1
ATOM 2807 C C . ARG A 1 347 ? 6.266 33.438 25.688 1 94.25 347 ARG A C 1
ATOM 2809 O O . ARG A 1 347 ? 6.891 34.25 26.359 1 94.25 347 ARG A O 1
ATOM 2816 N N . ILE A 1 348 ? 6.574 33.281 24.469 1 90.62 348 ILE A N 1
ATOM 2817 C CA . ILE A 1 348 ? 7.746 33.938 23.891 1 90.62 348 ILE A CA 1
ATOM 2818 C C . ILE A 1 348 ? 7.32 35.156 23.094 1 90.62 348 ILE A C 1
ATOM 2820 O O . ILE A 1 348 ? 6.191 35.219 22.609 1 90.62 348 ILE A O 1
ATOM 2824 N N . MET B 1 1 ? 40.406 -32.312 16.016 1 18.94 1 MET B N 1
ATOM 2825 C CA . MET B 1 1 ? 39.875 -33.594 15.562 1 18.94 1 MET B CA 1
ATOM 2826 C C . MET B 1 1 ? 38.438 -33.469 15.141 1 18.94 1 MET B C 1
ATOM 2828 O O . MET B 1 1 ? 37.719 -32.562 15.609 1 18.94 1 MET B O 1
ATOM 2832 N N . LYS B 1 2 ? 37.906 -34.688 14.352 1 19.8 2 LYS B N 1
ATOM 2833 C CA . LYS B 1 2 ? 37.375 -34.906 13 1 19.8 2 LYS B CA 1
ATOM 2834 C C . LYS B 1 2 ? 35.875 -35.031 13.016 1 19.8 2 LYS B C 1
ATOM 2836 O O . LYS B 1 2 ? 35.312 -35.969 13.617 1 19.8 2 LYS B O 1
ATOM 2841 N N . LEU B 1 3 ? 35.125 -34 12.852 1 20.19 3 LEU B N 1
ATOM 2842 C CA . LEU B 1 3 ? 33.656 -33.906 12.914 1 20.19 3 LEU B CA 1
ATOM 2843 C C . LEU B 1 3 ? 33 -34.812 11.859 1 20.19 3 LEU B C 1
ATOM 2845 O O . LEU B 1 3 ? 33.156 -34.562 10.664 1 20.19 3 LEU B O 1
ATOM 2849 N N . ILE B 1 4 ? 32.812 -36.094 12.188 1 18.25 4 ILE B N 1
ATOM 2850 C CA . ILE B 1 4 ? 32.25 -37.062 11.234 1 18.25 4 ILE B CA 1
ATOM 2851 C C . ILE B 1 4 ? 30.781 -36.781 11.008 1 18.25 4 ILE B C 1
ATOM 2853 O O . ILE B 1 4 ? 29.969 -36.938 11.922 1 18.25 4 ILE B O 1
ATOM 2857 N N . VAL B 1 5 ? 30.453 -35.938 10 1 21.42 5 VAL B N 1
ATOM 2858 C CA . VAL B 1 5 ? 29.156 -35.469 9.492 1 21.42 5 VAL B CA 1
ATOM 2859 C C . VAL B 1 5 ? 28.516 -36.562 8.633 1 21.42 5 VAL B C 1
ATOM 2861 O O . VAL B 1 5 ? 28.969 -36.812 7.508 1 21.42 5 VAL B O 1
ATOM 2864 N N . LEU B 1 6 ? 28.016 -37.75 9.367 1 17.34 6 LEU B N 1
ATOM 2865 C CA . LEU B 1 6 ? 27.422 -38.812 8.547 1 17.34 6 LEU B CA 1
ATOM 2866 C C . LEU B 1 6 ? 26.156 -38.312 7.859 1 17.34 6 LEU B C 1
ATOM 2868 O O . LEU B 1 6 ? 25.344 -37.625 8.477 1 17.34 6 LEU B O 1
ATOM 2872 N N . VAL B 1 7 ? 25.688 -39 6.535 1 22.19 7 VAL B N 1
ATOM 2873 C CA . VAL B 1 7 ? 25.438 -38.844 5.109 1 22.19 7 VAL B CA 1
ATOM 2874 C C . VAL B 1 7 ? 24.031 -39.344 4.781 1 22.19 7 VAL B C 1
ATOM 2876 O O . VAL B 1 7 ? 23.438 -38.938 3.773 1 22.19 7 VAL B O 1
ATOM 2879 N N . ILE B 1 8 ? 22.891 -39.844 5.68 1 18.42 8 ILE B N 1
ATOM 2880 C CA . ILE B 1 8 ? 22.094 -40.75 4.887 1 18.42 8 ILE B CA 1
ATOM 2881 C C . ILE B 1 8 ? 21.109 -39.969 4.02 1 18.42 8 ILE B C 1
ATOM 2883 O O . ILE B 1 8 ? 20.734 -38.844 4.355 1 18.42 8 ILE B O 1
ATOM 2887 N N . TYR B 1 9 ? 20.234 -40.844 3.033 1 21.81 9 TYR B N 1
ATOM 2888 C CA . TYR B 1 9 ? 19.5 -41.094 1.797 1 21.81 9 TYR B CA 1
ATOM 2889 C C . TYR B 1 9 ? 18 -40.938 2.02 1 21.81 9 TYR B C 1
ATOM 2891 O O . TYR B 1 9 ? 17.453 -41.469 2.996 1 21.81 9 TYR B O 1
ATOM 2899 N N . VAL B 1 10 ? 17.328 -40.031 1.277 1 26.45 10 VAL B N 1
ATOM 2900 C CA . VAL B 1 10 ? 15.961 -39.5 1.257 1 26.45 10 VAL B CA 1
ATOM 2901 C C . VAL B 1 10 ? 15 -40.562 0.707 1 26.45 10 VAL B C 1
ATOM 2903 O O . VAL B 1 10 ? 14.898 -40.75 -0.508 1 26.45 10 VAL B O 1
ATOM 2906 N N . LEU B 1 11 ? 14.664 -41.906 1.386 1 22.59 11 LEU B N 1
ATOM 2907 C CA . LEU B 1 11 ? 13.75 -42.812 0.696 1 22.59 11 LEU B CA 1
ATOM 2908 C C . LEU B 1 11 ? 12.297 -42.438 0.97 1 22.59 11 LEU B C 1
ATOM 2910 O O . LEU B 1 11 ? 11.914 -42.219 2.123 1 22.59 11 LEU B O 1
ATOM 2914 N N . CYS B 1 12 ? 11.445 -42.094 -0.139 1 24.38 12 CYS B N 1
ATOM 2915 C CA . CYS B 1 12 ? 10.07 -41.656 -0.332 1 24.38 12 CYS B CA 1
ATOM 2916 C C . CYS B 1 12 ? 9.086 -42.781 0.002 1 24.38 12 CYS B C 1
ATOM 2918 O O . CYS B 1 12 ? 8.625 -43.5 -0.89 1 24.38 12 CYS B O 1
ATOM 2920 N N . GLU B 1 13 ? 9 -43.75 1.186 1 23.7 13 GLU B N 1
ATOM 2921 C CA . GLU B 1 13 ? 8.07 -44.875 1.15 1 23.7 13 GLU B CA 1
ATOM 2922 C C . GLU B 1 13 ? 6.691 -44.438 1.665 1 23.7 13 GLU B C 1
ATOM 2924 O O . GLU B 1 13 ? 6.559 -43.969 2.793 1 23.7 13 GLU B O 1
ATOM 2929 N N . PHE B 1 14 ? 5.527 -44.25 0.759 1 22.45 14 PHE B N 1
ATOM 2930 C CA . PHE B 1 14 ? 4.219 -43.906 1.297 1 22.45 14 PHE B CA 1
ATOM 2931 C C . PHE B 1 14 ? 3.479 -45.156 1.777 1 22.45 14 PHE B C 1
ATOM 2933 O O . PHE B 1 14 ? 2.246 -45.188 1.806 1 22.45 14 PHE B O 1
ATOM 2940 N N . GLU B 1 15 ? 3.844 -46.438 2.436 1 23.72 15 GLU B N 1
ATOM 2941 C CA . GLU B 1 15 ? 2.949 -47.594 2.537 1 23.72 15 GLU B CA 1
ATOM 2942 C C . GLU B 1 15 ? 1.917 -47.375 3.643 1 23.72 15 GLU B C 1
ATOM 2944 O O . GLU B 1 15 ? 2.262 -47.375 4.828 1 23.72 15 GLU B O 1
ATOM 2949 N N . GLY B 1 16 ? 0.684 -46.75 3.432 1 23.69 16 GLY B N 1
ATOM 2950 C CA . GLY B 1 16 ? -0.338 -46.594 4.457 1 23.69 16 GLY B CA 1
ATOM 2951 C C . GLY B 1 16 ? -1.156 -47.875 4.648 1 23.69 16 GLY B C 1
ATOM 2952 O O . GLY B 1 16 ? -1.974 -48.219 3.795 1 23.69 16 GLY B O 1
ATOM 2953 N N . ILE B 1 17 ? -0.716 -49.094 5.297 1 22.89 17 ILE B N 1
ATOM 2954 C CA . ILE B 1 17 ? -1.463 -50.344 5.551 1 22.89 17 ILE B CA 1
ATOM 2955 C C . ILE B 1 17 ? -2.434 -50.125 6.711 1 22.89 17 ILE B C 1
ATOM 2957 O O . ILE B 1 17 ? -2.012 -49.938 7.852 1 22.89 17 ILE B O 1
ATOM 2961 N N . VAL B 1 18 ? -3.607 -49.531 6.82 1 26.03 18 VAL B N 1
ATOM 2962 C CA . VAL B 1 18 ? -4.477 -49.5 7.992 1 26.03 18 VAL B CA 1
ATOM 2963 C C . VAL B 1 18 ? -5.195 -50.844 8.109 1 26.03 18 VAL B C 1
ATOM 2965 O O . VAL B 1 18 ? -6.035 -51.188 7.273 1 26.03 18 VAL B O 1
ATOM 2968 N N . SER B 1 19 ? -4.559 -51.969 8.484 1 22.14 19 SER B N 1
ATOM 2969 C CA . SER B 1 19 ? -5.387 -53.094 8.953 1 22.14 19 SER B CA 1
ATOM 2970 C C . SER B 1 19 ? -6.172 -52.719 10.195 1 22.14 19 SER B C 1
ATOM 2972 O O . SER B 1 19 ? -5.789 -51.781 10.93 1 22.14 19 SER B O 1
ATOM 2974 N N . SER B 1 20 ? -7.441 -53.375 10.656 1 26.72 20 SER B N 1
ATOM 2975 C CA . SER B 1 20 ? -8.414 -53.188 11.727 1 26.72 20 SER B CA 1
ATOM 2976 C C . SER B 1 20 ? -7.73 -53.094 13.086 1 26.72 20 SER B C 1
ATOM 2978 O O . SER B 1 20 ? -8.305 -52.562 14.047 1 26.72 20 SER B O 1
ATOM 2980 N N . GLU B 1 21 ? -6.977 -54.156 13.555 1 28.84 21 GLU B N 1
ATOM 2981 C CA . GLU B 1 21 ? -6.223 -54.344 14.781 1 28.84 21 GLU B CA 1
ATOM 2982 C C . GLU B 1 21 ? -5.328 -53.156 15.094 1 28.84 21 GLU B C 1
ATOM 2984 O O . GLU B 1 21 ? -4.176 -53.094 14.648 1 28.84 21 GLU B O 1
ATOM 2989 N N . ASN B 1 22 ? -5.734 -51.844 14.977 1 26.36 22 ASN B N 1
ATOM 2990 C CA . ASN B 1 22 ? -5.711 -50.625 14.188 1 26.36 22 ASN B CA 1
ATOM 2991 C C . ASN B 1 22 ? -5.023 -49.469 14.945 1 26.36 22 ASN B C 1
ATOM 2993 O O . ASN B 1 22 ? -5.059 -48.312 14.5 1 26.36 22 ASN B O 1
ATOM 2997 N N . ASP B 1 23 ? -4.918 -49.5 16.266 1 28.22 23 ASP B N 1
ATOM 2998 C CA . ASP B 1 23 ? -4.5 -48.469 17.234 1 28.22 23 ASP B CA 1
ATOM 2999 C C . ASP B 1 23 ? -3.041 -48.094 17.016 1 28.22 23 ASP B C 1
ATOM 3001 O O . ASP B 1 23 ? -2.67 -46.938 17.219 1 28.22 23 ASP B O 1
ATOM 3005 N N . GLU B 1 24 ? -2.121 -49.062 16.859 1 26.14 24 GLU B N 1
ATOM 3006 C CA . GLU B 1 24 ? -0.675 -48.906 16.969 1 26.14 24 GLU B CA 1
ATOM 3007 C C . GLU B 1 24 ? -0.137 -48.031 15.82 1 26.14 24 GLU B C 1
ATOM 3009 O O . GLU B 1 24 ? 0.974 -47.5 15.898 1 26.14 24 GLU B O 1
ATOM 3014 N N . ILE B 1 25 ? -0.74 -48.156 14.633 1 27.14 25 ILE B N 1
ATOM 3015 C CA . ILE B 1 25 ? 0.019 -47.594 13.516 1 27.14 25 ILE B CA 1
ATOM 3016 C C . ILE B 1 25 ? -0.028 -46.094 13.555 1 27.14 25 ILE B C 1
ATOM 3018 O O . ILE B 1 25 ? 0.337 -45.406 12.578 1 27.14 25 ILE B O 1
ATOM 3022 N N . ILE B 1 26 ? -0.85 -45.5 14.422 1 29.14 26 ILE B N 1
ATOM 3023 C CA . ILE B 1 26 ? -0.867 -44.062 14.359 1 29.14 26 ILE B CA 1
ATOM 3024 C C . ILE B 1 26 ? 0.53 -43.5 14.648 1 29.14 26 ILE B C 1
ATOM 3026 O O . ILE B 1 26 ? 0.822 -42.344 14.352 1 29.14 26 ILE B O 1
ATOM 3030 N N . ASN B 1 27 ? 1.166 -44.219 15.562 1 26.17 27 ASN B N 1
ATOM 3031 C CA . ASN B 1 27 ? 2.309 -43.562 16.172 1 26.17 27 ASN B CA 1
ATOM 3032 C C . ASN B 1 27 ? 3.381 -43.219 15.148 1 26.17 27 ASN B C 1
ATOM 3034 O O . ASN B 1 27 ? 4.105 -42.219 15.305 1 26.17 27 ASN B O 1
ATOM 3038 N N . SER B 1 28 ? 3.908 -44.281 14.469 1 27.12 28 SER B N 1
ATOM 3039 C CA . SER B 1 28 ? 5.266 -44.188 13.945 1 27.12 28 SER B CA 1
ATOM 3040 C C . SER B 1 28 ? 5.285 -43.406 12.617 1 27.12 28 SER B C 1
ATOM 3042 O O . SER B 1 28 ? 6.23 -43.562 11.836 1 27.12 28 SER B O 1
ATOM 3044 N N . ILE B 1 29 ? 4.18 -43.094 12.141 1 29.41 29 ILE B N 1
ATOM 3045 C CA . ILE B 1 29 ? 4.422 -42.375 10.891 1 29.41 29 ILE B CA 1
ATOM 3046 C C . ILE B 1 29 ? 5.211 -41.094 11.172 1 29.41 29 ILE B C 1
ATOM 3048 O O . ILE B 1 29 ? 4.684 -40.156 11.766 1 29.41 29 ILE B O 1
ATOM 3052 N N . SER B 1 30 ? 6.383 -41.25 11.789 1 29.14 30 SER B N 1
ATOM 3053 C CA . SER B 1 30 ? 7.305 -40.125 11.82 1 29.14 30 SER B CA 1
ATOM 3054 C C . SER B 1 30 ? 7.312 -39.375 10.492 1 29.14 30 SER B C 1
ATOM 3056 O O . SER B 1 30 ? 7.801 -39.906 9.484 1 29.14 30 SER B O 1
ATOM 3058 N N . SER B 1 31 ? 6.184 -38.844 10.117 1 27.62 31 SER B N 1
ATOM 3059 C CA . SER B 1 31 ? 6.156 -37.875 9.016 1 27.62 31 SER B CA 1
ATOM 3060 C C . SER B 1 31 ? 7.41 -37 9 1 27.62 31 SER B C 1
ATOM 3062 O O . SER B 1 31 ? 7.672 -36.281 9.961 1 27.62 31 SER B O 1
ATOM 3064 N N . LYS B 1 32 ? 8.398 -37.594 8.516 1 32.28 32 LYS B N 1
ATOM 3065 C CA . LYS B 1 32 ? 9.656 -36.875 8.328 1 32.28 32 LYS B CA 1
ATOM 3066 C C . LYS B 1 32 ? 9.422 -35.5 7.758 1 32.28 32 LYS B C 1
ATOM 3068 O O . LYS B 1 32 ? 8.758 -35.344 6.73 1 32.28 32 LYS B O 1
ATOM 3073 N N . SER B 1 33 ? 9.43 -34.562 8.625 1 31.5 33 SER B N 1
ATOM 3074 C CA . SER B 1 33 ? 9.469 -33.156 8.25 1 31.5 33 SER B CA 1
ATOM 3075 C C . SER B 1 33 ? 10.18 -32.938 6.914 1 31.5 33 SER B C 1
ATOM 3077 O O . SER B 1 33 ? 11.305 -33.406 6.73 1 31.5 33 SER B O 1
ATOM 3079 N N . ILE B 1 34 ? 9.508 -32.906 5.859 1 37.59 34 ILE B N 1
ATOM 3080 C CA . ILE B 1 34 ? 10.094 -32.594 4.559 1 37.59 34 ILE B CA 1
ATOM 3081 C C . ILE B 1 34 ? 11.266 -31.641 4.73 1 37.59 34 ILE B C 1
ATOM 3083 O O . ILE B 1 34 ? 12.258 -31.719 4.004 1 37.59 34 ILE B O 1
ATOM 3087 N N . TYR B 1 35 ? 11 -30.5 5.473 1 34.84 35 TYR B N 1
ATOM 3088 C CA . TYR B 1 35 ? 11.992 -29.438 5.602 1 34.84 35 TYR B CA 1
ATOM 3089 C C . TYR B 1 35 ? 12.523 -29.359 7.027 1 34.84 35 TYR B C 1
ATOM 3091 O O . TYR B 1 35 ? 11.75 -29.234 7.98 1 34.84 35 TYR B O 1
ATOM 3099 N N . SER B 1 36 ? 13.25 -30.219 7.512 1 38.5 36 SER B N 1
ATOM 3100 C CA . SER B 1 36 ? 13.961 -29.859 8.734 1 38.5 36 SER B CA 1
ATOM 3101 C C . SER B 1 36 ? 14.914 -28.703 8.508 1 38.5 36 SER B C 1
ATOM 3103 O O . SER B 1 36 ? 15.5 -28.578 7.43 1 38.5 36 SER B O 1
ATOM 3105 N N . PRO B 1 37 ? 14.812 -27.75 9.281 1 38.78 37 PRO B N 1
ATOM 3106 C CA . PRO B 1 37 ? 15.727 -26.609 9.172 1 38.78 37 PRO B CA 1
ATOM 3107 C C . PRO B 1 37 ? 17.125 -27 8.695 1 38.78 37 PRO B C 1
ATOM 3109 O O . PRO B 1 37 ? 17.781 -26.234 7.988 1 38.78 37 PRO B O 1
ATOM 3112 N N . GLU B 1 38 ? 17.641 -28.078 9.047 1 38.97 38 GLU B N 1
ATOM 3113 C CA . GLU B 1 38 ? 18.984 -28.484 8.68 1 38.97 38 GLU B CA 1
ATOM 3114 C C . GLU B 1 38 ? 19.078 -28.797 7.191 1 38.97 38 GLU B C 1
ATOM 3116 O O . GLU B 1 38 ? 20.109 -28.547 6.562 1 38.97 38 GLU B O 1
ATOM 3121 N N . ILE B 1 39 ? 18.047 -29.344 6.613 1 40.53 39 ILE B N 1
ATOM 3122 C CA . ILE B 1 39 ? 17.953 -29.688 5.199 1 40.53 39 ILE B CA 1
ATOM 3123 C C . ILE B 1 39 ? 17.875 -28.406 4.367 1 40.53 39 ILE B C 1
ATOM 3125 O O . ILE B 1 39 ? 18.281 -28.391 3.203 1 40.53 39 ILE B O 1
ATOM 3129 N N . HIS B 1 40 ? 17.359 -27.344 4.77 1 42.72 40 HIS B N 1
ATOM 3130 C CA . HIS B 1 40 ? 17.219 -26.078 4.055 1 42.72 40 HIS B CA 1
ATOM 3131 C C . HIS B 1 40 ? 18.594 -25.5 3.717 1 42.72 40 HIS B C 1
ATOM 3133 O O . HIS B 1 40 ? 18.75 -24.797 2.707 1 42.72 40 HIS B O 1
ATOM 3139 N N . ALA B 1 41 ? 19.453 -25.828 4.57 1 41.94 41 ALA B N 1
ATOM 3140 C CA . ALA B 1 41 ? 20.781 -25.281 4.293 1 41.94 41 ALA B CA 1
ATOM 3141 C C . ALA B 1 41 ? 21.375 -25.906 3.033 1 41.94 41 ALA B C 1
ATOM 3143 O O . ALA B 1 41 ? 22.109 -25.25 2.295 1 41.94 41 ALA B O 1
ATOM 3144 N N . GLU B 1 42 ? 21.141 -27.141 2.818 1 40.91 42 GLU B N 1
ATOM 3145 C CA . GLU B 1 42 ? 21.672 -27.781 1.622 1 40.91 42 GLU B CA 1
ATOM 3146 C C . GLU B 1 42 ? 20.938 -27.312 0.368 1 40.91 42 GLU B C 1
ATOM 3148 O O . GLU B 1 42 ? 21.484 -27.359 -0.734 1 40.91 42 GLU B O 1
ATOM 3153 N N . LEU B 1 43 ? 19.719 -27.219 0.485 1 44 43 LEU B N 1
ATOM 3154 C CA . LEU B 1 43 ? 18.938 -26.797 -0.678 1 44 43 LEU B CA 1
ATOM 3155 C C . LEU B 1 43 ? 19.594 -25.578 -1.344 1 44 43 LEU B C 1
ATOM 3157 O O . LEU B 1 43 ? 19.359 -25.328 -2.529 1 44 43 LEU B O 1
ATOM 3161 N N . PHE B 1 44 ? 20.109 -24.75 -0.477 1 44.41 44 PHE B N 1
ATOM 3162 C CA . PHE B 1 44 ? 20.609 -23.5 -1.027 1 44.41 44 PHE B CA 1
ATOM 3163 C C . PHE B 1 44 ? 22 -23.688 -1.62 1 44.41 44 PHE B C 1
ATOM 3165 O O . PHE B 1 44 ? 23 -23.609 -0.909 1 44.41 44 PHE B O 1
ATOM 3172 N N . SER B 1 45 ? 22.141 -24.781 -2.229 1 43.34 45 SER B N 1
ATOM 3173 C CA . SER B 1 45 ? 23.406 -24.641 -2.928 1 43.34 45 SER B CA 1
ATOM 3174 C C . SER B 1 45 ? 23.391 -23.422 -3.85 1 43.34 45 SER B C 1
ATOM 3176 O O . SER B 1 45 ? 22.547 -23.328 -4.746 1 43.34 45 SER B O 1
ATOM 3178 N N . PRO B 1 46 ? 24.109 -22.391 -3.428 1 46.62 46 PRO B N 1
ATOM 3179 C CA . PRO B 1 46 ? 24.344 -21.156 -4.18 1 46.62 46 PRO B CA 1
ATOM 3180 C C . PRO B 1 46 ? 24.594 -21.406 -5.664 1 46.62 46 PRO B C 1
ATOM 3182 O O . PRO B 1 46 ? 24.812 -20.469 -6.426 1 46.62 46 PRO B O 1
ATOM 3185 N N . SER B 1 47 ? 24.703 -22.594 -6.004 1 46.06 47 SER B N 1
ATOM 3186 C CA . SER B 1 47 ? 25.25 -22.656 -7.359 1 46.06 47 SER B CA 1
ATOM 3187 C C . SER B 1 47 ? 24.406 -21.828 -8.328 1 46.06 47 SER B C 1
ATOM 3189 O O . SER B 1 47 ? 24.938 -21.234 -9.266 1 46.06 47 SER B O 1
ATOM 3191 N N . LEU B 1 48 ? 23.078 -21.938 -8.125 1 58.69 48 LEU B N 1
ATOM 3192 C CA . LEU B 1 48 ? 22.312 -21.141 -9.078 1 58.69 48 LEU B CA 1
ATOM 3193 C C . LEU B 1 48 ? 22.031 -19.75 -8.531 1 58.69 48 LEU B C 1
ATOM 3195 O O . LEU B 1 48 ? 21.328 -18.953 -9.156 1 58.69 48 LEU B O 1
ATOM 3199 N N . GLY B 1 49 ? 22.719 -19.531 -7.508 1 63.5 49 GLY B N 1
ATOM 3200 C CA . GLY B 1 49 ? 22.625 -18.188 -6.953 1 63.5 49 GLY B CA 1
ATOM 3201 C C . GLY B 1 49 ? 21.281 -17.906 -6.297 1 63.5 49 GLY B C 1
ATOM 3202 O O . GLY B 1 49 ? 21.016 -16.781 -5.891 1 63.5 49 GLY B O 1
ATOM 3203 N N . LEU B 1 50 ? 20.422 -19.031 -6.281 1 79.88 50 LEU B N 1
ATOM 3204 C CA . LEU B 1 50 ? 19.156 -18.797 -5.609 1 79.88 50 LEU B CA 1
ATOM 3205 C C . LEU B 1 50 ? 19.25 -19.156 -4.129 1 79.88 50 LEU B C 1
ATOM 3207 O O . LEU B 1 50 ? 19.578 -20.281 -3.771 1 79.88 50 LEU B O 1
ATOM 3211 N N . THR B 1 51 ? 19.062 -18.203 -3.207 1 79.44 51 THR B N 1
ATOM 3212 C CA . THR B 1 51 ? 19.25 -18.438 -1.779 1 79.44 51 THR B CA 1
ATOM 3213 C C . THR B 1 51 ? 17.969 -18.156 -1.013 1 79.44 51 THR B C 1
ATOM 3215 O O . THR B 1 51 ? 17.844 -18.516 0.158 1 79.44 51 THR B O 1
ATOM 3218 N N . TRP B 1 52 ? 16.953 -17.719 -1.693 1 91.06 52 TRP B N 1
ATOM 3219 C CA . TRP B 1 52 ? 15.664 -17.375 -1.095 1 91.06 52 TRP B CA 1
ATOM 3220 C C . TRP B 1 52 ? 15.859 -16.516 0.154 1 91.06 52 TRP B C 1
ATOM 3222 O O . TRP B 1 52 ? 15.18 -16.719 1.163 1 91.06 52 TRP B O 1
ATOM 3232 N N . ASP B 1 53 ? 16.906 -15.711 0.146 1 89.31 53 ASP B N 1
ATOM 3233 C CA . ASP B 1 53 ? 17.203 -14.773 1.229 1 89.31 53 ASP B CA 1
ATOM 3234 C C . ASP B 1 53 ? 16.938 -13.336 0.795 1 89.31 53 ASP B C 1
ATOM 3236 O O . ASP B 1 53 ? 17.172 -12.398 1.564 1 89.31 53 ASP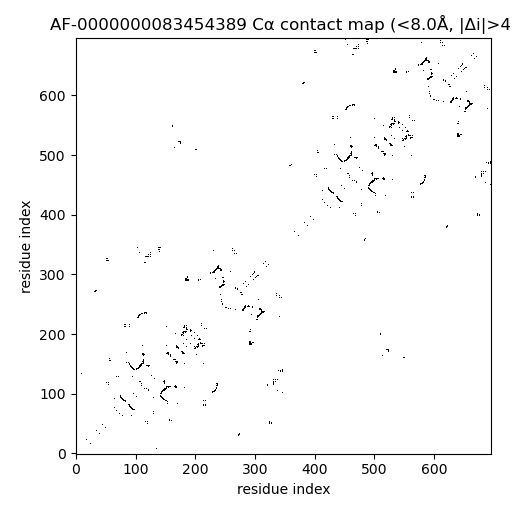 B O 1
ATOM 3240 N N . HIS B 1 54 ? 16.547 -13.203 -0.368 1 92.75 54 HIS B N 1
ATOM 3241 C CA . HIS B 1 54 ? 16.125 -11.914 -0.911 1 92.75 54 HIS B CA 1
ATOM 3242 C C . HIS B 1 54 ? 15.156 -12.086 -2.066 1 92.75 54 HIS B C 1
ATOM 3244 O O . HIS B 1 54 ? 15.047 -13.18 -2.633 1 92.75 54 HIS B O 1
ATOM 3250 N N . TYR B 1 55 ? 14.414 -11.109 -2.318 1 95.38 55 TYR B N 1
ATOM 3251 C CA . TYR B 1 55 ? 13.508 -11.141 -3.461 1 95.38 55 TYR B CA 1
ATOM 3252 C C . TYR B 1 55 ? 14.266 -10.922 -4.766 1 95.38 55 TYR B C 1
ATOM 3254 O O . TYR B 1 55 ? 15.094 -10.008 -4.863 1 95.38 55 TYR B O 1
ATOM 3262 N N . LEU B 1 56 ? 13.977 -11.742 -5.684 1 94.81 56 LEU B N 1
ATOM 3263 C CA . LEU B 1 56 ? 14.656 -11.648 -6.973 1 94.81 56 LEU B CA 1
ATOM 3264 C C . LEU B 1 56 ? 13.953 -10.664 -7.895 1 94.81 56 LEU B C 1
ATOM 3266 O O . LEU B 1 56 ? 12.742 -10.445 -7.77 1 94.81 56 LEU B O 1
ATOM 3270 N N . THR B 1 57 ? 14.758 -10.109 -8.789 1 95.56 57 THR B N 1
ATOM 3271 C CA . THR B 1 57 ? 14.195 -9.273 -9.844 1 95.56 57 THR B CA 1
ATOM 3272 C C . THR B 1 57 ? 13.531 -10.125 -10.922 1 95.56 57 THR B C 1
ATOM 3274 O O . THR B 1 57 ? 13.742 -11.344 -10.977 1 95.56 57 THR B O 1
ATOM 3277 N N . LEU B 1 58 ? 12.734 -9.477 -11.727 1 97.88 58 LEU B N 1
ATOM 3278 C CA . LEU B 1 58 ? 12.117 -10.18 -12.852 1 97.88 58 LEU B CA 1
ATOM 3279 C C . LEU B 1 58 ? 13.18 -10.797 -13.75 1 97.88 58 LEU B C 1
ATOM 3281 O O . LEU B 1 58 ? 13.023 -11.938 -14.203 1 97.88 58 LEU B O 1
ATOM 3285 N N . ASP B 1 59 ? 14.258 -10.07 -13.969 1 96 59 ASP B N 1
ATOM 3286 C CA . ASP B 1 59 ? 15.336 -10.57 -14.82 1 96 59 ASP B CA 1
ATOM 3287 C C . ASP B 1 59 ? 15.984 -11.812 -14.211 1 96 59 ASP B C 1
ATOM 3289 O O . ASP B 1 59 ? 16.281 -12.781 -14.914 1 96 59 ASP B O 1
ATOM 3293 N N . GLU B 1 60 ? 16.219 -11.766 -12.914 1 94.56 60 GLU B N 1
ATOM 3294 C CA . GLU B 1 60 ? 16.812 -12.914 -12.227 1 94.56 60 GLU B CA 1
ATOM 3295 C C . GLU B 1 60 ? 15.898 -14.125 -12.281 1 94.56 60 GLU B C 1
ATOM 3297 O O . GLU B 1 60 ? 16.359 -15.258 -12.445 1 94.56 60 GLU B O 1
ATOM 3302 N N . ILE B 1 61 ? 14.648 -13.922 -12.148 1 96.75 61 ILE B N 1
ATOM 3303 C CA . ILE B 1 61 ? 13.656 -14.992 -12.227 1 96.75 61 ILE B CA 1
ATOM 3304 C C . ILE B 1 61 ? 13.672 -15.609 -13.625 1 96.75 61 ILE B C 1
ATOM 3306 O O . ILE B 1 61 ? 13.773 -16.828 -13.766 1 96.75 61 ILE B O 1
ATOM 3310 N N . ASN B 1 62 ? 13.633 -14.781 -14.633 1 96.88 62 ASN B N 1
ATOM 3311 C CA . ASN B 1 62 ? 13.633 -15.258 -16.016 1 96.88 62 ASN B CA 1
ATOM 3312 C C . ASN B 1 62 ? 14.922 -16.016 -16.344 1 96.88 62 ASN B C 1
ATOM 3314 O O . ASN B 1 62 ? 14.898 -17 -17.078 1 96.88 62 ASN B O 1
ATOM 3318 N N . ASN B 1 63 ? 16 -15.516 -15.797 1 94.12 63 ASN B N 1
ATOM 3319 C CA . ASN B 1 63 ? 17.281 -16.188 -16.016 1 94.12 63 ASN B CA 1
ATOM 3320 C C . ASN B 1 63 ? 17.266 -17.609 -15.43 1 94.12 63 ASN B C 1
ATOM 3322 O O . ASN B 1 63 ? 17.797 -18.531 -16.047 1 94.12 63 ASN B O 1
ATOM 3326 N N . PHE B 1 64 ? 16.734 -17.734 -14.266 1 93.19 64 PHE B N 1
ATOM 3327 C CA . PHE B 1 64 ? 16.625 -19.047 -13.648 1 93.19 64 PHE B CA 1
ATOM 3328 C C . PHE B 1 64 ? 15.766 -19.969 -14.5 1 93.19 64 PHE B C 1
ATOM 3330 O O . PHE B 1 64 ? 16.125 -21.125 -14.734 1 93.19 64 PHE B O 1
ATOM 3337 N N . ILE B 1 65 ? 14.648 -19.453 -14.969 1 96.62 65 ILE B N 1
ATOM 3338 C CA . ILE B 1 65 ? 13.719 -20.234 -15.781 1 96.62 65 ILE B CA 1
ATOM 3339 C C . ILE B 1 65 ? 14.422 -20.703 -17.047 1 96.62 65 ILE B C 1
ATOM 3341 O O . ILE B 1 65 ? 14.344 -21.891 -17.406 1 96.62 65 ILE B O 1
ATOM 3345 N N . ASP B 1 66 ? 15.148 -19.797 -17.656 1 95.94 66 ASP B N 1
ATOM 3346 C CA . ASP B 1 66 ? 15.859 -20.141 -18.891 1 95.94 66 ASP B CA 1
ATOM 3347 C C . ASP B 1 66 ? 16.938 -21.188 -18.625 1 95.94 66 ASP B C 1
ATOM 3349 O O . ASP B 1 66 ? 17.141 -22.109 -19.406 1 95.94 66 ASP B O 1
ATOM 3353 N N . HIS B 1 67 ? 17.562 -21.016 -17.516 1 93 67 HIS B N 1
ATOM 3354 C CA . HIS B 1 67 ? 18.625 -21.938 -17.141 1 93 67 HIS B CA 1
ATOM 3355 C C . HIS B 1 67 ? 18.094 -23.359 -16.984 1 93 67 HIS B C 1
ATOM 3357 O O . HIS B 1 67 ? 18.656 -24.312 -17.516 1 93 67 HIS B O 1
ATOM 3363 N N . VAL B 1 68 ? 17 -23.516 -16.281 1 93.94 68 VAL B N 1
ATOM 3364 C CA . VAL B 1 68 ? 16.484 -24.859 -16.031 1 93.94 68 VAL B CA 1
ATOM 3365 C C . VAL B 1 68 ? 15.93 -25.438 -17.328 1 93.94 68 VAL B C 1
ATOM 3367 O O . VAL B 1 68 ? 15.977 -26.656 -17.547 1 93.94 68 VAL B O 1
ATOM 3370 N N . GLY B 1 69 ? 15.352 -24.609 -18.203 1 96.12 69 GLY B N 1
ATOM 3371 C CA . GLY B 1 69 ? 14.867 -25.062 -19.5 1 96.12 69 GLY B CA 1
ATOM 3372 C C . GLY B 1 69 ? 15.977 -25.594 -20.391 1 96.12 69 GLY B C 1
ATOM 3373 O O . GLY B 1 69 ? 15.781 -26.594 -21.094 1 96.12 69 GLY B O 1
ATOM 3374 N N . GLU B 1 70 ? 17.125 -24.938 -20.312 1 96 70 GLU B N 1
ATOM 3375 C CA . GLU B 1 70 ? 18.25 -25.328 -21.156 1 96 70 GLU B CA 1
ATOM 3376 C C . GLU B 1 70 ? 18.984 -26.547 -20.578 1 96 70 GLU B C 1
ATOM 3378 O O . GLU B 1 70 ? 19.281 -27.484 -21.312 1 96 70 GLU B O 1
ATOM 3383 N N . LYS B 1 71 ? 19.234 -26.547 -19.312 1 95.12 71 LYS B N 1
ATOM 3384 C CA . LYS B 1 71 ? 20.031 -27.578 -18.672 1 95.12 71 LYS B CA 1
ATOM 3385 C C . LYS B 1 71 ? 19.281 -28.891 -18.578 1 95.12 71 LYS B C 1
ATOM 3387 O O . LYS B 1 71 ? 19.875 -29.969 -18.656 1 95.12 71 LYS B O 1
ATOM 3392 N N . TYR B 1 72 ? 18.031 -28.828 -18.422 1 97.25 72 TYR B N 1
ATOM 3393 C CA . TYR B 1 72 ? 17.219 -30.031 -18.219 1 97.25 72 TYR B CA 1
ATOM 3394 C C . TYR B 1 72 ? 16.203 -30.203 -19.359 1 97.25 72 TYR B C 1
ATOM 3396 O O . TYR B 1 72 ? 15.047 -30.547 -19.109 1 97.25 72 TYR B O 1
ATOM 3404 N N . SER B 1 73 ? 16.594 -29.984 -20.531 1 97.62 73 SER B N 1
ATOM 3405 C CA . SER B 1 73 ? 15.742 -29.938 -21.719 1 97.62 73 SER B CA 1
ATOM 3406 C C . SER B 1 73 ? 15.156 -31.312 -22.031 1 97.62 73 SER B C 1
ATOM 3408 O O . SER B 1 73 ? 14.211 -31.422 -22.828 1 97.62 73 SER B O 1
ATOM 3410 N N . ASP B 1 74 ? 15.641 -32.375 -21.422 1 97.5 74 ASP B N 1
ATOM 3411 C CA . ASP B 1 74 ? 15.109 -33.719 -21.641 1 97.5 74 ASP B CA 1
ATOM 3412 C C . ASP B 1 74 ? 13.68 -33.844 -21.109 1 97.5 74 ASP B C 1
ATOM 3414 O O . ASP B 1 74 ? 12.883 -34.625 -21.625 1 97.5 74 ASP B O 1
ATOM 3418 N N . PHE B 1 75 ? 13.398 -33.062 -19.984 1 97.88 75 PHE B N 1
ATOM 3419 C CA . PHE B 1 75 ? 12.062 -33.219 -19.422 1 97.88 75 PHE B CA 1
ATOM 3420 C C . PHE B 1 75 ? 11.484 -31.844 -19.031 1 97.88 75 PHE B C 1
ATOM 3422 O O . PHE B 1 75 ? 10.406 -31.781 -18.438 1 97.88 75 PHE B O 1
ATOM 3429 N N . VAL B 1 76 ? 12.195 -30.797 -19.344 1 98.56 76 VAL B N 1
ATOM 3430 C CA . VAL B 1 76 ? 11.719 -29.453 -19.062 1 98.56 76 VAL B CA 1
ATOM 3431 C C . VAL B 1 76 ? 11.594 -28.672 -20.359 1 98.56 76 VAL B C 1
ATOM 3433 O O . VAL B 1 76 ? 12.516 -28.672 -21.188 1 98.56 76 VAL B O 1
ATOM 3436 N N . THR B 1 77 ? 10.508 -28.062 -20.594 1 98.62 77 THR B N 1
ATOM 3437 C CA . THR B 1 77 ? 10.289 -27.141 -21.703 1 98.62 77 THR B CA 1
ATOM 3438 C C . THR B 1 77 ? 9.789 -25.781 -21.188 1 98.62 77 THR B C 1
ATOM 3440 O O . THR B 1 77 ? 8.867 -25.734 -20.375 1 98.62 77 THR B O 1
ATOM 3443 N N . VAL B 1 78 ? 10.406 -24.734 -21.594 1 98.75 78 VAL B N 1
ATOM 3444 C CA . VAL B 1 78 ? 9.953 -23.391 -21.266 1 98.75 78 VAL B CA 1
ATOM 3445 C C . VAL B 1 78 ? 9.133 -22.812 -22.422 1 98.75 78 VAL B C 1
ATOM 3447 O O . VAL B 1 78 ? 9.625 -22.719 -23.547 1 98.75 78 VAL B O 1
ATOM 3450 N N . HIS B 1 79 ? 7.895 -22.5 -22.125 1 98.75 79 HIS B N 1
ATOM 3451 C CA . HIS B 1 79 ? 7 -21.891 -23.094 1 98.75 79 HIS B CA 1
ATOM 3452 C C . HIS B 1 79 ? 6.887 -20.375 -22.859 1 98.75 79 HIS B C 1
ATOM 3454 O O . HIS B 1 79 ? 6.836 -19.938 -21.719 1 98.75 79 HIS B O 1
ATOM 3460 N N . VAL B 1 80 ? 6.926 -19.625 -23.938 1 98.62 80 VAL B N 1
ATOM 3461 C CA . VAL B 1 80 ? 6.488 -18.234 -23.875 1 98.62 80 VAL B CA 1
ATOM 3462 C C . VAL B 1 80 ? 5.027 -18.125 -24.312 1 98.62 80 VAL B C 1
ATOM 3464 O O . VAL B 1 80 ? 4.727 -18.172 -25.5 1 98.62 80 VAL B O 1
ATOM 3467 N N . ALA B 1 81 ? 4.168 -18.016 -23.359 1 98.5 81 ALA B N 1
ATOM 3468 C CA . ALA B 1 81 ? 2.732 -18.016 -23.625 1 98.5 81 ALA B CA 1
ATOM 3469 C C . ALA B 1 81 ? 2.303 -16.719 -24.312 1 98.5 81 ALA B C 1
ATOM 3471 O O . ALA B 1 81 ? 1.32 -16.703 -25.062 1 98.5 81 ALA B O 1
ATOM 3472 N N . GLY B 1 82 ? 2.975 -15.656 -24.125 1 98.5 82 GLY B N 1
ATOM 3473 C CA . GLY B 1 82 ? 2.715 -14.328 -24.656 1 98.5 82 GLY B CA 1
ATOM 3474 C C . GLY B 1 82 ? 3.588 -13.258 -24.031 1 98.5 82 GLY B C 1
ATOM 3475 O O . GLY B 1 82 ? 4.582 -13.562 -23.375 1 98.5 82 GLY B O 1
ATOM 3476 N N . TYR B 1 83 ? 3.203 -12.055 -24.359 1 98.62 83 TYR B N 1
ATOM 3477 C CA . TYR B 1 83 ? 3.953 -10.906 -23.844 1 98.62 83 TYR B CA 1
ATOM 3478 C C . TYR B 1 83 ? 3.021 -9.891 -23.203 1 98.62 83 TYR B C 1
ATOM 3480 O O . TYR B 1 83 ? 1.873 -9.734 -23.625 1 98.62 83 TYR B O 1
ATOM 3488 N N . SER B 1 84 ? 3.535 -9.305 -22.141 1 98.25 84 SER B N 1
ATOM 3489 C CA . SER B 1 84 ? 2.779 -8.258 -21.469 1 98.25 84 SER B CA 1
ATOM 3490 C C . SER B 1 84 ? 2.73 -6.98 -22.297 1 98.25 84 SER B C 1
ATOM 3492 O O . SER B 1 84 ? 3.324 -6.918 -23.375 1 98.25 84 SER B O 1
ATOM 3494 N N . ASP B 1 85 ? 1.984 -6.02 -21.781 1 96.44 85 ASP B N 1
ATOM 3495 C CA . ASP B 1 85 ? 1.844 -4.738 -22.469 1 96.44 85 ASP B CA 1
ATOM 3496 C C . ASP B 1 85 ? 3.197 -4.051 -22.625 1 96.44 85 ASP B C 1
ATOM 3498 O O . ASP B 1 85 ? 3.426 -3.346 -23.609 1 96.44 85 ASP B O 1
ATOM 3502 N N . GLU B 1 86 ? 4.102 -4.211 -21.672 1 96.19 86 GLU B N 1
ATOM 3503 C CA . GLU B 1 86 ? 5.414 -3.57 -21.734 1 96.19 86 GLU B CA 1
ATOM 3504 C C . GLU B 1 86 ? 6.438 -4.473 -22.422 1 96.19 86 GLU B C 1
ATOM 3506 O O . GLU B 1 86 ? 7.641 -4.195 -22.375 1 96.19 86 GLU B O 1
ATOM 3511 N N . GLY B 1 87 ? 6.004 -5.621 -22.938 1 98 87 GLY B N 1
ATOM 3512 C CA . GLY B 1 87 ? 6.844 -6.473 -23.766 1 98 87 GLY B CA 1
ATOM 3513 C C . GLY B 1 87 ? 7.59 -7.527 -22.969 1 98 87 GLY B C 1
ATOM 3514 O O . GLY B 1 87 ? 8.531 -8.141 -23.484 1 98 87 GLY B O 1
ATOM 3515 N N . ASN B 1 88 ? 7.254 -7.75 -21.734 1 98.44 88 ASN B N 1
ATOM 3516 C CA . ASN B 1 88 ? 7.875 -8.805 -20.938 1 98.44 88 ASN B CA 1
ATOM 3517 C C . ASN B 1 88 ? 7.246 -10.164 -21.219 1 98.44 88 ASN B C 1
ATOM 3519 O O . ASN B 1 88 ? 6.027 -10.273 -21.359 1 98.44 88 ASN B O 1
ATOM 3523 N N . PRO B 1 89 ? 8.023 -11.18 -21.344 1 98.62 89 PRO B N 1
ATOM 3524 C CA . PRO B 1 89 ? 7.477 -12.5 -21.641 1 98.62 89 PRO B CA 1
ATOM 3525 C C . PRO B 1 89 ? 6.777 -13.133 -20.438 1 98.62 89 PRO B C 1
ATOM 3527 O O . PRO B 1 89 ? 7.23 -12.969 -19.297 1 98.62 89 PRO B O 1
ATOM 3530 N N . ILE B 1 90 ? 5.695 -13.781 -20.734 1 98.81 90 ILE B N 1
ATOM 3531 C CA . ILE B 1 90 ? 5.039 -14.656 -19.766 1 98.81 90 ILE B CA 1
ATOM 3532 C C . ILE B 1 90 ? 5.477 -16.094 -19.984 1 98.81 90 ILE B C 1
ATOM 3534 O O . ILE B 1 90 ? 5.035 -16.75 -20.938 1 98.81 90 ILE B O 1
ATOM 3538 N N . LYS B 1 91 ? 6.289 -16.578 -19.047 1 98.88 91 LYS B N 1
ATOM 3539 C CA . LYS B 1 91 ? 6.926 -17.875 -19.234 1 98.88 91 LYS B CA 1
ATOM 3540 C C . LYS B 1 91 ? 6.246 -18.953 -18.391 1 98.88 91 LYS B C 1
ATOM 3542 O O . LYS B 1 91 ? 5.898 -18.719 -17.234 1 98.88 91 LYS B O 1
ATOM 3547 N N . ILE B 1 92 ? 5.973 -20.047 -19.031 1 98.88 92 ILE B N 1
ATOM 3548 C CA . ILE B 1 92 ? 5.426 -21.234 -18.391 1 98.88 92 ILE B CA 1
ATOM 3549 C C . ILE B 1 92 ? 6.426 -22.391 -18.5 1 98.88 92 ILE B C 1
ATOM 3551 O O . ILE B 1 92 ? 6.926 -22.688 -19.594 1 98.88 92 ILE B O 1
ATOM 3555 N N . VAL B 1 93 ? 6.723 -22.984 -17.375 1 98.88 93 VAL B N 1
ATOM 3556 C CA . VAL B 1 93 ? 7.656 -24.109 -17.328 1 98.88 93 VAL B CA 1
ATOM 3557 C C . VAL B 1 93 ? 6.887 -25.422 -17.297 1 98.88 93 VAL B C 1
ATOM 3559 O O . VAL B 1 93 ? 6.113 -25.672 -16.359 1 98.88 93 VAL B O 1
ATOM 3562 N N . GLU B 1 94 ? 7.082 -26.172 -18.281 1 98.81 94 GLU B N 1
ATOM 3563 C CA . GLU B 1 94 ? 6.535 -27.516 -18.328 1 98.81 94 GLU B CA 1
ATOM 3564 C C . GLU B 1 94 ? 7.547 -28.547 -17.828 1 98.81 94 GLU B C 1
ATOM 3566 O O . GLU B 1 94 ? 8.68 -28.594 -18.312 1 98.81 94 GLU B O 1
ATOM 3571 N N . VAL B 1 95 ? 7.164 -29.312 -16.828 1 98.75 95 VAL B N 1
ATOM 3572 C CA . VAL B 1 95 ? 7.973 -30.391 -16.297 1 98.75 95 VAL B CA 1
ATOM 3573 C C . VAL B 1 95 ? 7.27 -31.734 -16.531 1 98.75 95 VAL B C 1
ATOM 3575 O O . VAL B 1 95 ? 6.211 -32 -15.961 1 98.75 95 VAL B O 1
ATOM 3578 N N . LEU B 1 96 ? 7.887 -32.562 -17.281 1 98.31 96 LEU B N 1
ATOM 3579 C CA . LEU B 1 96 ? 7.258 -33.812 -17.688 1 98.31 96 LEU B CA 1
ATOM 3580 C C . LEU B 1 96 ? 7.707 -34.969 -16.812 1 98.31 96 LEU B C 1
ATOM 3582 O O . LEU B 1 96 ? 8.875 -35.062 -16.422 1 98.31 96 LEU B O 1
ATOM 3586 N N . SER B 1 97 ? 6.805 -35.875 -16.547 1 96.94 97 SER B N 1
ATOM 3587 C CA . SER B 1 97 ? 7.098 -37.094 -15.781 1 96.94 97 SER B CA 1
ATOM 3588 C C . SER B 1 97 ? 7.719 -38.156 -16.672 1 96.94 97 SER B C 1
ATOM 3590 O O . SER B 1 97 ? 8.383 -39.062 -16.188 1 96.94 97 SER B O 1
ATOM 3592 N N . GLY B 1 98 ? 7.453 -38.094 -18 1 95.19 98 GLY B N 1
ATOM 3593 C CA . GLY B 1 98 ? 7.84 -39.125 -18.922 1 95.19 98 GLY B CA 1
ATOM 3594 C C . GLY B 1 98 ? 6.695 -40.062 -19.297 1 95.19 98 GLY B C 1
ATOM 3595 O O . GLY B 1 98 ? 6.777 -40.812 -20.281 1 95.19 98 GLY B O 1
ATOM 3596 N N . ASN B 1 99 ? 5.645 -39.969 -18.531 1 94.25 99 ASN B N 1
ATOM 3597 C CA . ASN B 1 99 ? 4.426 -40.719 -18.844 1 94.25 99 ASN B CA 1
ATOM 3598 C C . ASN B 1 99 ? 3.459 -39.906 -19.672 1 94.25 99 ASN B C 1
ATOM 3600 O O . ASN B 1 99 ? 2.932 -38.875 -19.203 1 94.25 99 ASN B O 1
ATOM 3604 N N . ARG B 1 100 ? 3.119 -40.312 -20.844 1 91.81 100 ARG B N 1
ATOM 3605 C CA . ARG B 1 100 ? 2.303 -39.562 -21.797 1 91.81 100 ARG B CA 1
ATOM 3606 C C . ARG B 1 100 ? 0.871 -39.438 -21.297 1 91.81 100 ARG B C 1
ATOM 3608 O O . ARG B 1 100 ? 0.159 -38.5 -21.688 1 91.81 100 ARG B O 1
ATOM 3615 N N . SER B 1 101 ? 0.5 -40.312 -20.422 1 94.25 101 SER B N 1
ATOM 3616 C CA . SER B 1 101 ? -0.871 -40.281 -19.922 1 94.25 101 SER B CA 1
ATOM 3617 C C . SER B 1 101 ? -0.933 -39.719 -18.516 1 94.25 101 SER B C 1
ATOM 3619 O O . SER B 1 101 ? -1.952 -39.812 -17.828 1 94.25 101 SER B O 1
ATOM 3621 N N . ALA B 1 102 ? 0.161 -39.062 -18.094 1 97.12 102 ALA B N 1
ATOM 3622 C CA . ALA B 1 102 ? 0.212 -38.531 -16.734 1 97.12 102 ALA B CA 1
ATOM 3623 C C . ALA B 1 102 ? -0.812 -37.438 -16.547 1 97.12 102 ALA B C 1
ATOM 3625 O O . ALA B 1 102 ? -1.063 -36.625 -17.469 1 97.12 102 ALA B O 1
ATOM 3626 N N . ASN B 1 103 ? -1.435 -37.406 -15.391 1 98.44 103 ASN B N 1
ATOM 3627 C CA . ASN B 1 103 ? -2.219 -36.25 -15 1 98.44 103 ASN B CA 1
ATOM 3628 C C . ASN B 1 103 ? -1.336 -35.031 -14.797 1 98.44 103 ASN B C 1
ATOM 3630 O O . ASN B 1 103 ? -0.126 -35.156 -14.594 1 98.44 103 ASN B O 1
ATOM 3634 N N . LYS B 1 104 ? -1.978 -33.844 -14.93 1 98.62 104 LYS B N 1
ATOM 3635 C CA . LYS B 1 104 ? -1.228 -32.594 -14.898 1 98.62 104 LYS B CA 1
ATOM 3636 C C . LYS B 1 104 ? -1.709 -31.703 -13.766 1 98.62 104 LYS B C 1
ATOM 3638 O O . LYS B 1 104 ? -2.879 -31.75 -13.383 1 98.62 104 LYS B O 1
ATOM 3643 N N . ILE B 1 105 ? -0.788 -30.906 -13.25 1 98.88 105 ILE B N 1
ATOM 3644 C CA . ILE B 1 105 ? -1.062 -29.875 -12.258 1 98.88 105 ILE B CA 1
ATOM 3645 C C . ILE B 1 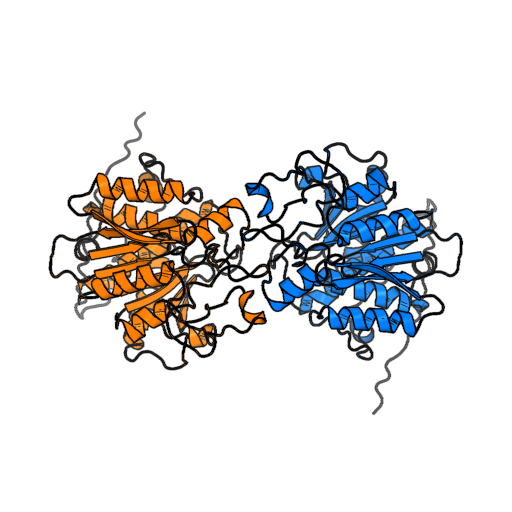105 ? -0.562 -28.516 -12.758 1 98.88 105 ILE B C 1
ATOM 3647 O O . ILE B 1 105 ? 0.575 -28.406 -13.227 1 98.88 105 ILE B O 1
ATOM 3651 N N . TRP B 1 106 ? -1.432 -27.484 -12.703 1 98.94 106 TRP B N 1
ATOM 3652 C CA . TRP B 1 106 ? -1.046 -26.094 -12.953 1 98.94 106 TRP B CA 1
ATOM 3653 C C . TRP B 1 106 ? -0.702 -25.391 -11.648 1 98.94 106 TRP B C 1
ATOM 3655 O O . TRP B 1 106 ? -1.425 -25.516 -10.656 1 98.94 106 TRP B O 1
ATOM 3665 N N . ILE B 1 107 ? 0.406 -24.672 -11.664 1 98.94 107 ILE B N 1
ATOM 3666 C CA . ILE B 1 107 ? 0.82 -23.859 -10.523 1 98.94 107 ILE B CA 1
ATOM 3667 C C . ILE B 1 107 ? 1.224 -22.453 -11.008 1 98.94 107 ILE B C 1
ATOM 3669 O O . ILE B 1 107 ? 1.984 -22.328 -11.969 1 98.94 107 ILE B O 1
ATOM 3673 N N . ASP B 1 108 ? 0.679 -21.422 -10.375 1 98.94 108 ASP B N 1
ATOM 3674 C CA . ASP B 1 108 ? 1.103 -20.094 -10.812 1 98.94 108 ASP B CA 1
ATOM 3675 C C . ASP B 1 108 ? 1.242 -19.141 -9.625 1 98.94 108 ASP B C 1
ATOM 3677 O O . ASP B 1 108 ? 0.811 -19.453 -8.516 1 98.94 108 ASP B O 1
ATOM 3681 N N . GLY B 1 109 ? 1.981 -18.078 -9.82 1 98.81 109 GLY B N 1
ATOM 3682 C CA . GLY B 1 109 ? 2.125 -16.969 -8.906 1 98.81 109 GLY B CA 1
ATOM 3683 C C . GLY B 1 109 ? 2.307 -15.633 -9.617 1 98.81 109 GLY B C 1
ATOM 3684 O O . GLY B 1 109 ? 2.273 -15.57 -10.844 1 98.81 109 GLY B O 1
ATOM 3685 N N . GLY B 1 110 ? 2.342 -14.625 -8.859 1 98.62 110 GLY B N 1
ATOM 3686 C CA . GLY B 1 110 ? 2.701 -13.312 -9.367 1 98.62 110 GLY B CA 1
ATOM 3687 C C . GLY B 1 110 ? 1.602 -12.664 -10.188 1 98.62 110 GLY B C 1
ATOM 3688 O O . GLY B 1 110 ? 1.879 -11.914 -11.125 1 98.62 110 GLY B O 1
ATOM 3689 N N . ILE B 1 111 ? 0.312 -13.039 -9.922 1 98.81 111 ILE B N 1
ATOM 3690 C CA . ILE B 1 111 ? -0.764 -12.406 -10.68 1 98.81 111 ILE B CA 1
ATOM 3691 C C . ILE B 1 111 ? -0.979 -10.984 -10.18 1 98.81 111 ILE B C 1
ATOM 3693 O O . ILE B 1 111 ? -1.352 -10.094 -10.953 1 98.81 111 ILE B O 1
ATOM 3697 N N . HIS B 1 112 ? -0.846 -10.773 -8.875 1 98.44 112 HIS B N 1
ATOM 3698 C CA . HIS B 1 112 ? -0.795 -9.43 -8.32 1 98.44 112 HIS B CA 1
ATOM 3699 C C . HIS B 1 112 ? 0.645 -8.953 -8.164 1 98.44 112 HIS B C 1
ATOM 3701 O O . HIS B 1 112 ? 1.489 -9.672 -7.629 1 98.44 112 HIS B O 1
ATOM 3707 N N . GLY B 1 113 ? 0.919 -7.75 -8.625 1 98.25 113 GLY B N 1
ATOM 3708 C CA . GLY B 1 113 ? 2.275 -7.227 -8.695 1 98.25 113 GLY B CA 1
ATOM 3709 C C . GLY B 1 113 ? 2.955 -7.16 -7.34 1 98.25 113 GLY B C 1
ATOM 3710 O O . GLY B 1 113 ? 4.152 -7.43 -7.227 1 98.25 113 GLY B O 1
ATOM 3711 N N . ARG B 1 114 ? 2.207 -6.895 -6.277 1 96.81 114 ARG B N 1
ATOM 3712 C CA . ARG B 1 114 ? 2.758 -6.586 -4.961 1 96.81 114 ARG B CA 1
ATOM 3713 C C . ARG B 1 114 ? 3.023 -7.855 -4.164 1 96.81 114 ARG B C 1
ATOM 3715 O O . ARG B 1 114 ? 3.564 -7.801 -3.057 1 96.81 114 ARG B O 1
ATOM 3722 N N . GLU B 1 115 ? 2.68 -8.992 -4.652 1 97.62 115 GLU B N 1
ATOM 3723 C CA . GLU B 1 115 ? 2.828 -10.234 -3.904 1 97.62 115 GLU B CA 1
ATOM 3724 C C . GLU B 1 115 ? 4.137 -10.938 -4.254 1 97.62 115 GLU B C 1
ATOM 3726 O O . GLU B 1 115 ? 4.129 -12.016 -4.855 1 97.62 115 GLU B O 1
ATOM 3731 N N . TRP B 1 116 ? 5.18 -10.398 -3.67 1 97.75 116 TRP B N 1
ATOM 3732 C CA . TRP B 1 116 ? 6.543 -10.688 -4.098 1 97.75 116 TRP B CA 1
ATOM 3733 C C . TRP B 1 116 ? 6.941 -12.117 -3.721 1 97.75 116 TRP B C 1
ATOM 3735 O O . TRP B 1 116 ? 7.785 -12.727 -4.379 1 97.75 116 TRP B O 1
ATOM 3745 N N . VAL B 1 117 ? 6.367 -12.68 -2.727 1 97.94 117 VAL B N 1
ATOM 3746 C CA . VAL B 1 117 ? 6.844 -13.961 -2.227 1 97.94 117 VAL B CA 1
ATOM 3747 C C . VAL B 1 117 ? 6.359 -15.086 -3.143 1 97.94 117 VAL B C 1
ATOM 3749 O O . VAL B 1 117 ? 6.957 -16.156 -3.178 1 97.94 117 VAL B O 1
ATOM 3752 N N . THR B 1 118 ? 5.328 -14.859 -3.9 1 98.56 118 THR B N 1
ATOM 3753 C CA . THR B 1 118 ? 4.73 -15.93 -4.684 1 98.56 118 THR B CA 1
ATOM 3754 C C . THR B 1 118 ? 5.66 -16.359 -5.812 1 98.56 118 THR B C 1
ATOM 3756 O O . THR B 1 118 ? 5.883 -17.562 -6.02 1 98.56 118 THR B O 1
ATOM 3759 N N . PRO B 1 119 ? 6.273 -15.422 -6.547 1 98.44 119 PRO B N 1
ATOM 3760 C CA . PRO B 1 119 ? 7.273 -15.875 -7.516 1 98.44 119 PRO B CA 1
ATOM 3761 C C . PRO B 1 119 ? 8.414 -16.656 -6.867 1 98.44 119 PRO B C 1
ATOM 3763 O O . PRO B 1 119 ? 8.906 -17.641 -7.434 1 98.44 119 PRO B O 1
ATOM 3766 N N . SER B 1 120 ? 8.859 -16.234 -5.695 1 97.12 120 SER B N 1
ATOM 3767 C CA . SER B 1 120 ? 9.898 -16.953 -4.969 1 97.12 120 SER B CA 1
ATOM 3768 C C . SER B 1 120 ? 9.461 -18.375 -4.656 1 97.12 120 SER B C 1
ATOM 3770 O O . SER B 1 120 ? 10.25 -19.312 -4.777 1 97.12 120 SER B O 1
ATOM 3772 N N . ALA B 1 121 ? 8.258 -18.5 -4.289 1 98.12 121 ALA B N 1
ATOM 3773 C CA . ALA B 1 121 ? 7.707 -19.828 -3.988 1 98.12 121 ALA B CA 1
ATOM 3774 C C . ALA B 1 121 ? 7.66 -20.703 -5.238 1 98.12 121 ALA B C 1
ATOM 3776 O O . ALA B 1 121 ? 7.957 -21.891 -5.176 1 98.12 121 ALA B O 1
ATOM 3777 N N . MET B 1 122 ? 7.301 -20.094 -6.352 1 98.31 122 MET B N 1
ATOM 3778 C CA . MET B 1 122 ? 7.27 -20.828 -7.609 1 98.31 122 MET B CA 1
ATOM 3779 C C . MET B 1 122 ? 8.656 -21.344 -7.969 1 98.31 122 MET B C 1
ATOM 3781 O O . MET B 1 122 ? 8.797 -22.469 -8.461 1 98.31 122 MET B O 1
ATOM 3785 N N . LEU B 1 123 ? 9.602 -20.547 -7.699 1 97.12 123 LEU B N 1
ATOM 3786 C CA . LEU B 1 123 ? 10.961 -20.953 -8.039 1 97.12 123 LEU B CA 1
ATOM 3787 C C . LEU B 1 123 ? 11.43 -22.094 -7.145 1 97.12 123 LEU B C 1
ATOM 3789 O O . LEU B 1 123 ? 12.188 -22.969 -7.586 1 97.12 123 LEU B O 1
ATOM 3793 N N . LEU B 1 124 ? 11.016 -22.078 -5.906 1 96 124 LEU B N 1
ATOM 3794 C CA . LEU B 1 124 ? 11.367 -23.203 -5.051 1 96 124 LEU B CA 1
ATOM 3795 C C . LEU B 1 124 ? 10.703 -24.484 -5.535 1 96 124 LEU B C 1
ATOM 3797 O O . LEU B 1 124 ? 11.312 -25.562 -5.52 1 96 124 LEU B O 1
ATOM 3801 N N . ILE B 1 125 ? 9.492 -24.375 -5.93 1 97.5 125 ILE B N 1
ATOM 3802 C CA . ILE B 1 125 ? 8.773 -25.531 -6.465 1 97.5 125 ILE B CA 1
ATOM 3803 C C . ILE B 1 125 ? 9.492 -26.047 -7.703 1 97.5 125 ILE B C 1
ATOM 3805 O O . ILE B 1 125 ? 9.719 -27.266 -7.836 1 97.5 125 ILE B O 1
ATOM 3809 N N . LEU B 1 126 ? 9.898 -25.156 -8.562 1 96.88 126 LEU B N 1
ATOM 3810 C CA . LEU B 1 126 ? 10.625 -25.547 -9.766 1 96.88 126 LEU B CA 1
ATOM 3811 C C . LEU B 1 126 ? 11.961 -26.188 -9.406 1 96.88 126 LEU B C 1
ATOM 3813 O O . LEU B 1 126 ? 12.359 -27.188 -10.023 1 96.88 126 LEU B O 1
ATOM 3817 N N . PHE B 1 127 ? 12.594 -25.562 -8.453 1 94.06 127 PHE B N 1
ATOM 3818 C CA . PHE B 1 127 ? 13.859 -26.109 -7.992 1 94.06 127 PHE B CA 1
ATOM 3819 C C . PHE B 1 127 ? 13.68 -27.547 -7.527 1 94.06 127 PHE B C 1
ATOM 3821 O O . PHE B 1 127 ? 14.477 -28.438 -7.879 1 94.06 127 PHE B O 1
ATOM 3828 N N . GLN B 1 128 ? 12.664 -27.781 -6.824 1 93.94 128 GLN B N 1
ATOM 3829 C CA . GLN B 1 128 ? 12.383 -29.125 -6.309 1 93.94 128 GLN B CA 1
ATOM 3830 C C . GLN B 1 128 ? 12.016 -30.078 -7.438 1 93.94 128 GLN B C 1
ATOM 3832 O O . GLN B 1 128 ? 12.5 -31.203 -7.484 1 93.94 128 GLN B O 1
ATOM 3837 N N . LEU B 1 129 ? 11.227 -29.625 -8.328 1 96.44 129 LEU B N 1
ATOM 3838 C CA . LEU B 1 129 ? 10.711 -30.469 -9.406 1 96.44 129 LEU B CA 1
ATOM 3839 C C . LEU B 1 129 ? 11.82 -30.812 -10.391 1 96.44 129 LEU B C 1
ATOM 3841 O O . LEU B 1 129 ? 11.781 -31.875 -11.016 1 96.44 129 LEU B O 1
ATOM 3845 N N . VAL B 1 130 ? 12.781 -29.938 -10.523 1 95.12 130 VAL B N 1
ATOM 3846 C CA . VAL B 1 130 ? 13.703 -30.078 -11.648 1 95.12 130 VAL B CA 1
ATOM 3847 C C . VAL B 1 130 ? 15.102 -30.406 -11.125 1 95.12 130 VAL B C 1
ATOM 3849 O O . VAL B 1 130 ? 15.617 -31.5 -11.383 1 95.12 130 VAL B O 1
ATOM 3852 N N . VAL B 1 131 ? 15.609 -29.562 -10.312 1 90.44 131 VAL B N 1
ATOM 3853 C CA . VAL B 1 131 ? 16.984 -29.672 -9.867 1 90.44 131 VAL B CA 1
ATOM 3854 C C . VAL B 1 131 ? 17.109 -30.812 -8.859 1 90.44 131 VAL B C 1
ATOM 3856 O O . VAL B 1 131 ? 18.078 -31.578 -8.875 1 90.44 131 VAL B O 1
ATOM 3859 N N . ARG B 1 132 ? 16.094 -30.953 -8.07 1 90.88 132 ARG B N 1
ATOM 3860 C CA . ARG B 1 132 ? 16.125 -31.984 -7.043 1 90.88 132 ARG B CA 1
ATOM 3861 C C . ARG B 1 132 ? 15.172 -33.125 -7.383 1 90.88 132 ARG B C 1
ATOM 3863 O O . ARG B 1 132 ? 14.625 -33.781 -6.488 1 90.88 132 ARG B O 1
ATOM 3870 N N . ARG B 1 133 ? 14.992 -33.344 -8.539 1 93.25 133 ARG B N 1
ATOM 3871 C CA . ARG B 1 133 ? 13.984 -34.281 -9.039 1 93.25 133 ARG B CA 1
ATOM 3872 C C . ARG B 1 133 ? 14.133 -35.656 -8.406 1 93.25 133 ARG B C 1
ATOM 3874 O O . ARG B 1 133 ? 13.133 -36.281 -8.055 1 93.25 133 ARG B O 1
ATOM 3881 N N . GLU B 1 134 ? 15.312 -36.156 -8.242 1 91.19 134 GLU B N 1
ATOM 3882 C CA . GLU B 1 134 ? 15.562 -37.531 -7.781 1 91.19 134 GLU B CA 1
ATOM 3883 C C . GLU B 1 134 ? 15.148 -37.719 -6.324 1 91.19 134 GLU B C 1
ATOM 3885 O O . GLU B 1 134 ? 14.906 -38.812 -5.871 1 91.19 134 GLU B O 1
ATOM 3890 N N . SER B 1 135 ? 15.023 -36.562 -5.629 1 90 135 SER B N 1
ATOM 3891 C CA . SER B 1 135 ? 14.656 -36.625 -4.219 1 90 135 SER B CA 1
ATOM 3892 C C . SER B 1 135 ? 13.141 -36.594 -4.035 1 90 135 SER B C 1
ATOM 3894 O O . SER B 1 135 ? 12.648 -36.812 -2.928 1 90 135 SER B O 1
ATOM 3896 N N . ASN B 1 136 ? 12.383 -36.5 -5.105 1 93.06 136 ASN B N 1
ATOM 3897 C CA . ASN B 1 136 ? 10.93 -36.375 -5.008 1 93.06 136 ASN B CA 1
ATOM 3898 C C . ASN B 1 136 ? 10.266 -37.75 -4.848 1 93.06 136 ASN B C 1
ATOM 3900 O O . ASN B 1 136 ? 10.828 -38.781 -5.242 1 93.06 136 ASN B O 1
ATOM 3904 N N . SER B 1 137 ? 9.078 -37.75 -4.258 1 92.81 137 SER B N 1
ATOM 3905 C CA . SER B 1 137 ? 8.258 -38.938 -4.172 1 92.81 137 SER B CA 1
ATOM 3906 C C . SER B 1 137 ? 7.855 -39.438 -5.555 1 92.81 137 SER B C 1
ATOM 3908 O O . SER B 1 137 ? 7.969 -38.719 -6.539 1 92.81 137 SER B O 1
ATOM 3910 N N . GLU B 1 138 ? 7.379 -40.656 -5.617 1 94.62 138 GLU B N 1
ATOM 3911 C CA . GLU B 1 138 ? 6.855 -41.25 -6.855 1 94.62 138 GLU B CA 1
ATOM 3912 C C . GLU B 1 138 ? 5.688 -40.406 -7.391 1 94.62 138 GLU B C 1
ATOM 3914 O O . GLU B 1 138 ? 5.555 -40.219 -8.602 1 94.62 138 GLU B O 1
ATOM 3919 N N . ALA B 1 139 ? 4.906 -39.938 -6.512 1 95.06 139 ALA B N 1
ATOM 3920 C CA . ALA B 1 139 ? 3.746 -39.125 -6.906 1 95.06 139 ALA B CA 1
ATOM 3921 C C . ALA B 1 139 ? 4.18 -37.844 -7.594 1 95.06 139 ALA B C 1
ATOM 3923 O O . ALA B 1 139 ? 3.652 -37.5 -8.648 1 95.06 139 ALA B O 1
ATOM 3924 N N . MET B 1 140 ? 5.16 -37.188 -7.012 1 95.06 140 MET B N 1
ATOM 3925 C CA . MET B 1 140 ? 5.645 -35.906 -7.555 1 95.06 140 MET B CA 1
ATOM 3926 C C . MET B 1 140 ? 6.34 -36.125 -8.898 1 95.06 140 MET B C 1
ATOM 3928 O O . MET B 1 140 ? 6.258 -35.281 -9.789 1 95.06 140 MET B O 1
ATOM 3932 N N . ARG B 1 141 ? 6.961 -37.25 -9.047 1 96.38 141 ARG B N 1
ATOM 3933 C CA . ARG B 1 141 ? 7.672 -37.562 -10.281 1 96.38 141 ARG B CA 1
ATOM 3934 C C . ARG B 1 141 ? 6.723 -38.125 -11.344 1 96.38 141 ARG B C 1
ATOM 3936 O O . ARG B 1 141 ? 7.055 -38.156 -12.523 1 96.38 141 ARG B O 1
ATOM 3943 N N . GLY B 1 142 ? 5.562 -38.531 -10.867 1 97.12 142 GLY B N 1
ATOM 3944 C CA . GLY B 1 142 ? 4.652 -39.25 -11.758 1 97.12 142 GLY B CA 1
ATOM 3945 C C . GLY B 1 142 ? 3.588 -38.344 -12.359 1 97.12 142 GLY B C 1
ATOM 3946 O O . GLY B 1 142 ? 2.783 -38.812 -13.18 1 97.12 142 GLY B O 1
ATOM 3947 N N . VAL B 1 143 ? 3.586 -37.094 -12.016 1 98.12 143 VAL B N 1
ATOM 3948 C CA . VAL B 1 143 ? 2.633 -36.125 -12.531 1 98.12 143 VAL B CA 1
ATOM 3949 C C . VAL B 1 143 ? 3.369 -35.062 -13.352 1 98.12 143 VAL B C 1
ATOM 3951 O O . VAL B 1 143 ? 4.555 -34.812 -13.125 1 98.12 143 VAL B O 1
ATOM 3954 N N . ASP B 1 144 ? 2.713 -34.562 -14.391 1 98.62 144 ASP B N 1
ATOM 3955 C CA . ASP B 1 144 ? 3.264 -33.438 -15.156 1 98.62 144 ASP B CA 1
ATOM 3956 C C . ASP B 1 144 ? 2.875 -32.094 -14.523 1 98.62 144 ASP B C 1
ATOM 3958 O O . ASP B 1 144 ? 1.8 -31.969 -13.938 1 98.62 144 ASP B O 1
ATOM 3962 N N . PHE B 1 145 ? 3.783 -31.141 -14.648 1 98.88 145 PHE B N 1
ATOM 3963 C CA . PHE B 1 145 ? 3.525 -29.844 -14.062 1 98.88 145 PHE B CA 1
ATOM 3964 C C . PHE B 1 145 ? 3.645 -28.734 -15.109 1 98.88 145 PHE B C 1
ATOM 3966 O O . PHE B 1 145 ? 4.516 -28.797 -15.977 1 98.88 145 PHE B O 1
ATOM 3973 N N . TYR B 1 146 ? 2.768 -27.781 -15.078 1 98.94 146 TYR B N 1
ATOM 3974 C CA . TYR B 1 146 ? 2.957 -26.453 -15.641 1 98.94 146 TYR B CA 1
ATOM 3975 C C . TYR B 1 146 ? 3.102 -25.406 -14.531 1 98.94 146 TYR B C 1
ATOM 3977 O O . TYR B 1 146 ? 2.238 -25.297 -13.664 1 98.94 146 TYR B O 1
ATOM 3985 N N . VAL B 1 147 ? 4.211 -24.688 -14.555 1 98.94 147 VAL B N 1
ATOM 3986 C CA . VAL B 1 147 ? 4.465 -23.656 -13.539 1 98.94 147 VAL B CA 1
ATOM 3987 C C . VAL B 1 147 ? 4.641 -22.297 -14.219 1 98.94 147 VAL B C 1
ATOM 3989 O O . VAL B 1 147 ? 5.461 -22.156 -15.125 1 98.94 147 VAL B O 1
ATOM 3992 N N . CYS B 1 148 ? 3.834 -21.344 -13.875 1 98.94 148 CYS B N 1
ATOM 3993 C CA . CYS B 1 148 ? 3.967 -19.969 -14.312 1 98.94 148 CYS B CA 1
ATOM 3994 C C . CYS B 1 148 ? 4.352 -19.062 -13.148 1 98.94 148 CYS B C 1
ATOM 3996 O O . CYS B 1 148 ? 3.48 -18.562 -12.43 1 98.94 148 CYS B O 1
ATOM 3998 N N . PRO B 1 149 ? 5.605 -18.703 -13.016 1 98.81 149 PRO B N 1
ATOM 3999 C CA . PRO B 1 149 ? 6.07 -18.016 -11.805 1 98.81 149 PRO B CA 1
ATOM 4000 C C . PRO B 1 149 ? 5.566 -16.578 -11.695 1 98.81 149 PRO B C 1
ATOM 4002 O O . PRO B 1 149 ? 5.336 -16.094 -10.586 1 98.81 149 PRO B O 1
ATOM 4005 N N . VAL B 1 150 ? 5.457 -15.898 -12.844 1 98.88 150 VAL B N 1
ATOM 4006 C CA . VAL B 1 150 ? 5.031 -14.5 -12.836 1 98.88 150 VAL B CA 1
ATOM 4007 C C . VAL B 1 150 ? 4 -14.273 -13.938 1 98.88 150 VAL B C 1
ATOM 4009 O O . VAL B 1 150 ? 4.359 -14.062 -15.094 1 98.88 150 VAL B O 1
ATOM 4012 N N . ILE B 1 151 ? 2.756 -14.141 -13.547 1 98.88 151 ILE B N 1
ATOM 4013 C CA . ILE B 1 151 ? 1.681 -13.922 -14.508 1 98.88 151 ILE B CA 1
ATOM 4014 C C . ILE B 1 151 ? 1.674 -12.453 -14.945 1 98.88 151 ILE B C 1
ATOM 4016 O O . ILE B 1 151 ? 1.352 -12.148 -16.094 1 98.88 151 ILE B O 1
ATOM 4020 N N . ASN B 1 152 ? 2.035 -11.562 -14.016 1 98.88 152 ASN B N 1
ATOM 4021 C CA . ASN B 1 152 ? 2.006 -10.117 -14.188 1 98.88 152 ASN B CA 1
ATOM 4022 C C . ASN B 1 152 ? 3.408 -9.516 -14.125 1 98.88 152 ASN B C 1
ATOM 4024 O O . ASN B 1 152 ? 3.742 -8.797 -13.18 1 98.88 152 ASN B O 1
ATOM 4028 N N . PRO B 1 153 ? 4.219 -9.742 -15.219 1 98.88 153 PRO B N 1
ATOM 4029 C CA . PRO B 1 153 ? 5.613 -9.297 -15.148 1 98.88 153 PRO B CA 1
ATOM 4030 C C . PRO B 1 153 ? 5.742 -7.781 -15.023 1 98.88 153 PRO B C 1
ATOM 4032 O O . PRO B 1 153 ? 6.621 -7.293 -14.305 1 98.88 153 PRO B O 1
ATOM 4035 N N . ASP B 1 154 ? 4.855 -7.031 -15.672 1 98.62 154 ASP B N 1
ATOM 4036 C CA . ASP B 1 154 ? 4.945 -5.574 -15.617 1 98.62 154 ASP B CA 1
ATOM 4037 C C . ASP B 1 154 ? 4.633 -5.055 -14.219 1 98.62 154 ASP B C 1
ATOM 4039 O O . ASP B 1 154 ? 5.359 -4.215 -13.68 1 98.62 154 ASP B O 1
ATOM 4043 N N . GLY B 1 155 ? 3.545 -5.527 -13.664 1 98.62 155 GLY B N 1
ATOM 4044 C CA . GLY B 1 155 ? 3.188 -5.117 -12.312 1 98.62 155 GLY B CA 1
ATOM 4045 C C . GLY B 1 155 ? 4.215 -5.531 -11.273 1 98.62 155 GLY B C 1
ATOM 4046 O O . GLY B 1 155 ? 4.508 -4.77 -10.352 1 98.62 155 GLY B O 1
ATOM 4047 N N . PHE B 1 156 ? 4.727 -6.746 -11.422 1 98.75 156 PHE B N 1
ATOM 4048 C CA . PHE B 1 156 ? 5.746 -7.25 -10.508 1 98.75 156 PHE B CA 1
ATOM 4049 C C . PHE B 1 156 ? 6.988 -6.363 -10.547 1 98.75 156 PHE B C 1
ATOM 4051 O O . PHE B 1 156 ? 7.461 -5.91 -9.5 1 98.75 156 PHE B O 1
ATOM 4058 N N . ASP B 1 157 ? 7.457 -6.102 -11.719 1 97.94 157 ASP B N 1
ATOM 4059 C CA . ASP B 1 157 ? 8.648 -5.273 -11.883 1 97.94 157 ASP B CA 1
ATOM 4060 C C . ASP B 1 157 ? 8.414 -3.861 -11.352 1 97.94 157 ASP B C 1
ATOM 4062 O O . ASP B 1 157 ? 9.258 -3.311 -10.641 1 97.94 157 ASP B O 1
ATOM 4066 N N . TYR B 1 158 ? 7.273 -3.275 -11.672 1 97.12 158 TYR B N 1
ATOM 4067 C CA . TYR B 1 158 ? 6.918 -1.929 -11.234 1 97.12 158 TYR B CA 1
ATOM 4068 C C . TYR B 1 158 ? 6.852 -1.846 -9.719 1 97.12 158 TYR B C 1
ATOM 4070 O O . TYR B 1 158 ? 7.348 -0.888 -9.117 1 97.12 158 TYR B O 1
ATOM 4078 N N . SER B 1 159 ? 6.234 -2.859 -9.109 1 97.12 159 SER B N 1
ATOM 4079 C CA . SER B 1 159 ? 6.098 -2.857 -7.656 1 97.12 159 SER B CA 1
ATOM 4080 C C . SER B 1 159 ? 7.453 -3.023 -6.977 1 97.12 159 SER B C 1
ATOM 4082 O O . SER B 1 159 ? 7.688 -2.457 -5.906 1 97.12 159 SER B O 1
ATOM 4084 N N . ARG B 1 160 ? 8.344 -3.711 -7.578 1 95.56 160 ARG B N 1
ATOM 4085 C CA . ARG B 1 160 ? 9.68 -3.943 -7.035 1 95.56 160 ARG B CA 1
ATOM 4086 C C . ARG B 1 160 ? 10.531 -2.682 -7.121 1 95.56 160 ARG B C 1
ATOM 4088 O O . ARG B 1 160 ? 11.328 -2.398 -6.219 1 95.56 160 ARG B O 1
ATOM 4095 N N . ARG B 1 161 ? 10.297 -1.933 -8.117 1 93 161 ARG B N 1
ATOM 4096 C CA . ARG B 1 161 ? 11.25 -0.865 -8.414 1 93 161 ARG B CA 1
ATOM 4097 C C . ARG B 1 161 ? 10.703 0.49 -7.977 1 93 161 ARG B C 1
ATOM 4099 O O . ARG B 1 161 ? 11.469 1.385 -7.613 1 93 161 ARG B O 1
ATOM 4106 N N . PHE B 1 162 ? 9.336 0.593 -8.023 1 92.75 162 PHE B N 1
ATOM 4107 C CA . PHE B 1 162 ? 8.852 1.967 -7.973 1 92.75 162 PHE B CA 1
ATOM 4108 C C . PHE B 1 162 ? 7.777 2.125 -6.906 1 92.75 162 PHE B C 1
ATOM 4110 O O . PHE B 1 162 ? 7.824 3.061 -6.105 1 92.75 162 PHE B O 1
ATOM 4117 N N . SER B 1 163 ? 6.816 1.279 -6.867 1 93.75 163 SER B N 1
ATOM 4118 C CA . SER B 1 163 ? 5.66 1.43 -5.988 1 93.75 163 SER B CA 1
ATOM 4119 C C . SER B 1 163 ? 5.281 0.102 -5.34 1 93.75 163 SER B C 1
ATOM 4121 O O . SER B 1 163 ? 4.5 -0.668 -5.902 1 93.75 163 SER B O 1
ATOM 4123 N N . LYS B 1 164 ? 5.664 -0.109 -4.18 1 92.75 164 LYS B N 1
ATOM 4124 C CA . LYS B 1 164 ? 5.629 -1.408 -3.516 1 92.75 164 LYS B CA 1
ATOM 4125 C C . LYS B 1 164 ? 4.199 -1.936 -3.412 1 92.75 164 LYS B C 1
ATOM 4127 O O . LYS B 1 164 ? 3.979 -3.148 -3.438 1 92.75 164 LYS B O 1
ATOM 4132 N N . PHE B 1 165 ? 3.203 -1.106 -3.396 1 93.81 165 PHE B N 1
ATOM 4133 C CA . PHE B 1 165 ? 1.844 -1.555 -3.119 1 93.81 165 PHE B CA 1
ATOM 4134 C C . PHE B 1 165 ? 1.056 -1.725 -4.414 1 93.81 165 PHE B C 1
ATOM 4136 O O . PHE B 1 165 ? -0.15 -1.979 -4.383 1 93.81 165 PHE B O 1
ATOM 4143 N N . TRP B 1 166 ? 1.738 -1.619 -5.547 1 96.75 166 TRP B N 1
ATOM 4144 C CA . TRP B 1 166 ? 1.057 -1.722 -6.836 1 96.75 166 TRP B CA 1
ATOM 4145 C C . TRP B 1 166 ? 0.533 -3.135 -7.062 1 96.75 166 TRP B C 1
ATOM 4147 O O . TRP B 1 166 ? 1.289 -4.105 -6.977 1 96.75 166 TRP B O 1
ATOM 4157 N N . ARG B 1 167 ? -0.74 -3.316 -7.434 1 97.5 167 ARG B N 1
ATOM 4158 C CA . ARG B 1 167 ? -1.456 -4.586 -7.523 1 97.5 167 ARG B CA 1
ATOM 4159 C C . ARG B 1 167 ? -1.65 -5.004 -8.977 1 97.5 167 ARG B C 1
ATOM 4161 O O . ARG B 1 167 ? -1.354 -6.141 -9.352 1 97.5 167 ARG B O 1
ATOM 4168 N N . LYS B 1 168 ? -1.961 -4.125 -9.844 1 97.5 168 LYS B N 1
ATOM 4169 C CA . LYS B 1 168 ? -2.469 -4.375 -11.188 1 97.5 168 LYS B CA 1
ATOM 4170 C C . LYS B 1 168 ? -1.324 -4.562 -12.188 1 97.5 168 LYS B C 1
ATOM 4172 O O . LYS B 1 168 ? -0.153 -4.52 -11.805 1 97.5 168 LYS B O 1
ATOM 4177 N N . ASN B 1 169 ? -1.697 -4.918 -13.445 1 98.62 169 ASN B N 1
ATOM 4178 C CA . ASN B 1 169 ? -0.711 -4.789 -14.508 1 98.62 169 ASN B CA 1
ATOM 4179 C C . ASN B 1 169 ? -0.474 -3.328 -14.875 1 98.62 169 ASN B C 1
ATOM 4181 O O . ASN B 1 169 ? -0.826 -2.426 -14.117 1 98.62 169 ASN B O 1
ATOM 4185 N N . ARG B 1 170 ? 0.195 -3.043 -15.953 1 97.75 170 ARG B N 1
ATOM 4186 C CA . ARG B 1 170 ? 0.608 -1.669 -16.219 1 97.75 170 ARG B CA 1
ATOM 4187 C C . ARG B 1 170 ? -0.051 -1.14 -17.484 1 97.75 170 ARG B C 1
ATOM 4189 O O . ARG B 1 170 ? 0.474 -0.23 -18.141 1 97.75 170 ARG B O 1
ATOM 4196 N N . ARG B 1 171 ? -1.204 -1.755 -17.859 1 96.94 171 ARG B N 1
ATOM 4197 C CA . ARG B 1 171 ? -1.963 -1.28 -19.016 1 96.94 171 ARG B CA 1
ATOM 4198 C C . ARG B 1 171 ? -2.34 0.188 -18.859 1 96.94 171 ARG B C 1
ATOM 4200 O O . ARG B 1 171 ? -2.84 0.596 -17.797 1 96.94 171 ARG B O 1
ATOM 4207 N N . VAL B 1 172 ? -2.059 0.973 -19.922 1 95.12 172 VAL B N 1
ATOM 4208 C CA . VAL B 1 172 ? -2.535 2.352 -19.906 1 95.12 172 VAL B CA 1
ATOM 4209 C C . VAL B 1 172 ? -4.02 2.391 -20.266 1 95.12 172 VAL B C 1
ATOM 4211 O O . VAL B 1 172 ? -4.402 2.086 -21.391 1 95.12 172 VAL B O 1
ATOM 4214 N N . ILE B 1 173 ? -4.828 2.715 -19.312 1 93.56 173 ILE B N 1
ATOM 4215 C CA . ILE B 1 173 ? -6.266 2.822 -19.547 1 93.56 173 ILE B CA 1
ATOM 4216 C C . ILE B 1 173 ? -6.602 4.227 -20.031 1 93.56 173 ILE B C 1
ATOM 4218 O O . ILE B 1 173 ? -7.316 4.387 -21.031 1 93.56 173 ILE B O 1
ATOM 4222 N N . ASN B 1 174 ? -6.145 5.238 -19.359 1 91.88 174 ASN B N 1
ATOM 4223 C CA . ASN B 1 174 ? -6.195 6.656 -19.703 1 91.88 174 ASN B CA 1
ATOM 4224 C C . ASN B 1 174 ? -5.125 7.449 -18.969 1 91.88 174 ASN B C 1
ATOM 4226 O O . ASN B 1 174 ? -4.242 6.867 -18.328 1 91.88 174 ASN B O 1
ATOM 4230 N N . ASN B 1 175 ? -5.203 8.734 -19.016 1 90.44 175 ASN B N 1
ATOM 4231 C CA . ASN B 1 175 ? -4.152 9.578 -18.469 1 90.44 175 ASN B CA 1
ATOM 4232 C C . ASN B 1 175 ? -4.129 9.516 -16.938 1 90.44 175 ASN B C 1
ATOM 4234 O O . ASN B 1 175 ? -3.143 9.906 -16.312 1 90.44 175 ASN B O 1
ATOM 4238 N N . HIS B 1 176 ? -5.137 8.977 -16.312 1 91.94 176 HIS B N 1
ATOM 4239 C CA . HIS B 1 176 ? -5.254 9.086 -14.859 1 91.94 176 HIS B CA 1
ATOM 4240 C C . HIS B 1 176 ? -5.309 7.711 -14.203 1 91.94 176 HIS B C 1
ATOM 4242 O O . HIS B 1 176 ? -5.117 7.582 -12.992 1 91.94 176 HIS B O 1
ATOM 4248 N N . CYS B 1 177 ? -5.609 6.754 -15.039 1 93.56 177 CYS B N 1
ATOM 4249 C CA . CYS B 1 177 ? -5.832 5.418 -14.492 1 93.56 177 CYS B CA 1
ATOM 4250 C C . CYS B 1 177 ? -5.023 4.379 -15.258 1 93.56 177 CYS B C 1
ATOM 4252 O O . CYS B 1 177 ? -5.043 4.359 -16.484 1 93.56 177 CYS B O 1
ATOM 4254 N N . LEU B 1 178 ? -4.328 3.547 -14.508 1 94.44 178 LEU B N 1
ATOM 4255 C CA . LEU B 1 178 ? -3.473 2.521 -15.094 1 94.44 178 LEU B CA 1
ATOM 4256 C C . LEU B 1 178 ? -3.791 1.148 -14.508 1 94.44 178 LEU B C 1
ATOM 4258 O O . LEU B 1 178 ? -4.102 1.032 -13.32 1 94.44 178 LEU B O 1
ATOM 4262 N N . GLY B 1 179 ? -3.721 0.174 -15.43 1 96.06 179 GLY B N 1
ATOM 4263 C CA . GLY B 1 179 ? -3.658 -1.206 -14.977 1 96.06 179 GLY B CA 1
ATOM 4264 C C . GLY B 1 179 ? -5.02 -1.861 -14.867 1 96.06 179 GLY B C 1
ATOM 4265 O O . GLY B 1 179 ? -6.035 -1.178 -14.703 1 96.06 179 GLY B O 1
ATOM 4266 N N . VAL B 1 180 ? -5.023 -3.096 -14.953 1 96.44 180 VAL B N 1
ATOM 4267 C CA . VAL B 1 180 ? -6.141 -4.008 -14.75 1 96.44 180 VAL B CA 1
ATOM 4268 C C . VAL B 1 180 ? -5.75 -5.082 -13.734 1 96.44 180 VAL B C 1
ATOM 4270 O O . VAL B 1 180 ? -4.621 -5.578 -13.75 1 96.44 180 VAL B O 1
ATOM 4273 N N . ASP B 1 181 ? -6.656 -5.32 -12.75 1 96.69 181 ASP B N 1
ATOM 4274 C CA . ASP B 1 181 ? -6.449 -6.477 -11.883 1 96.69 181 ASP B CA 1
ATOM 4275 C C . ASP B 1 181 ? -6.629 -7.781 -12.648 1 96.69 181 ASP B C 1
ATOM 4277 O O . ASP B 1 181 ? -7.758 -8.203 -12.914 1 96.69 181 ASP B O 1
ATOM 4281 N N . LEU B 1 182 ? -5.52 -8.438 -12.859 1 98.06 182 LEU B N 1
ATOM 4282 C CA . LEU B 1 182 ? -5.535 -9.602 -13.742 1 98.06 182 LEU B CA 1
ATOM 4283 C C . LEU B 1 182 ? -6.328 -10.742 -13.117 1 98.06 182 LEU B C 1
ATOM 4285 O O . LEU B 1 182 ? -6.797 -11.641 -13.82 1 98.06 182 LEU B O 1
ATOM 4289 N N . ASN B 1 183 ? -6.535 -10.742 -11.797 1 97.75 183 ASN B N 1
ATOM 4290 C CA . ASN B 1 183 ? -7.301 -11.805 -11.156 1 97.75 183 ASN B CA 1
ATOM 4291 C C . ASN B 1 183 ? -8.797 -11.5 -11.164 1 97.75 183 ASN B C 1
ATOM 4293 O O . ASN B 1 183 ? -9.578 -12.195 -10.516 1 97.75 183 ASN B O 1
ATOM 4297 N N . ARG B 1 184 ? -9.18 -10.5 -11.883 1 95.5 184 ARG B N 1
ATOM 4298 C CA . ARG B 1 184 ? -10.594 -10.172 -12.047 1 95.5 184 ARG B CA 1
ATOM 4299 C C . ARG B 1 184 ? -10.984 -10.141 -13.516 1 95.5 184 ARG B C 1
ATOM 4301 O O . ARG B 1 184 ? -12.094 -9.727 -13.867 1 95.5 184 ARG B O 1
ATOM 4308 N N . ASN B 1 185 ? -10.203 -10.594 -14.367 1 96.06 185 ASN B N 1
ATOM 4309 C CA . ASN B 1 185 ? -10.328 -10.383 -15.805 1 96.06 185 ASN B CA 1
ATOM 4310 C C . ASN B 1 185 ? -10.664 -11.68 -16.531 1 96.06 185 ASN B C 1
ATOM 4312 O O . ASN B 1 185 ? -10.273 -11.867 -17.688 1 96.06 185 ASN B O 1
ATOM 4316 N N . TRP B 1 186 ? -11.344 -12.633 -15.992 1 96.12 186 TRP B N 1
ATOM 4317 C CA . TRP B 1 186 ? -11.5 -13.961 -16.562 1 96.12 186 TRP B CA 1
ATOM 4318 C C . TRP B 1 186 ? -12.953 -14.242 -16.922 1 96.12 186 TRP B C 1
ATOM 4320 O O . TRP B 1 186 ? -13.297 -14.453 -18.078 1 96.12 186 TRP B O 1
ATOM 4330 N N . ILE B 1 187 ? -13.867 -14.312 -16 1 88.81 187 ILE B N 1
ATOM 4331 C CA . ILE B 1 187 ? -15.273 -14.586 -16.25 1 88.81 187 ILE B CA 1
ATOM 4332 C C . ILE B 1 187 ? -16.047 -13.273 -16.312 1 88.81 187 ILE B C 1
ATOM 4334 O O . ILE B 1 187 ? -15.883 -12.398 -15.453 1 88.81 187 ILE B O 1
ATOM 4338 N N . TYR B 1 188 ? -16.906 -13.266 -17.266 1 81.81 188 TYR B N 1
ATOM 4339 C CA . TYR B 1 188 ? -17.688 -12.047 -17.438 1 81.81 188 TYR B CA 1
ATOM 4340 C C . TYR B 1 188 ? -18.609 -11.828 -16.25 1 81.81 188 TYR B C 1
ATOM 4342 O O . TYR B 1 188 ? -19.266 -12.766 -15.781 1 81.81 188 TYR B O 1
ATOM 4350 N N . GLN B 1 189 ? -18.578 -10.711 -15.789 1 80.62 189 GLN B N 1
ATOM 4351 C CA . GLN B 1 189 ? -19.531 -10.172 -14.82 1 80.62 189 GLN B CA 1
ATOM 4352 C C . GLN B 1 189 ? -19.906 -8.734 -15.172 1 80.62 189 GLN B C 1
ATOM 4354 O O . GLN B 1 189 ? -19.203 -8.062 -15.922 1 80.62 189 GLN B O 1
ATOM 4359 N N . PRO B 1 190 ? -21.062 -8.305 -14.664 1 77.81 190 PRO B N 1
ATOM 4360 C CA . PRO B 1 190 ? -21.5 -6.938 -14.969 1 77.81 190 PRO B CA 1
ATOM 4361 C C . PRO B 1 190 ? -20.469 -5.891 -14.57 1 77.81 190 PRO B C 1
ATOM 4363 O O . PRO B 1 190 ? -20.453 -4.785 -15.125 1 77.81 190 PRO B O 1
ATOM 4366 N N . GLU B 1 191 ? -19.656 -6.188 -13.617 1 74.88 191 GLU B N 1
ATOM 4367 C CA . GLU B 1 191 ? -18.641 -5.27 -13.133 1 74.88 191 GLU B CA 1
ATOM 4368 C C . GLU B 1 191 ? -17.594 -4.988 -14.211 1 74.88 191 GLU B C 1
ATOM 4370 O O . GLU B 1 191 ? -16.828 -4.023 -14.102 1 74.88 191 GLU B O 1
ATOM 4375 N N . HIS B 1 192 ? -17.578 -5.902 -15.117 1 73.06 192 HIS B N 1
ATOM 4376 C CA . HIS B 1 192 ? -16.75 -5.621 -16.281 1 73.06 192 HIS B CA 1
ATOM 4377 C C . HIS B 1 192 ? -17.328 -4.469 -17.094 1 73.06 192 HIS B C 1
ATOM 4379 O O . HIS B 1 192 ? -18.281 -4.652 -17.859 1 73.06 192 HIS B O 1
ATOM 4385 N N . SER B 1 193 ? -17.031 -3.227 -16.609 1 69.94 193 SER B N 1
ATOM 4386 C CA . SER B 1 193 ? -17.594 -2.039 -17.25 1 69.94 193 SER B CA 1
ATOM 4387 C C . SER B 1 193 ? -16.516 -0.98 -17.484 1 69.94 193 SER B C 1
ATOM 4389 O O . SER B 1 193 ? -15.477 -0.999 -16.844 1 69.94 193 SER B O 1
ATOM 4391 N N . ASP B 1 194 ? -16.781 -0.233 -18.469 1 68 194 ASP B N 1
ATOM 4392 C CA . ASP B 1 194 ? -15.914 0.88 -18.828 1 68 194 ASP B CA 1
ATOM 4393 C C . ASP B 1 194 ? -16.297 2.148 -18.062 1 68 194 ASP B C 1
ATOM 4395 O O . ASP B 1 194 ? -15.891 3.248 -18.438 1 68 194 ASP B O 1
ATOM 4399 N N . VAL B 1 195 ? -17.031 1.979 -17.094 1 63.31 195 VAL B N 1
ATOM 4400 C CA . VAL B 1 195 ? -17.406 3.215 -16.406 1 63.31 195 VAL B CA 1
ATOM 4401 C C . VAL B 1 195 ? -16.172 3.824 -15.742 1 63.31 195 VAL B C 1
ATOM 4403 O O . VAL B 1 195 ? -15.328 3.102 -15.203 1 63.31 195 VAL B O 1
ATOM 4406 N N . HIS B 1 196 ? -15.945 5.066 -15.945 1 60.56 196 HIS B N 1
ATOM 4407 C CA . HIS B 1 196 ? -14.742 5.855 -15.703 1 60.56 196 HIS B CA 1
ATOM 4408 C C . HIS B 1 196 ? -14.227 5.664 -14.281 1 60.56 196 HIS B C 1
ATOM 4410 O O . HIS B 1 196 ? -13.055 5.336 -14.078 1 60.56 196 HIS B O 1
ATOM 4416 N N . GLU B 1 197 ? -15.039 5.793 -13.25 1 63.84 197 GLU B N 1
ATOM 4417 C CA . GLU B 1 197 ? -14.531 5.844 -11.883 1 63.84 197 GLU B CA 1
ATOM 4418 C C . GLU B 1 197 ? -14.109 4.461 -11.398 1 63.84 197 GLU B C 1
ATOM 4420 O O . GLU B 1 197 ? -13.219 4.34 -10.555 1 63.84 197 GLU B O 1
ATOM 4425 N N . GLU B 1 198 ? -14.336 3.572 -12.211 1 80.44 198 GLU B N 1
ATOM 4426 C CA . GLU B 1 198 ? -14.039 2.215 -11.766 1 80.44 198 GLU B CA 1
ATOM 4427 C C . GLU B 1 198 ? -12.711 1.728 -12.344 1 80.44 198 GLU B C 1
ATOM 4429 O O . GLU B 1 198 ? -12.094 0.811 -11.805 1 80.44 198 GLU B O 1
ATOM 4434 N N . LYS B 1 199 ? -12.172 2.625 -13.219 1 91.06 199 LYS B N 1
ATOM 4435 C CA . LYS B 1 199 ? -10.969 2.184 -13.914 1 91.06 199 LYS B CA 1
ATOM 4436 C C . LYS B 1 199 ? -9.727 2.389 -13.055 1 91.06 199 LYS B C 1
ATOM 4438 O O . LYS B 1 199 ? -8.695 1.748 -13.273 1 91.06 199 LYS B O 1
ATOM 4443 N N . CYS B 1 200 ? -9.867 3.299 -12.086 1 93.38 200 CYS B N 1
ATOM 4444 C CA . CYS B 1 200 ? -8.711 3.625 -11.258 1 93.38 200 CYS B CA 1
ATOM 4445 C C . CYS B 1 200 ? -8.602 2.678 -10.07 1 93.38 200 CYS B C 1
ATOM 4447 O O . CYS B 1 200 ? -7.566 2.621 -9.406 1 93.38 200 CYS B O 1
ATOM 4449 N N . ARG B 1 201 ? -9.633 1.967 -9.844 1 93.5 201 ARG B N 1
ATOM 4450 C CA . ARG B 1 201 ? -9.664 1.093 -8.672 1 93.5 201 ARG B CA 1
ATOM 4451 C C . ARG B 1 201 ? -8.609 -0.003 -8.781 1 93.5 201 ARG B C 1
ATOM 4453 O O . ARG B 1 201 ? -8.352 -0.52 -9.867 1 93.5 201 ARG B O 1
ATOM 4460 N N . ASP B 1 202 ? -8.086 -0.397 -7.652 1 94.12 202 ASP B N 1
ATOM 4461 C CA . ASP B 1 202 ? -7.082 -1.456 -7.594 1 94.12 202 ASP B CA 1
ATOM 4462 C C . ASP B 1 202 ? -7.645 -2.773 -8.125 1 94.12 202 ASP B C 1
ATOM 4464 O O . ASP B 1 202 ? -6.898 -3.613 -8.633 1 94.12 202 ASP B O 1
ATOM 4468 N N . ILE B 1 203 ? -8.977 -2.947 -8.023 1 93.19 203 ILE B N 1
ATOM 4469 C CA . ILE B 1 203 ? -9.602 -4.215 -8.391 1 93.19 203 ILE B CA 1
ATOM 4470 C C . ILE B 1 203 ? -10.344 -4.062 -9.719 1 93.19 203 ILE B C 1
ATOM 4472 O O . ILE B 1 203 ? -11.281 -4.809 -10 1 93.19 203 ILE B O 1
ATOM 4476 N N . TYR B 1 204 ? -9.945 -3.002 -10.562 1 94 204 TYR B N 1
ATOM 4477 C CA . TYR B 1 204 ? -10.562 -2.818 -11.867 1 94 204 TYR B CA 1
ATOM 4478 C C . TYR B 1 204 ? -10.43 -4.078 -12.719 1 94 204 TYR B C 1
ATOM 4480 O O . TYR B 1 204 ? -9.312 -4.508 -13.023 1 94 204 TYR B O 1
ATOM 4488 N N . PRO B 1 205 ? -11.516 -4.664 -13.141 1 94.19 205 PRO B N 1
ATOM 4489 C CA . PRO B 1 205 ? -11.461 -5.969 -13.805 1 94.19 205 PRO B CA 1
ATOM 4490 C C . PRO B 1 205 ? -11.188 -5.852 -15.305 1 94.19 205 PRO B C 1
ATOM 4492 O O . PRO B 1 205 ? -11.039 -6.867 -15.992 1 94.19 205 PRO B O 1
ATOM 4495 N N . GLY B 1 206 ? -11.102 -4.637 -15.852 1 93.38 206 GLY B N 1
ATOM 4496 C CA . GLY B 1 206 ? -10.984 -4.438 -17.297 1 93.38 206 GLY B CA 1
ATOM 4497 C C . GLY B 1 206 ? -12.328 -4.223 -17.969 1 93.38 206 GLY B C 1
ATOM 4498 O O . GLY B 1 206 ? -13.375 -4.441 -17.375 1 93.38 206 GLY B O 1
ATOM 4499 N N . PRO B 1 207 ? -12.281 -3.762 -19.234 1 91.25 207 PRO B N 1
ATOM 4500 C CA . PRO B 1 207 ? -13.516 -3.424 -19.938 1 91.25 207 PRO B CA 1
ATOM 4501 C C . PRO B 1 207 ? -14.328 -4.656 -20.328 1 91.25 207 PRO B C 1
ATOM 4503 O O . PRO B 1 207 ? -15.539 -4.562 -20.547 1 91.25 207 PRO B O 1
ATOM 4506 N N . PHE B 1 208 ? -13.703 -5.805 -20.453 1 92.19 208 PHE B N 1
ATOM 4507 C CA . PHE B 1 208 ? -14.297 -7.102 -20.766 1 92.19 208 PHE B CA 1
ATOM 4508 C C . PHE B 1 208 ? -13.344 -8.234 -20.422 1 92.19 208 PHE B C 1
ATOM 4510 O O . PHE B 1 208 ? -12.141 -8.008 -20.25 1 92.19 208 PHE B O 1
ATOM 4517 N N . PRO B 1 209 ? -13.852 -9.445 -20.25 1 93.44 209 PRO B N 1
ATOM 4518 C CA . PRO B 1 209 ? -12.969 -10.578 -19.953 1 93.44 209 PRO B CA 1
ATOM 4519 C C . PRO B 1 209 ? -11.852 -10.734 -20.984 1 93.44 209 PRO B C 1
ATOM 4521 O O . PRO B 1 209 ? -12.07 -10.508 -22.172 1 93.44 209 PRO B O 1
ATOM 4524 N N . PHE B 1 210 ? -10.656 -11.062 -20.5 1 96.44 210 PHE B N 1
ATOM 4525 C CA . PHE B 1 210 ? -9.484 -11.328 -21.328 1 96.44 210 PHE B CA 1
ATOM 4526 C C . PHE B 1 210 ? -9.117 -10.094 -22.141 1 96.44 210 PHE B C 1
ATOM 4528 O O . PHE B 1 210 ? -8.633 -10.211 -23.281 1 96.44 210 PHE B O 1
ATOM 4535 N N . SER B 1 211 ? -9.398 -8.906 -21.594 1 95.38 211 SER B N 1
ATOM 4536 C CA . SER B 1 211 ? -9.016 -7.672 -22.266 1 95.38 211 SER B CA 1
ATOM 4537 C C . SER B 1 211 ? -7.508 -7.473 -22.25 1 95.38 211 SER B C 1
ATOM 4539 O O . SER B 1 211 ? -6.977 -6.633 -22.984 1 95.38 211 SER B O 1
ATOM 4541 N N . GLU B 1 212 ? -6.793 -8.195 -21.391 1 97.56 212 GLU B N 1
ATOM 4542 C CA . GLU B 1 212 ? -5.367 -7.973 -21.172 1 97.56 212 GLU B CA 1
ATOM 4543 C C . GLU B 1 212 ? -4.531 -9.047 -21.859 1 97.56 212 GLU B C 1
ATOM 4545 O O . GLU B 1 212 ? -4.914 -10.219 -21.875 1 97.56 212 GLU B O 1
ATOM 4550 N N . PRO B 1 213 ? -3.365 -8.695 -22.375 1 98.62 213 PRO B N 1
ATOM 4551 C CA . PRO B 1 213 ? -2.531 -9.688 -23.047 1 98.62 213 PRO B CA 1
ATOM 4552 C C . PRO B 1 213 ? -2.121 -10.836 -22.125 1 98.62 213 PRO B C 1
ATOM 4554 O O . PRO B 1 213 ? -2.004 -11.984 -22.578 1 98.62 213 PRO B O 1
ATOM 4557 N N . GLU B 1 214 ? -1.9 -10.531 -20.859 1 98.69 214 GLU B N 1
ATOM 4558 C CA . GLU B 1 214 ? -1.503 -11.57 -19.906 1 98.69 214 GLU B CA 1
ATOM 4559 C C . GLU B 1 214 ? -2.59 -12.633 -19.781 1 98.69 214 GLU B C 1
ATOM 4561 O O . GLU B 1 214 ? -2.309 -13.828 -19.844 1 98.69 214 GLU B O 1
ATOM 4566 N N . THR B 1 215 ? -3.877 -12.195 -19.609 1 98.38 215 THR B N 1
ATOM 4567 C CA . THR B 1 215 ? -4.965 -13.156 -19.422 1 98.38 215 THR B CA 1
ATOM 4568 C C . THR B 1 215 ? -5.281 -13.875 -20.734 1 98.38 215 THR B C 1
ATOM 4570 O O . THR B 1 215 ? -5.645 -15.055 -20.734 1 98.38 215 THR B O 1
ATOM 4573 N N . GLN B 1 216 ? -5.094 -13.211 -21.875 1 98.31 216 GLN B N 1
ATOM 4574 C CA . GLN B 1 216 ? -5.254 -13.867 -23.172 1 98.31 216 GLN B CA 1
ATOM 4575 C C . GLN B 1 216 ? -4.219 -14.977 -23.359 1 98.31 216 GLN B C 1
ATOM 4577 O O . GLN B 1 216 ? -4.551 -16.062 -23.828 1 98.31 216 GLN B O 1
ATOM 4582 N N . ALA B 1 217 ? -3.037 -14.617 -23.016 1 98.56 217 ALA B N 1
ATOM 4583 C CA . ALA B 1 217 ? -1.948 -15.578 -23.172 1 98.56 217 ALA B CA 1
ATOM 4584 C C . ALA B 1 217 ? -2.203 -16.828 -22.328 1 98.56 217 ALA B C 1
ATOM 4586 O O . ALA B 1 217 ? -2.043 -17.953 -22.812 1 98.56 217 ALA B O 1
ATOM 4587 N N . LEU B 1 218 ? -2.6 -16.656 -21.109 1 98.5 218 LEU B N 1
ATOM 4588 C CA . LEU B 1 218 ? -2.83 -17.781 -20.203 1 98.5 218 LEU B CA 1
ATOM 4589 C C . LEU B 1 218 ? -4.062 -18.578 -20.641 1 98.5 218 LEU B C 1
ATOM 4591 O O . LEU B 1 218 ? -4.07 -19.797 -20.562 1 98.5 218 LEU B O 1
ATOM 4595 N N . LYS B 1 219 ? -5.098 -17.844 -21.031 1 98.12 219 LYS B N 1
ATOM 4596 C CA . LYS B 1 219 ? -6.297 -18.516 -21.516 1 98.12 219 LYS B CA 1
ATOM 4597 C C . LYS B 1 219 ? -5.961 -19.453 -22.672 1 98.12 219 LYS B C 1
ATOM 4599 O O . LYS B 1 219 ? -6.355 -20.625 -22.656 1 98.12 219 LYS B O 1
ATOM 4604 N N . THR B 1 220 ? -5.281 -18.922 -23.656 1 98.5 220 THR B N 1
ATOM 4605 C CA . THR B 1 220 ? -4.922 -19.719 -24.828 1 98.5 220 THR B CA 1
ATOM 4606 C C . THR B 1 220 ? -4.09 -20.938 -24.422 1 98.5 220 THR B C 1
ATOM 4608 O O . THR B 1 220 ? -4.371 -22.047 -24.859 1 98.5 220 THR B O 1
ATOM 4611 N N . PHE B 1 221 ? -3.129 -20.734 -23.594 1 98.69 221 PHE B N 1
ATOM 4612 C CA . PHE B 1 221 ? -2.26 -21.828 -23.172 1 98.69 221 PHE B CA 1
ATOM 4613 C C . PHE B 1 221 ? -3.053 -22.891 -22.406 1 98.69 221 PHE B C 1
ATOM 4615 O O . PHE B 1 221 ? -2.902 -24.078 -22.672 1 98.69 221 PHE B O 1
ATOM 4622 N N . LEU B 1 222 ? -3.855 -22.484 -21.453 1 98.62 222 LEU B N 1
ATOM 4623 C CA . LEU B 1 222 ? -4.629 -23.406 -20.625 1 98.62 222 LEU B CA 1
ATOM 4624 C C . LEU B 1 222 ? -5.621 -24.203 -21.469 1 98.62 222 LEU B C 1
ATOM 4626 O O . LEU B 1 222 ? -5.754 -25.406 -21.281 1 98.62 222 LEU B O 1
ATOM 4630 N N . GLU B 1 223 ? -6.289 -23.547 -22.359 1 98 223 GLU B N 1
ATOM 4631 C CA . GLU B 1 223 ? -7.27 -24.219 -23.203 1 98 223 GLU B CA 1
ATOM 4632 C C . GLU B 1 223 ? -6.605 -25.266 -24.094 1 98 223 GLU B C 1
ATOM 4634 O O . GLU B 1 223 ? -7.188 -26.312 -24.375 1 98 223 GLU B O 1
ATOM 4639 N N . GLN B 1 224 ? -5.387 -25 -24.438 1 97.94 224 GLN B N 1
ATOM 4640 C CA . GLN B 1 224 ? -4.66 -25.922 -25.328 1 97.94 224 GLN B CA 1
ATOM 4641 C C . GLN B 1 224 ? -4.066 -27.078 -24.547 1 97.94 224 GLN B C 1
ATOM 4643 O O . GLN B 1 224 ? -3.756 -28.125 -25.125 1 97.94 224 GLN B O 1
ATOM 4648 N N . ASN B 1 225 ? -3.928 -26.891 -23.203 1 97.5 225 ASN B N 1
ATOM 4649 C CA . ASN B 1 225 ? -3.168 -27.891 -22.438 1 97.5 225 ASN B CA 1
ATOM 4650 C C . ASN B 1 225 ? -3.979 -28.453 -21.281 1 97.5 225 ASN B C 1
ATOM 4652 O O . ASN B 1 225 ? -3.424 -29.062 -20.375 1 97.5 225 ASN B O 1
ATOM 4656 N N . LYS B 1 226 ? -5.277 -28.281 -21.297 1 96.12 226 LYS B N 1
ATOM 4657 C CA . LYS B 1 226 ? -6.117 -28.594 -20.141 1 96.12 226 LYS B CA 1
ATOM 4658 C C . LYS B 1 226 ? -6.363 -30.094 -20.031 1 96.12 226 LYS B C 1
ATOM 4660 O O . LYS B 1 226 ? -6.809 -30.594 -18.984 1 96.12 226 LYS B O 1
ATOM 4665 N N . ASN B 1 227 ? -6.129 -30.828 -21.125 1 96.19 227 ASN B N 1
ATOM 4666 C CA . ASN B 1 227 ? -6.402 -32.281 -21.078 1 96.19 227 ASN B CA 1
ATOM 4667 C C . ASN B 1 227 ? -5.609 -32.938 -19.953 1 96.19 227 ASN B C 1
ATOM 4669 O O . ASN B 1 227 ? -4.41 -32.688 -19.812 1 96.19 227 ASN B O 1
ATOM 4673 N N . ASN B 1 228 ? -6.215 -33.75 -19.156 1 96.88 228 ASN B N 1
ATOM 4674 C CA . ASN B 1 228 ? -5.66 -34.5 -18.031 1 96.88 228 ASN B CA 1
ATOM 4675 C C . ASN B 1 228 ? -5.18 -33.562 -16.922 1 96.88 228 ASN B C 1
ATOM 4677 O O . ASN B 1 228 ? -4.469 -34 -16 1 96.88 228 ASN B O 1
ATOM 4681 N N . MET B 1 229 ? -5.516 -32.281 -17.031 1 98.62 229 MET B N 1
ATOM 4682 C CA . MET B 1 229 ? -5.199 -31.375 -15.906 1 98.62 229 MET B CA 1
ATOM 4683 C C . MET B 1 229 ? -6.191 -31.578 -14.766 1 98.62 229 MET B C 1
ATOM 4685 O O . MET B 1 229 ? -7.383 -31.297 -14.922 1 98.62 229 MET B O 1
ATOM 4689 N N . LYS B 1 230 ? -5.66 -32 -13.641 1 98.75 230 LYS B N 1
ATOM 4690 C CA . LYS B 1 230 ? -6.547 -32.438 -12.555 1 98.75 230 LYS B CA 1
ATOM 4691 C C . LYS B 1 230 ? -6.473 -31.453 -11.383 1 98.75 230 LYS B C 1
ATOM 4693 O O . LYS B 1 230 ? -7.332 -31.453 -10.5 1 98.75 230 LYS B O 1
ATOM 4698 N N . ALA B 1 231 ? -5.484 -30.562 -11.398 1 98.88 231 ALA B N 1
ATOM 4699 C CA . ALA B 1 231 ? -5.371 -29.609 -10.305 1 98.88 231 ALA B CA 1
ATOM 4700 C C . ALA B 1 231 ? -4.867 -28.25 -10.812 1 98.88 231 ALA B C 1
ATOM 4702 O O . ALA B 1 231 ? -4.137 -28.188 -11.805 1 98.88 231 ALA B O 1
ATOM 4703 N N . PHE B 1 232 ? -5.332 -27.219 -10.125 1 98.88 232 PHE B N 1
ATOM 4704 C CA . PHE B 1 232 ? -5.004 -25.828 -10.398 1 98.88 232 PHE B CA 1
ATOM 4705 C C . PHE B 1 232 ? -4.703 -25.078 -9.109 1 98.88 232 PHE B C 1
ATOM 4707 O O . PHE B 1 232 ? -5.586 -24.906 -8.266 1 98.88 232 PHE B O 1
ATOM 4714 N N . LEU B 1 233 ? -3.426 -24.656 -8.953 1 98.94 233 LEU B N 1
ATOM 4715 C CA . LEU B 1 233 ? -2.988 -23.938 -7.766 1 98.94 233 LEU B CA 1
ATOM 4716 C C . LEU B 1 233 ? -2.547 -22.516 -8.125 1 98.94 233 LEU B C 1
ATOM 4718 O O . LEU B 1 233 ? -1.59 -22.328 -8.883 1 98.94 233 LEU B O 1
ATOM 4722 N N . THR B 1 234 ? -3.27 -21.547 -7.656 1 98.88 234 THR B N 1
ATOM 4723 C CA . THR B 1 234 ? -2.859 -20.156 -7.809 1 98.88 234 THR B CA 1
ATOM 4724 C C . THR B 1 234 ? -2.459 -19.562 -6.461 1 98.88 234 THR B C 1
ATOM 4726 O O . THR B 1 234 ? -3.252 -19.562 -5.52 1 98.88 234 THR B O 1
ATOM 4729 N N . PHE B 1 235 ? -1.186 -19.109 -6.406 1 98.81 235 PHE B N 1
ATOM 4730 C CA . PHE B 1 235 ? -0.626 -18.672 -5.133 1 98.81 235 PHE B CA 1
ATOM 4731 C C . PHE B 1 235 ? -0.704 -17.156 -5.004 1 98.81 235 PHE B C 1
ATOM 4733 O O . PHE B 1 235 ? -0.378 -16.438 -5.945 1 98.81 235 PHE B O 1
ATOM 4740 N N . HIS B 1 236 ? -1.207 -16.75 -3.926 1 98 236 HIS B N 1
ATOM 4741 C CA . HIS B 1 236 ? -1.269 -15.383 -3.428 1 98 236 HIS B CA 1
ATOM 4742 C C . HIS B 1 236 ? -0.643 -15.273 -2.041 1 98 236 HIS B C 1
ATOM 4744 O O . HIS B 1 236 ? -0.03 -16.219 -1.555 1 98 236 HIS B O 1
ATOM 4750 N N . THR B 1 237 ? -0.641 -14.078 -1.565 1 95.69 237 THR B N 1
ATOM 4751 C CA . THR B 1 237 ? -0.14 -13.945 -0.202 1 95.69 237 THR B CA 1
ATOM 4752 C C . THR B 1 237 ? -1.051 -13.039 0.621 1 95.69 237 THR B C 1
ATOM 4754 O O . THR B 1 237 ? -1.94 -12.383 0.074 1 95.69 237 THR B O 1
ATOM 4757 N N . PHE B 1 238 ? -0.873 -13.109 1.895 1 89.06 238 PHE B N 1
ATOM 4758 C CA . PHE B 1 238 ? -1.596 -12.297 2.869 1 89.06 238 PHE B CA 1
ATOM 4759 C C . PHE B 1 238 ? -2.85 -13.023 3.348 1 89.06 238 PHE B C 1
ATOM 4761 O O . PHE B 1 238 ? -3.967 -12.555 3.115 1 89.06 238 PHE B O 1
ATOM 4768 N N . GLY B 1 239 ? -2.633 -14.195 4.129 1 92 239 GLY B N 1
ATOM 4769 C CA . GLY B 1 239 ? -3.869 -14.703 4.699 1 92 239 GLY B CA 1
ATOM 4770 C C . GLY B 1 239 ? -3.713 -16.078 5.34 1 92 239 GLY B C 1
ATOM 4771 O O . GLY B 1 239 ? -4.516 -16.453 6.191 1 92 239 GLY B O 1
ATOM 4772 N N . GLU B 1 240 ? -2.674 -16.891 4.93 1 96.38 240 GLU B N 1
ATOM 4773 C CA 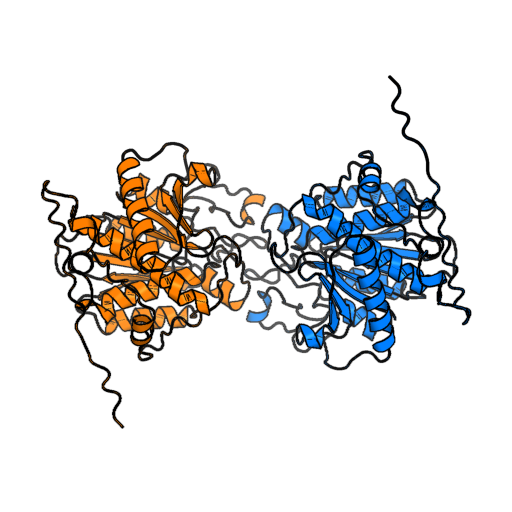. GLU B 1 240 ? -2.506 -18.266 5.402 1 96.38 240 GLU B CA 1
ATOM 4774 C C . GLU B 1 240 ? -3.805 -19.047 5.277 1 96.38 240 GLU B C 1
ATOM 4776 O O . GLU B 1 240 ? -4.301 -19.609 6.258 1 96.38 240 GLU B O 1
ATOM 4781 N N . MET B 1 241 ? -4.25 -19.188 4.027 1 98.06 241 MET B N 1
ATOM 4782 C CA . MET B 1 241 ? -5.527 -19.828 3.742 1 98.06 241 MET B CA 1
ATOM 4783 C C . MET B 1 241 ? -5.438 -20.688 2.486 1 98.06 241 MET B C 1
ATOM 4785 O O . MET B 1 241 ? -4.688 -20.359 1.562 1 98.06 241 MET B O 1
ATOM 4789 N N . ILE B 1 242 ? -6.125 -21.766 2.523 1 98.69 242 ILE B N 1
ATOM 4790 C CA . ILE B 1 242 ? -6.48 -22.531 1.328 1 98.69 242 ILE B CA 1
ATOM 4791 C C . ILE B 1 242 ? -7.918 -22.219 0.928 1 98.69 242 ILE B C 1
ATOM 4793 O O . ILE B 1 242 ? -8.859 -22.625 1.613 1 98.69 242 ILE B O 1
ATOM 4797 N N . MET B 1 243 ? -8.086 -21.531 -0.196 1 98.31 243 MET B N 1
ATOM 4798 C CA . MET B 1 243 ? -9.414 -21.062 -0.573 1 98.31 243 MET B CA 1
ATOM 4799 C C . MET B 1 243 ? -10.016 -21.922 -1.68 1 98.31 243 MET B C 1
ATOM 4801 O O . MET B 1 243 ? -9.359 -22.188 -2.688 1 98.31 243 MET B O 1
ATOM 4805 N N . ILE B 1 244 ? -11.227 -22.297 -1.433 1 98.5 244 ILE B N 1
ATOM 4806 C CA . ILE B 1 244 ? -11.969 -23.141 -2.365 1 98.5 244 ILE B CA 1
ATOM 4807 C C . ILE B 1 244 ? -12.93 -22.281 -3.178 1 98.5 244 ILE B C 1
ATOM 4809 O O . ILE B 1 244 ? -13.617 -21.422 -2.627 1 98.5 244 ILE B O 1
ATOM 4813 N N . PRO B 1 245 ? -12.898 -22.438 -4.5 1 96.56 245 PRO B N 1
ATOM 4814 C CA . PRO B 1 245 ? -13.914 -21.719 -5.285 1 96.56 245 PRO B CA 1
ATOM 4815 C C . PRO B 1 245 ? -15.336 -22.047 -4.844 1 96.56 245 PRO B C 1
ATOM 4817 O O . PRO B 1 245 ? -15.562 -23.062 -4.168 1 96.56 245 PRO B O 1
ATOM 4820 N N . TYR B 1 246 ? -16.422 -21.156 -5.113 1 95.81 246 TYR B N 1
ATOM 4821 C CA . TYR B 1 246 ? -16.328 -20.031 -6.035 1 95.81 246 TYR B CA 1
ATOM 4822 C C . TYR B 1 246 ? -16.281 -18.703 -5.277 1 95.81 246 TYR B C 1
ATOM 4824 O O . TYR B 1 246 ? -16.625 -18.656 -4.094 1 95.81 246 TYR B O 1
ATOM 4832 N N . GLY B 1 247 ? -15.727 -17.672 -5.965 1 93.94 247 GLY B N 1
ATOM 4833 C CA . GLY B 1 247 ? -15.82 -16.312 -5.469 1 93.94 247 GLY B CA 1
ATOM 4834 C C . GLY B 1 247 ? -16.844 -15.469 -6.219 1 93.94 247 GLY B C 1
ATOM 4835 O O . GLY B 1 247 ? -17.375 -14.508 -5.672 1 93.94 247 GLY B O 1
ATOM 4836 N N . TYR B 1 248 ? -17.172 -15.859 -7.461 1 91.75 248 TYR B N 1
ATOM 4837 C CA . TYR B 1 248 ? -18.031 -15.031 -8.312 1 91.75 248 TYR B CA 1
ATOM 4838 C C . TYR B 1 248 ? -19.5 -15.359 -8.102 1 91.75 248 TYR B C 1
ATOM 4840 O O . TYR B 1 248 ? -20.375 -14.672 -8.625 1 91.75 248 TYR B O 1
ATOM 4848 N N . LYS B 1 249 ? -19.781 -16.359 -7.281 1 92.31 249 LYS B N 1
ATOM 4849 C CA . LYS B 1 249 ? -21.141 -16.734 -6.91 1 92.31 249 LYS B CA 1
ATOM 4850 C C . LYS B 1 249 ? -21.172 -17.438 -5.551 1 92.31 249 LYS B C 1
ATOM 4852 O O . LYS B 1 249 ? -20.156 -17.984 -5.105 1 92.31 249 LYS B O 1
ATOM 4857 N N . SER B 1 250 ? -22.297 -17.484 -4.938 1 93.38 250 SER B N 1
ATOM 4858 C CA . SER B 1 250 ? -22.438 -18.031 -3.592 1 93.38 250 SER B CA 1
ATOM 4859 C C . SER B 1 250 ? -22.562 -19.547 -3.623 1 93.38 250 SER B C 1
ATOM 4861 O O . SER B 1 250 ? -22.328 -20.219 -2.615 1 93.38 250 SER B O 1
ATOM 4863 N N . ALA B 1 251 ? -22.906 -20.094 -4.719 1 94.81 251 ALA B N 1
ATOM 4864 C CA . ALA B 1 251 ? -23.062 -21.547 -4.84 1 94.81 251 ALA B CA 1
ATOM 4865 C C . ALA B 1 251 ? -21.719 -22.234 -4.691 1 94.81 251 ALA B C 1
ATOM 4867 O O . ALA B 1 251 ? -20.703 -21.766 -5.203 1 94.81 251 ALA B O 1
ATOM 4868 N N . LEU B 1 252 ? -21.719 -23.344 -4.02 1 96.44 252 LEU B N 1
ATOM 4869 C CA . LEU B 1 252 ? -20.516 -24.156 -3.869 1 96.44 252 LEU B CA 1
ATOM 4870 C C . LEU B 1 252 ? -20.344 -25.094 -5.059 1 96.44 252 LEU B C 1
ATOM 4872 O O . LEU B 1 252 ? -21.312 -25.453 -5.723 1 96.44 252 LEU B O 1
ATOM 4876 N N . PRO B 1 253 ? -19.062 -25.5 -5.328 1 96.94 253 PRO B N 1
ATOM 4877 C CA . PRO B 1 253 ? -18.875 -26.547 -6.336 1 96.94 253 PRO B CA 1
ATOM 4878 C C . PRO B 1 253 ? -19.562 -27.859 -5.957 1 96.94 253 PRO B C 1
ATOM 4880 O O . PRO B 1 253 ? -19.703 -28.172 -4.773 1 96.94 253 PRO B O 1
ATOM 4883 N N . GLU B 1 254 ? -19.906 -28.656 -6.934 1 97.25 254 GLU B N 1
ATOM 4884 C CA . GLU B 1 254 ? -20.594 -29.922 -6.703 1 97.25 254 GLU B CA 1
ATOM 4885 C C . GLU B 1 254 ? -19.703 -30.891 -5.902 1 97.25 254 GLU B C 1
ATOM 4887 O O . GLU B 1 254 ? -20.219 -31.688 -5.117 1 97.25 254 GLU B O 1
ATOM 4892 N N . ASP B 1 255 ? -18.438 -30.766 -6.074 1 98.12 255 ASP B N 1
ATOM 4893 C CA . ASP B 1 255 ? -17.5 -31.656 -5.398 1 98.12 255 ASP B CA 1
ATOM 4894 C C . ASP B 1 255 ? -16.828 -30.969 -4.223 1 98.12 255 ASP B C 1
ATOM 4896 O O . ASP B 1 255 ? -15.648 -31.203 -3.943 1 98.12 255 ASP B O 1
ATOM 4900 N N . TYR B 1 256 ? -17.516 -30.031 -3.572 1 98.12 256 TYR B N 1
ATOM 4901 C CA . TYR B 1 256 ? -16.969 -29.219 -2.488 1 98.12 256 TYR B CA 1
ATOM 4902 C C . TYR B 1 256 ? -16.391 -30.109 -1.388 1 98.12 256 TYR B C 1
ATOM 4904 O O . TYR B 1 256 ? -15.344 -29.781 -0.819 1 98.12 256 TYR B O 1
ATOM 4912 N N . ASP B 1 257 ? -17.078 -31.172 -1.052 1 98.25 257 ASP B N 1
ATOM 4913 C CA . ASP B 1 257 ? -16.609 -32.031 0.028 1 98.25 257 ASP B CA 1
ATOM 4914 C C . ASP B 1 257 ? -15.227 -32.625 -0.281 1 98.25 257 ASP B C 1
ATOM 4916 O O . ASP B 1 257 ? -14.383 -32.719 0.611 1 98.25 257 ASP B O 1
ATOM 4920 N N . ASP B 1 258 ? -15.031 -33 -1.507 1 98.06 258 ASP B N 1
ATOM 4921 C CA . ASP B 1 258 ? -13.734 -33.531 -1.922 1 98.06 258 ASP B CA 1
ATOM 4922 C C . ASP B 1 258 ? -12.656 -32.469 -1.875 1 98.06 258 ASP B C 1
ATOM 4924 O O . ASP B 1 258 ? -11.516 -32.719 -1.494 1 98.06 258 ASP B O 1
ATOM 4928 N N . LEU B 1 259 ? -13.047 -31.25 -2.299 1 98.81 259 LEU B N 1
ATOM 4929 C CA . LEU B 1 259 ? -12.125 -30.125 -2.252 1 98.81 259 LEU B CA 1
ATOM 4930 C C . LEU B 1 259 ? -11.727 -29.812 -0.814 1 98.81 259 LEU B C 1
ATOM 4932 O O . LEU B 1 259 ? -10.547 -29.578 -0.53 1 98.81 259 LEU B O 1
ATOM 4936 N N . GLU B 1 260 ? -12.68 -29.781 0.027 1 98.75 260 GLU B N 1
ATOM 4937 C CA . GLU B 1 260 ? -12.43 -29.469 1.432 1 98.75 260 GLU B CA 1
ATOM 4938 C C . GLU B 1 260 ? -11.562 -30.547 2.088 1 98.75 260 GLU B C 1
ATOM 4940 O O . GLU B 1 260 ? -10.68 -30.234 2.893 1 98.75 260 GLU B O 1
ATOM 4945 N N . ARG B 1 261 ? -11.844 -31.781 1.756 1 98.62 261 ARG B N 1
ATOM 4946 C CA . ARG B 1 261 ? -11.039 -32.875 2.283 1 98.62 261 ARG B CA 1
ATOM 4947 C C . ARG B 1 261 ? -9.57 -32.688 1.929 1 98.62 261 ARG B C 1
ATOM 4949 O O . ARG B 1 261 ? -8.695 -32.781 2.799 1 98.62 261 ARG B O 1
ATOM 4956 N N . LEU B 1 262 ? -9.305 -32.438 0.678 1 98.81 262 LEU B N 1
ATOM 4957 C CA . LEU B 1 262 ? -7.914 -32.281 0.257 1 98.81 262 LEU B CA 1
ATOM 4958 C C . LEU B 1 262 ? -7.305 -31.031 0.845 1 98.81 262 LEU B C 1
ATOM 4960 O O . LEU B 1 262 ? -6.133 -31.016 1.22 1 98.81 262 LEU B O 1
ATOM 4964 N N . ALA B 1 263 ? -8.07 -29.984 0.961 1 98.88 263 ALA B N 1
ATOM 4965 C CA . ALA B 1 263 ? -7.594 -28.734 1.562 1 98.88 263 ALA B CA 1
ATOM 4966 C C . ALA B 1 263 ? -7.16 -28.953 3.008 1 98.88 263 ALA B C 1
ATOM 4968 O O . ALA B 1 263 ? -6.121 -28.453 3.438 1 98.88 263 ALA B O 1
ATOM 4969 N N . ASN B 1 264 ? -7.93 -29.703 3.701 1 98.75 264 ASN B N 1
ATOM 4970 C CA . ASN B 1 264 ? -7.59 -30 5.086 1 98.75 264 ASN B CA 1
ATOM 4971 C C . ASN B 1 264 ? -6.324 -30.859 5.176 1 98.75 264 ASN B C 1
ATOM 4973 O O . ASN B 1 264 ? -5.516 -30.672 6.09 1 98.75 264 ASN B O 1
ATOM 4977 N N . HIS B 1 265 ? -6.242 -31.766 4.258 1 98.56 265 HIS B N 1
ATOM 4978 C CA . HIS B 1 265 ? -5.027 -32.562 4.207 1 98.56 265 HIS B CA 1
ATOM 4979 C C . HIS B 1 265 ? -3.805 -31.719 3.926 1 98.56 265 HIS B C 1
ATOM 4981 O O . HIS B 1 265 ? -2.74 -31.922 4.512 1 98.56 265 HIS B O 1
ATOM 4987 N N . ILE B 1 266 ? -3.928 -30.703 3.086 1 98.75 266 ILE B N 1
ATOM 4988 C CA . ILE B 1 266 ? -2.867 -29.75 2.785 1 98.75 266 ILE B CA 1
ATOM 4989 C C . ILE B 1 266 ? -2.449 -29.016 4.062 1 98.75 266 ILE B C 1
ATOM 4991 O O . ILE B 1 266 ? -1.258 -28.938 4.371 1 98.75 266 ILE B O 1
ATOM 4995 N N . VAL B 1 267 ? -3.418 -28.562 4.805 1 98.69 267 VAL B N 1
ATOM 4996 C CA . VAL B 1 267 ? -3.168 -27.797 6.02 1 98.69 267 VAL B CA 1
ATOM 4997 C C . VAL B 1 267 ? -2.426 -28.656 7.031 1 98.69 267 VAL B C 1
ATOM 4999 O O . VAL B 1 267 ? -1.472 -28.203 7.668 1 98.69 267 VAL B O 1
ATOM 5002 N N . GLN B 1 268 ? -2.857 -29.844 7.176 1 97.75 268 GLN B N 1
ATOM 5003 C CA . GLN B 1 268 ? -2.199 -30.781 8.086 1 97.75 268 GLN B CA 1
ATOM 5004 C C . GLN B 1 268 ? -0.74 -31 7.691 1 97.75 268 GLN B C 1
ATOM 5006 O O . GLN B 1 268 ? 0.143 -31 8.555 1 97.75 268 GLN B O 1
ATOM 5011 N N . ASN B 1 269 ? -0.507 -31.172 6.402 1 97 269 ASN B N 1
ATOM 5012 C CA . ASN B 1 269 ? 0.856 -31.406 5.941 1 97 269 ASN B CA 1
ATOM 5013 C C . ASN B 1 269 ? 1.737 -30.172 6.129 1 97 269 ASN B C 1
ATOM 5015 O O . ASN B 1 269 ? 2.928 -30.297 6.426 1 97 269 ASN B O 1
ATOM 5019 N N . ILE B 1 270 ? 1.17 -28.953 5.941 1 96.62 270 ILE B N 1
ATOM 5020 C CA . ILE B 1 270 ? 1.93 -27.734 6.203 1 96.62 270 ILE B CA 1
ATOM 5021 C C . ILE B 1 270 ? 2.383 -27.719 7.66 1 96.62 270 ILE B C 1
ATOM 5023 O O . ILE B 1 270 ? 3.557 -27.469 7.945 1 96.62 270 ILE B O 1
ATOM 5027 N N . THR B 1 271 ? 1.509 -28.031 8.539 1 95.81 271 THR B N 1
ATOM 5028 C CA . THR B 1 271 ? 1.807 -28.031 9.969 1 95.81 271 THR B CA 1
ATOM 5029 C C . THR B 1 271 ? 2.836 -29.109 10.312 1 95.81 271 THR B C 1
ATOM 5031 O O . THR B 1 271 ? 3.744 -28.859 11.109 1 95.81 271 THR B O 1
ATOM 5034 N N . LEU B 1 272 ? 2.648 -30.25 9.711 1 92.5 272 LEU B N 1
ATOM 5035 C CA . LEU B 1 272 ? 3.566 -31.359 9.953 1 92.5 272 LEU B CA 1
ATOM 5036 C C . LEU B 1 272 ? 4.984 -30.984 9.523 1 92.5 272 LEU B C 1
ATOM 5038 O O . LEU B 1 272 ? 5.957 -31.484 10.094 1 92.5 272 LEU B O 1
ATOM 5042 N N . HIS B 1 273 ? 5.078 -30.094 8.57 1 92.25 273 HIS B N 1
ATOM 5043 C CA . HIS B 1 273 ? 6.387 -29.703 8.062 1 92.25 273 HIS B CA 1
ATOM 5044 C C . HIS B 1 273 ? 6.859 -28.391 8.711 1 92.25 273 HIS B C 1
ATOM 5046 O O . HIS B 1 273 ? 7.73 -27.719 8.172 1 92.25 273 HIS B O 1
ATOM 5052 N N . GLY B 1 274 ? 6.246 -27.953 9.773 1 91.81 274 GLY B N 1
ATOM 5053 C CA . GLY B 1 274 ? 6.723 -26.844 10.586 1 91.81 274 GLY B CA 1
ATOM 5054 C C . GLY B 1 274 ? 6.086 -25.516 10.211 1 91.81 274 GLY B C 1
ATOM 5055 O O . GLY B 1 274 ? 6.469 -24.469 10.742 1 91.81 274 GLY B O 1
ATOM 5056 N N . GLY B 1 275 ? 5.117 -25.516 9.25 1 94.56 275 GLY B N 1
ATOM 5057 C CA . GLY B 1 275 ? 4.438 -24.297 8.867 1 94.56 275 GLY B CA 1
ATOM 5058 C C . GLY B 1 275 ? 3.279 -23.953 9.789 1 94.56 275 GLY B C 1
ATOM 5059 O O . GLY B 1 275 ? 2.959 -24.703 10.703 1 94.56 275 GLY B O 1
ATOM 5060 N N . PRO B 1 276 ? 2.742 -22.812 9.609 1 95.69 276 PRO B N 1
ATOM 5061 C CA . PRO B 1 276 ? 1.601 -22.406 10.43 1 95.69 276 PRO B CA 1
ATOM 5062 C C . PRO B 1 276 ? 0.321 -23.156 10.086 1 95.69 276 PRO B C 1
ATOM 5064 O O . PRO B 1 276 ? 0.298 -23.938 9.125 1 95.69 276 PRO B O 1
ATOM 5067 N N . GLN B 1 277 ? -0.691 -22.984 10.922 1 96.81 277 GLN B N 1
ATOM 5068 C CA . GLN B 1 277 ? -2.002 -23.562 10.656 1 96.81 277 GLN B CA 1
ATOM 5069 C C . GLN B 1 277 ? -2.818 -22.672 9.719 1 96.81 277 GLN B C 1
ATOM 5071 O O . GLN B 1 277 ? -3.453 -21.719 10.156 1 96.81 277 GLN B O 1
ATOM 5076 N N . TYR B 1 278 ? -2.838 -23.078 8.477 1 98 278 TYR B N 1
ATOM 5077 C CA . TYR B 1 278 ? -3.662 -22.375 7.496 1 98 278 TYR B CA 1
ATOM 5078 C C . TYR B 1 278 ? -5.145 -22.625 7.75 1 98 278 TYR B C 1
ATOM 5080 O O . TYR B 1 278 ? -5.512 -23.609 8.398 1 98 278 TYR B O 1
ATOM 5088 N N . LYS B 1 279 ? -5.98 -21.766 7.254 1 97.88 279 LYS B N 1
ATOM 5089 C CA . LYS B 1 279 ? -7.43 -21.953 7.305 1 97.88 279 LYS B CA 1
ATOM 5090 C C . LYS B 1 279 ? -7.977 -22.406 5.957 1 97.88 279 LYS B C 1
ATOM 5092 O O . LYS B 1 279 ? -7.488 -21.969 4.906 1 97.88 279 LYS B O 1
ATOM 5097 N N . VAL B 1 280 ? -8.93 -23.266 5.996 1 98.62 280 VAL B N 1
ATOM 5098 C CA . VAL B 1 280 ? -9.664 -23.656 4.793 1 98.62 280 VAL B CA 1
ATOM 5099 C C . VAL B 1 280 ? -10.961 -22.859 4.703 1 98.62 280 VAL B C 1
ATOM 5101 O O . VAL B 1 280 ? -11.773 -22.891 5.629 1 98.62 280 VAL B O 1
ATOM 5104 N N . VAL B 1 281 ? -11.125 -22.109 3.623 1 97.94 281 VAL B N 1
ATOM 5105 C CA . VAL B 1 281 ? -12.32 -21.281 3.502 1 97.94 281 VAL B CA 1
ATOM 5106 C C . VAL B 1 281 ? -12.852 -21.344 2.07 1 97.94 281 VAL B C 1
ATOM 5108 O O . VAL B 1 281 ? -12.117 -21.703 1.146 1 97.94 281 VAL B O 1
ATOM 5111 N N . ASN B 1 282 ? -14.133 -21.078 1.949 1 97.62 282 ASN B N 1
ATOM 5112 C CA . ASN B 1 282 ? -14.68 -20.734 0.639 1 97.62 282 ASN B CA 1
ATOM 5113 C C . ASN B 1 282 ? -14.516 -19.25 0.328 1 97.62 282 ASN B C 1
ATOM 5115 O O . ASN B 1 282 ? -14.727 -18.406 1.197 1 97.62 282 ASN B O 1
ATOM 5119 N N . THR B 1 283 ? -14.188 -18.984 -0.921 1 95.75 283 THR B N 1
ATOM 5120 C CA . THR B 1 283 ? -13.844 -17.625 -1.31 1 95.75 283 THR B CA 1
ATOM 5121 C C . THR B 1 283 ? -15.039 -16.688 -1.115 1 95.75 283 THR B C 1
ATOM 5123 O O . THR B 1 283 ? -14.906 -15.617 -0.517 1 95.75 283 THR B O 1
ATOM 5126 N N . TYR B 1 284 ? -16.203 -17.078 -1.566 1 94.56 284 TYR B N 1
ATOM 5127 C CA . TYR B 1 284 ? -17.391 -16.234 -1.47 1 94.56 284 TYR B CA 1
ATOM 5128 C C . TYR B 1 284 ? -17.797 -16.016 -0.015 1 94.56 284 TYR B C 1
ATOM 5130 O O . TYR B 1 284 ? -18.125 -14.906 0.393 1 94.56 284 TYR B O 1
ATOM 5138 N N . ASP B 1 285 ? -17.766 -17.016 0.739 1 93.44 285 ASP B N 1
ATOM 5139 C CA . ASP B 1 285 ? -18.188 -16.953 2.137 1 93.44 285 ASP B CA 1
ATOM 5140 C C . ASP B 1 285 ? -17.234 -16.094 2.957 1 93.44 285 ASP B C 1
ATOM 5142 O O . ASP B 1 285 ? -17.656 -15.391 3.879 1 93.44 285 ASP B O 1
ATOM 5146 N N . TYR B 1 286 ? -16.016 -16.172 2.6 1 93.06 286 TYR B N 1
ATOM 5147 C CA . TYR B 1 286 ? -15.008 -15.484 3.395 1 93.06 286 TYR B CA 1
ATOM 5148 C C . TYR B 1 286 ? -14.859 -14.039 2.957 1 93.06 286 TYR B C 1
ATOM 5150 O O . TYR B 1 286 ? -14.773 -13.133 3.793 1 93.06 286 TYR B O 1
ATOM 5158 N N . SER B 1 287 ? -14.789 -13.758 1.668 1 89.56 287 SER B N 1
ATOM 5159 C CA . SER B 1 287 ? -14.398 -12.453 1.157 1 89.56 287 SER B CA 1
ATOM 5160 C C . SER B 1 287 ? -15.578 -11.734 0.505 1 89.56 287 SER B C 1
ATOM 5162 O O . SER B 1 287 ? -15.461 -10.578 0.103 1 89.56 287 SER B O 1
ATOM 5164 N N . GLY B 1 288 ? -16.641 -12.383 0.399 1 86.62 288 GLY B N 1
ATOM 5165 C CA . GLY B 1 288 ? -17.734 -11.836 -0.382 1 86.62 288 GLY B CA 1
ATOM 5166 C C . GLY B 1 288 ? -17.547 -11.992 -1.878 1 86.62 288 GLY B C 1
ATOM 5167 O O . GLY B 1 288 ? -16.656 -12.727 -2.32 1 86.62 288 GLY B O 1
ATOM 5168 N N . PHE B 1 289 ? -18.328 -11.32 -2.615 1 81.06 289 PHE B N 1
ATOM 5169 C CA . PHE B 1 289 ? -18.359 -11.406 -4.07 1 81.06 289 PHE B CA 1
ATOM 5170 C C . PHE B 1 289 ? -17.062 -10.883 -4.672 1 81.06 289 PHE B C 1
ATOM 5172 O O . PHE B 1 289 ? -16.578 -9.82 -4.285 1 81.06 289 PHE B O 1
ATOM 5179 N N . SER B 1 290 ? -16.516 -11.711 -5.484 1 83.69 290 SER B N 1
ATOM 5180 C CA . SER B 1 290 ? -15.328 -11.336 -6.246 1 83.69 290 SER B CA 1
ATOM 5181 C C . SER B 1 290 ? -15.523 -11.578 -7.738 1 83.69 290 SER B C 1
ATOM 5183 O O . SER B 1 290 ? -15.961 -12.656 -8.141 1 83.69 290 SER B O 1
ATOM 5185 N N . VAL B 1 291 ? -15.211 -10.641 -8.484 1 79.62 291 VAL B N 1
ATOM 5186 C CA . VAL B 1 291 ? -15.453 -10.68 -9.922 1 79.62 291 VAL B CA 1
ATOM 5187 C C . VAL B 1 291 ? -14.297 -11.391 -10.625 1 79.62 291 VAL B C 1
ATOM 5189 O O . VAL B 1 291 ? -13.125 -11.109 -10.352 1 79.62 291 VAL B O 1
ATOM 5192 N N . GLY B 1 292 ? -14.633 -12.344 -11.516 1 78.56 292 GLY B N 1
ATOM 5193 C CA . GLY B 1 292 ? -13.758 -12.758 -12.602 1 78.56 292 GLY B CA 1
ATOM 5194 C C . GLY B 1 292 ? -12.445 -13.344 -12.125 1 78.56 292 GLY B C 1
ATOM 5195 O O . GLY B 1 292 ? -11.375 -12.961 -12.602 1 78.56 292 GLY B O 1
ATOM 5196 N N . GLY B 1 293 ? -12.422 -14.211 -11.188 1 94.06 293 GLY B N 1
ATOM 5197 C CA . GLY B 1 293 ? -11.195 -14.797 -10.656 1 94.06 293 GLY B CA 1
ATOM 5198 C C . GLY B 1 293 ? -10.641 -15.914 -11.523 1 94.06 293 GLY B C 1
ATOM 5199 O O . GLY B 1 293 ? -11.398 -16.625 -12.188 1 94.06 293 GLY B O 1
ATOM 5200 N N . LEU B 1 294 ? -9.305 -16.016 -11.578 1 97.56 294 LEU B N 1
ATOM 5201 C CA . LEU B 1 294 ? -8.625 -17.047 -12.336 1 97.56 294 LEU B CA 1
ATOM 5202 C C . LEU B 1 294 ? -9.016 -18.438 -11.836 1 97.56 294 LEU B C 1
ATOM 5204 O O . LEU B 1 294 ? -9.227 -19.359 -12.633 1 97.56 294 LEU B O 1
ATOM 5208 N N . ASP B 1 295 ? -9.164 -18.609 -10.5 1 97.56 295 ASP B N 1
ATOM 5209 C CA . ASP B 1 295 ? -9.547 -19.906 -9.938 1 97.56 295 ASP B CA 1
ATOM 5210 C C . ASP B 1 295 ? -10.977 -20.266 -10.32 1 97.56 295 ASP B C 1
ATOM 5212 O O . ASP B 1 295 ? -11.266 -21.438 -10.609 1 97.56 295 ASP B O 1
ATOM 5216 N N . ASP B 1 296 ? -11.844 -19.312 -10.398 1 97 296 ASP B N 1
ATOM 5217 C CA . ASP B 1 296 ? -13.211 -19.547 -10.852 1 97 296 ASP B CA 1
ATOM 5218 C C . ASP B 1 296 ? -13.234 -20 -12.312 1 97 296 ASP B C 1
ATOM 5220 O O . ASP B 1 296 ? -13.984 -20.922 -12.672 1 97 296 ASP B O 1
ATOM 5224 N N . TYR B 1 297 ? -12.484 -19.359 -13.156 1 97.75 297 TYR B N 1
ATOM 5225 C CA . TYR B 1 297 ? -12.375 -19.766 -14.555 1 97.75 297 TYR B CA 1
ATOM 5226 C C . TYR B 1 297 ? -11.859 -21.188 -14.672 1 97.75 297 TYR B C 1
ATOM 5228 O O . TYR B 1 297 ? -12.398 -21.984 -15.438 1 97.75 297 TYR B O 1
ATOM 5236 N N . ALA B 1 298 ? -10.812 -21.531 -13.898 1 98.38 298 ALA B N 1
ATOM 5237 C CA . ALA B 1 298 ? -10.219 -22.875 -13.922 1 98.38 298 ALA B CA 1
ATOM 5238 C C . ALA B 1 298 ? -11.242 -23.922 -13.508 1 98.38 298 ALA B C 1
ATOM 5240 O O . ALA B 1 298 ? -11.367 -24.969 -14.164 1 98.38 298 ALA B O 1
ATOM 5241 N N . LYS B 1 299 ? -11.961 -23.594 -12.484 1 97.69 299 LYS B N 1
ATOM 5242 C CA . LYS B 1 299 ? -12.914 -24.562 -11.945 1 97.69 299 LYS B CA 1
ATOM 5243 C C . LYS B 1 299 ? -14.172 -24.625 -12.805 1 97.69 299 LYS B C 1
ATOM 5245 O O . LYS B 1 299 ? -14.602 -25.719 -13.203 1 97.69 299 LYS B O 1
ATOM 5250 N N . GLU B 1 300 ? -14.727 -23.516 -13.156 1 95.69 300 GLU B N 1
ATOM 5251 C CA . GLU B 1 300 ? -16.047 -23.453 -13.766 1 95.69 300 GLU B CA 1
ATOM 5252 C C . GLU B 1 300 ? -15.969 -23.672 -15.273 1 95.69 300 GLU B C 1
ATOM 5254 O O . GLU B 1 300 ? -16.828 -24.344 -15.852 1 95.69 300 GLU B O 1
ATOM 5259 N N . VAL B 1 301 ? -15.031 -23.109 -15.891 1 96.06 301 VAL B N 1
ATOM 5260 C CA . VAL B 1 301 ? -14.992 -23.094 -17.344 1 96.06 301 VAL B CA 1
ATOM 5261 C C . VAL B 1 301 ? -14.102 -24.234 -17.844 1 96.06 301 VAL B C 1
ATOM 5263 O O . VAL B 1 301 ? -14.5 -25 -18.734 1 96.06 301 VAL B O 1
ATOM 5266 N N . LEU B 1 302 ? -12.922 -24.406 -17.234 1 97.56 302 LEU B N 1
ATOM 5267 C CA . LEU B 1 302 ? -12.008 -25.438 -17.703 1 97.56 302 LEU B CA 1
ATOM 5268 C C . LEU B 1 302 ? -12.344 -26.781 -17.078 1 97.56 302 LEU B C 1
ATOM 5270 O O . LEU B 1 302 ? -11.883 -27.828 -17.562 1 97.56 302 LEU B O 1
ATOM 5274 N N . GLY B 1 303 ? -13.055 -26.75 -15.945 1 97.5 303 GLY B N 1
ATOM 5275 C CA . GLY B 1 303 ? -13.508 -28 -15.336 1 97.5 303 GLY B CA 1
ATOM 5276 C C . GLY B 1 303 ? -12.414 -28.719 -14.57 1 97.5 303 GLY B C 1
ATOM 5277 O O . GLY B 1 303 ? -12.469 -29.938 -14.406 1 97.5 303 GLY B O 1
ATOM 5278 N N . ILE B 1 304 ? -11.445 -28.031 -14.109 1 98.44 304 ILE B N 1
ATOM 5279 C CA . ILE B 1 304 ? -10.344 -28.656 -13.383 1 98.44 304 ILE B CA 1
ATOM 5280 C C . ILE B 1 304 ? -10.797 -29 -11.961 1 98.44 304 ILE B C 1
ATOM 5282 O O . ILE B 1 304 ? -11.281 -28.141 -11.227 1 98.44 304 ILE B O 1
ATOM 5286 N N . LYS B 1 305 ? -10.602 -30.219 -11.539 1 98.31 305 LYS B N 1
ATOM 5287 C CA . LYS B 1 305 ? -11.203 -30.766 -10.328 1 98.31 305 LYS B CA 1
ATOM 5288 C C . LYS B 1 305 ? -10.656 -30.062 -9.086 1 98.31 305 LYS B C 1
ATOM 5290 O O . LYS B 1 305 ? -11.359 -29.266 -8.445 1 98.31 305 LYS B O 1
ATOM 5295 N N . TYR B 1 306 ? -9.398 -30.219 -8.75 1 98.81 306 TYR B N 1
ATOM 5296 C CA . TYR B 1 306 ? -8.797 -29.656 -7.543 1 98.81 306 TYR B CA 1
ATOM 5297 C C . TYR B 1 306 ? -8.234 -28.266 -7.809 1 98.81 306 TYR B C 1
ATOM 5299 O O . TYR B 1 306 ? -7.074 -28.125 -8.203 1 98.81 306 TYR B O 1
ATOM 5307 N N . THR B 1 307 ? -9.062 -27.266 -7.547 1 98.75 307 THR B N 1
ATOM 5308 C CA . THR B 1 307 ? -8.688 -25.875 -7.762 1 98.75 307 THR B CA 1
ATOM 5309 C C . THR B 1 307 ? -8.633 -25.125 -6.438 1 98.75 307 THR B C 1
ATOM 5311 O O . THR B 1 307 ? -9.586 -25.156 -5.652 1 98.75 307 THR B O 1
ATOM 5314 N N . TYR B 1 308 ? -7.473 -24.484 -6.184 1 98.81 308 TYR B N 1
ATOM 5315 C CA . TYR B 1 308 ? -7.324 -23.75 -4.934 1 98.81 308 TYR B CA 1
ATOM 5316 C C . TYR B 1 308 ? -6.602 -22.422 -5.164 1 98.81 308 TYR B C 1
ATOM 5318 O O . TYR B 1 308 ? -5.676 -22.359 -5.973 1 98.81 308 TYR B O 1
ATOM 5326 N N . THR B 1 309 ? -7.07 -21.406 -4.508 1 98.56 309 THR B N 1
ATOM 5327 C CA . THR B 1 309 ? -6.25 -20.234 -4.234 1 98.56 309 THR B CA 1
ATOM 5328 C C . THR B 1 309 ? -5.551 -20.359 -2.885 1 98.56 309 THR B C 1
ATOM 5330 O O . THR B 1 309 ? -6.195 -20.609 -1.866 1 98.56 309 THR B O 1
ATOM 5333 N N . VAL B 1 310 ? -4.242 -20.281 -2.953 1 98.75 310 VAL B N 1
ATOM 5334 C CA . VAL B 1 310 ? -3.473 -20.391 -1.719 1 98.75 310 VAL B CA 1
ATOM 5335 C C . VAL B 1 310 ? -2.957 -19.016 -1.309 1 98.75 310 VAL B C 1
ATOM 5337 O O . VAL B 1 310 ? -2.164 -18.391 -2.029 1 98.75 310 VAL B O 1
ATOM 5340 N N . GLU B 1 311 ? -3.438 -18.516 -0.196 1 98 311 GLU B N 1
ATOM 5341 C CA . GLU B 1 311 ? -2.895 -17.297 0.408 1 98 311 GLU B CA 1
ATOM 5342 C C . GLU B 1 311 ? -1.761 -17.625 1.376 1 98 311 GLU B C 1
ATOM 5344 O O . GLU B 1 311 ? -2.006 -18.047 2.504 1 98 311 GLU B O 1
ATOM 5349 N N . LEU B 1 312 ? -0.601 -17.359 0.936 1 98.31 312 LEU B N 1
ATOM 5350 C CA . LEU B 1 312 ? 0.575 -17.688 1.729 1 98.31 312 LEU B CA 1
ATOM 5351 C C . LEU B 1 312 ? 0.699 -16.766 2.938 1 98.31 312 LEU B C 1
ATOM 5353 O O . LEU B 1 312 ? -0.233 -16.031 3.256 1 98.31 312 LEU B O 1
ATOM 5357 N N . ARG B 1 313 ? 1.83 -16.922 3.604 1 94.88 313 ARG B N 1
ATOM 5358 C CA . ARG B 1 313 ? 2.072 -16.141 4.812 1 94.88 313 ARG B CA 1
ATOM 5359 C C . ARG B 1 313 ? 2.098 -14.648 4.5 1 94.88 313 ARG B C 1
ATOM 5361 O O . ARG B 1 313 ? 2.391 -14.25 3.371 1 94.88 313 ARG B O 1
ATOM 5368 N N . ASP B 1 314 ? 1.802 -13.781 5.59 1 87.06 314 ASP B N 1
ATOM 5369 C CA . ASP B 1 314 ? 1.342 -14.133 6.934 1 87.06 314 ASP B CA 1
ATOM 5370 C C . ASP B 1 314 ? -0.104 -13.695 7.148 1 87.06 314 ASP B C 1
ATOM 5372 O O . ASP B 1 314 ? -0.889 -13.633 6.199 1 87.06 314 ASP B O 1
ATOM 5376 N N . ASN B 1 315 ? -0.548 -13.5 8.344 1 83.31 315 ASN B N 1
ATOM 5377 C CA . ASN B 1 315 ? -1.941 -13.188 8.641 1 83.31 315 ASN B CA 1
ATOM 5378 C C . ASN B 1 315 ? -2.162 -11.688 8.789 1 83.31 315 ASN B C 1
ATOM 5380 O O . ASN B 1 315 ? -3.018 -11.258 9.562 1 83.31 315 ASN B O 1
ATOM 5384 N N . GLY B 1 316 ? -1.328 -10.906 8.18 1 77.62 316 GLY B N 1
ATOM 5385 C CA . GLY B 1 316 ? -1.619 -9.484 8.133 1 77.62 316 GLY B CA 1
ATOM 5386 C C . GLY B 1 316 ? -0.537 -8.633 8.766 1 77.62 316 GLY B C 1
ATOM 5387 O O . GLY B 1 316 ? -0.533 -7.406 8.609 1 77.62 316 GLY B O 1
ATOM 5388 N N . THR B 1 317 ? 0.451 -9.203 9.461 1 75.69 317 THR B N 1
ATOM 5389 C CA . THR B 1 317 ? 1.507 -8.445 10.125 1 75.69 317 THR B CA 1
ATOM 5390 C C . THR B 1 317 ? 2.336 -7.668 9.109 1 75.69 317 THR B C 1
ATOM 5392 O O . THR B 1 317 ? 2.633 -6.488 9.32 1 75.69 317 THR B O 1
ATOM 5395 N N . TYR B 1 318 ? 2.611 -8.273 8 1 81.38 318 TYR B N 1
ATOM 5396 C CA . TYR B 1 318 ? 3.523 -7.672 7.035 1 81.38 318 TYR B CA 1
ATOM 5397 C C . TYR B 1 318 ? 2.791 -7.293 5.754 1 81.38 318 TYR B C 1
ATOM 5399 O O . TYR B 1 318 ? 3.416 -6.891 4.77 1 81.38 318 TYR B O 1
ATOM 5407 N N . TYR B 1 319 ? 1.49 -7.48 5.789 1 82.25 319 TYR B N 1
ATOM 5408 C CA . TYR B 1 319 ? 0.687 -7.27 4.59 1 82.25 319 TYR B CA 1
ATOM 5409 C C . TYR B 1 319 ? 1.195 -8.125 3.436 1 82.25 319 TYR B C 1
ATOM 5411 O O . TYR B 1 319 ? 1.237 -9.352 3.533 1 82.25 319 TYR B O 1
ATOM 5419 N N . PHE B 1 320 ? 1.722 -7.465 2.418 1 89.31 320 PHE B N 1
ATOM 5420 C CA . PHE B 1 320 ? 2.16 -8.211 1.245 1 89.31 320 PHE B CA 1
ATOM 5421 C C . PHE B 1 320 ? 3.676 -8.359 1.231 1 89.31 320 PHE B C 1
ATOM 5423 O O . PHE B 1 320 ? 4.23 -9.031 0.358 1 89.31 320 PHE B O 1
ATOM 5430 N N . PHE B 1 321 ? 4.301 -7.82 2.283 1 90.19 321 PHE B N 1
ATOM 5431 C CA . PHE B 1 321 ? 5.754 -7.695 2.213 1 90.19 321 PHE B CA 1
ATOM 5432 C C . PHE B 1 321 ? 6.418 -8.453 3.355 1 90.19 321 PHE B C 1
ATOM 5434 O O . PHE B 1 321 ? 6.883 -7.848 4.324 1 90.19 321 PHE B O 1
ATOM 5441 N N . LEU B 1 322 ? 6.598 -9.703 3.127 1 93.75 322 LEU B N 1
ATOM 5442 C CA . LEU B 1 322 ? 7.273 -10.531 4.121 1 93.75 322 LEU B CA 1
ATOM 5443 C C . LEU B 1 322 ? 8.75 -10.172 4.211 1 93.75 322 LEU B C 1
ATOM 5445 O O . LEU B 1 322 ? 9.398 -9.93 3.191 1 93.75 322 LEU B O 1
ATOM 5449 N N . PRO B 1 323 ? 9.195 -10.086 5.453 1 92.19 323 PRO B N 1
ATOM 5450 C CA . PRO B 1 323 ? 10.648 -9.914 5.57 1 92.19 323 PRO B CA 1
ATOM 5451 C C . PRO B 1 323 ? 11.43 -11.062 4.93 1 92.19 323 PRO B C 1
ATOM 5453 O O . PRO B 1 323 ? 10.891 -12.156 4.758 1 92.19 323 PRO B O 1
ATOM 5456 N N . GLU B 1 324 ? 12.625 -10.75 4.605 1 92.31 324 GLU B N 1
ATOM 5457 C CA . GLU B 1 324 ? 13.445 -11.664 3.82 1 92.31 324 GLU B CA 1
ATOM 5458 C C . GLU B 1 324 ? 13.578 -13.023 4.512 1 92.31 324 GLU B C 1
ATOM 5460 O O . GLU B 1 324 ? 13.625 -14.062 3.85 1 92.31 324 GLU B O 1
ATOM 5465 N N . HIS B 1 325 ? 13.609 -13.078 5.855 1 90.88 325 HIS B N 1
ATOM 5466 C CA . HIS B 1 325 ? 13.805 -14.328 6.586 1 90.88 325 HIS B CA 1
ATOM 5467 C C . HIS B 1 325 ? 12.578 -15.227 6.488 1 90.88 325 HIS B C 1
ATOM 5469 O O . HIS B 1 325 ? 12.641 -16.406 6.828 1 90.88 325 HIS B O 1
ATOM 5475 N N . LEU B 1 326 ? 11.508 -14.734 5.918 1 94.56 326 LEU B N 1
ATOM 5476 C CA . LEU B 1 326 ? 10.281 -15.523 5.801 1 94.56 326 LEU B CA 1
ATOM 5477 C C . LEU B 1 326 ? 10.086 -16.016 4.367 1 94.56 326 LEU B C 1
ATOM 5479 O O . LEU B 1 326 ? 9.148 -16.766 4.086 1 94.56 326 LEU B O 1
ATOM 5483 N N . ILE B 1 327 ? 10.984 -15.633 3.48 1 94.94 327 ILE B N 1
ATOM 5484 C CA . ILE B 1 327 ? 10.844 -16.031 2.086 1 94.94 327 ILE B CA 1
ATOM 5485 C C . ILE B 1 327 ? 10.93 -17.547 1.975 1 94.94 327 ILE B C 1
ATOM 5487 O O . ILE B 1 327 ? 10.039 -18.188 1.407 1 94.94 327 ILE B O 1
ATOM 5491 N N . LEU B 1 328 ? 11.906 -18.094 2.57 1 93 328 LEU B N 1
ATOM 5492 C CA . LEU B 1 328 ? 12.125 -19.531 2.434 1 93 328 LEU B CA 1
ATOM 5493 C C . LEU B 1 328 ? 11.047 -20.328 3.168 1 93 328 LEU B C 1
ATOM 5495 O O . LEU B 1 328 ? 10.422 -21.219 2.588 1 93 328 LEU B O 1
ATOM 5499 N N . PRO B 1 329 ? 10.766 -19.984 4.445 1 94.38 329 PRO B N 1
ATOM 5500 C CA . PRO B 1 329 ? 9.703 -20.734 5.113 1 94.38 329 PRO B CA 1
ATOM 5501 C C . PRO B 1 329 ? 8.375 -20.672 4.371 1 94.38 329 PRO B C 1
ATOM 5503 O O . PRO B 1 329 ? 7.645 -21.656 4.305 1 94.38 329 PRO B O 1
ATOM 5506 N N . THR B 1 330 ? 8.055 -19.578 3.818 1 97.12 330 THR B N 1
ATOM 5507 C CA . THR B 1 330 ? 6.805 -19.422 3.082 1 97.12 330 THR B CA 1
ATOM 5508 C C . THR B 1 330 ? 6.836 -20.219 1.781 1 97.12 330 THR B C 1
ATOM 5510 O O . THR B 1 330 ? 5.832 -20.812 1.393 1 97.12 330 THR B O 1
ATOM 5513 N N . SER B 1 331 ? 7.965 -20.203 1.145 1 97.06 331 SER B N 1
ATOM 5514 C CA . SER B 1 331 ? 8.125 -20.984 -0.081 1 97.06 331 SER B CA 1
ATOM 5515 C C . SER B 1 331 ? 8 -22.469 0.191 1 97.06 331 SER B C 1
ATOM 5517 O O . SER B 1 331 ? 7.488 -23.219 -0.647 1 97.06 331 SER B O 1
ATOM 5519 N N . ILE B 1 332 ? 8.414 -22.875 1.323 1 95.44 332 ILE B N 1
ATOM 5520 C CA . ILE B 1 332 ? 8.289 -24.281 1.718 1 95.44 332 ILE B CA 1
ATOM 5521 C C . ILE B 1 332 ? 6.816 -24.625 1.915 1 95.44 332 ILE B C 1
ATOM 5523 O O . ILE B 1 332 ? 6.371 -25.719 1.518 1 95.44 332 ILE B O 1
ATOM 5527 N N . ASP B 1 333 ? 6.082 -23.703 2.508 1 97.81 333 ASP B N 1
ATOM 5528 C CA . ASP B 1 333 ? 4.645 -23.938 2.598 1 97.81 333 ASP B CA 1
ATOM 5529 C C . ASP B 1 333 ? 4.051 -24.234 1.223 1 97.81 333 ASP B C 1
ATOM 5531 O O . ASP B 1 333 ? 3.264 -25.172 1.067 1 97.81 333 ASP B O 1
ATOM 5535 N N . ALA B 1 334 ? 4.426 -23.453 0.281 1 98.56 334 ALA B N 1
ATOM 5536 C CA . ALA B 1 334 ? 3.912 -23.609 -1.077 1 98.56 334 ALA B CA 1
ATOM 5537 C C . ALA B 1 334 ? 4.32 -24.953 -1.664 1 98.56 334 ALA B C 1
ATOM 5539 O O . ALA B 1 334 ? 3.521 -25.609 -2.332 1 98.56 334 ALA B O 1
ATOM 5540 N N . LEU B 1 335 ? 5.523 -25.328 -1.435 1 97.75 335 LEU B N 1
ATOM 5541 C CA . LEU B 1 335 ? 6.012 -26.609 -1.915 1 97.75 335 LEU B CA 1
ATOM 5542 C C . LEU B 1 335 ? 5.211 -27.75 -1.309 1 97.75 335 LEU B C 1
ATOM 5544 O O . LEU B 1 335 ? 4.883 -28.719 -1.999 1 97.75 335 LEU B O 1
ATOM 5548 N N . VAL B 1 336 ? 4.914 -27.641 -0.047 1 97.62 336 VAL B N 1
ATOM 5549 C CA . VAL B 1 336 ? 4.137 -28.672 0.634 1 97.62 336 VAL B CA 1
ATOM 5550 C C . VAL B 1 336 ? 2.746 -28.766 0.012 1 97.62 336 VAL B C 1
ATOM 5552 O O . VAL B 1 336 ? 2.213 -29.859 -0.169 1 97.62 336 VAL B O 1
ATOM 5555 N N . VAL B 1 337 ? 2.172 -27.609 -0.308 1 98.81 337 VAL B N 1
ATOM 5556 C CA . VAL B 1 337 ? 0.878 -27.609 -0.983 1 98.81 337 VAL B CA 1
ATOM 5557 C C . VAL B 1 337 ? 0.974 -28.375 -2.297 1 98.81 337 VAL B C 1
ATOM 5559 O O . VAL B 1 337 ? 0.172 -29.281 -2.557 1 98.81 337 VAL B O 1
ATOM 5562 N N . ALA B 1 338 ? 1.959 -28.094 -3.09 1 98.62 338 ALA B N 1
ATOM 5563 C CA . ALA B 1 338 ? 2.139 -28.719 -4.391 1 98.62 338 ALA B CA 1
ATOM 5564 C C . ALA B 1 338 ? 2.352 -30.234 -4.246 1 98.62 338 ALA B C 1
ATOM 5566 O O . ALA B 1 338 ? 1.758 -31.016 -4.984 1 98.62 338 ALA B O 1
ATOM 5567 N N . ALA B 1 339 ? 3.137 -30.609 -3.289 1 97.81 339 ALA B N 1
ATOM 5568 C CA . ALA B 1 339 ? 3.445 -32 -3.078 1 97.81 339 ALA B CA 1
ATOM 5569 C C . ALA B 1 339 ? 2.209 -32.781 -2.629 1 97.81 339 ALA B C 1
ATOM 5571 O O . ALA B 1 339 ? 1.974 -33.906 -3.078 1 97.81 339 ALA B O 1
ATOM 5572 N N . THR B 1 340 ? 1.455 -32.188 -1.752 1 98.38 340 THR B N 1
ATOM 5573 C CA . THR B 1 340 ? 0.246 -32.812 -1.255 1 98.38 340 THR B CA 1
ATOM 5574 C C . THR B 1 340 ? -0.758 -33.031 -2.385 1 98.38 340 THR B C 1
ATOM 5576 O O . THR B 1 340 ? -1.353 -34.094 -2.502 1 98.38 340 THR B O 1
ATOM 5579 N N . VAL B 1 341 ? -0.907 -32.031 -3.174 1 98.81 341 VAL B N 1
ATOM 5580 C CA . VAL B 1 341 ? -1.85 -32.125 -4.285 1 98.81 341 VAL B CA 1
ATOM 5581 C C . VAL B 1 341 ? -1.352 -33.125 -5.312 1 98.81 341 VAL B C 1
ATOM 5583 O O . VAL B 1 341 ? -2.146 -33.875 -5.902 1 98.81 341 VAL B O 1
ATOM 5586 N N . ALA B 1 342 ? -0.077 -33.188 -5.516 1 98.5 342 ALA B N 1
ATOM 5587 C CA . ALA B 1 342 ? 0.502 -34.156 -6.445 1 98.5 342 ALA B CA 1
ATOM 5588 C C . ALA B 1 342 ? 0.192 -35.594 -6.016 1 98.5 342 ALA B C 1
ATOM 5590 O O . ALA B 1 342 ? -0.073 -36.438 -6.855 1 98.5 342 ALA B O 1
ATOM 5591 N N . GLU B 1 343 ? 0.235 -35.844 -4.758 1 97.75 343 GLU B N 1
ATOM 5592 C CA . GLU B 1 343 ? -0.097 -37.156 -4.25 1 97.75 343 GLU B CA 1
ATOM 5593 C C . GLU B 1 343 ? -1.537 -37.531 -4.59 1 97.75 343 GLU B C 1
ATOM 5595 O O . GLU B 1 343 ? -1.808 -38.656 -5.004 1 97.75 343 GLU B O 1
ATOM 5600 N N . GLU B 1 344 ? -2.363 -36.594 -4.375 1 98.06 344 GLU B N 1
ATOM 5601 C CA . GLU B 1 344 ? -3.771 -36.844 -4.684 1 98.06 344 GLU B CA 1
ATOM 5602 C C . GLU B 1 344 ? -3.979 -37.062 -6.18 1 98.06 344 GLU B C 1
ATOM 5604 O O . GLU B 1 344 ? -4.695 -37.969 -6.578 1 98.06 344 GLU B O 1
ATOM 5609 N N . VAL B 1 345 ? -3.373 -36.281 -7.023 1 98.19 345 VAL B N 1
ATOM 5610 C CA . VAL B 1 345 ? -3.535 -36.281 -8.477 1 98.19 345 VAL B CA 1
ATOM 5611 C C . VAL B 1 345 ? -2.932 -37.562 -9.047 1 98.19 345 VAL B C 1
ATOM 5613 O O . VAL B 1 345 ? -3.455 -38.125 -10.008 1 98.19 345 VAL B O 1
ATOM 5616 N N . TYR B 1 346 ? -1.886 -38 -8.438 1 97 346 TYR B N 1
ATOM 5617 C CA . TYR B 1 346 ? -1.224 -39.219 -8.883 1 97 346 TYR B CA 1
ATOM 5618 C C . TYR B 1 346 ? -2.113 -40.438 -8.648 1 97 346 TYR B C 1
ATOM 5620 O O . TYR B 1 346 ? -2.074 -41.406 -9.422 1 97 346 TYR B O 1
ATOM 5628 N N . ARG B 1 347 ? -2.955 -40.438 -7.664 1 94.19 347 ARG B N 1
ATOM 5629 C CA . ARG B 1 347 ? -3.768 -41.562 -7.246 1 94.19 347 ARG B CA 1
ATOM 5630 C C . ARG B 1 347 ? -5.02 -41.688 -8.102 1 94.19 347 ARG B C 1
ATOM 5632 O O . ARG B 1 347 ? -5.605 -42.75 -8.203 1 94.19 347 ARG B O 1
ATOM 5639 N N . ILE B 1 348 ? -5.441 -40.688 -8.75 1 90.38 348 ILE B N 1
ATOM 5640 C CA . ILE B 1 348 ? -6.707 -40.75 -9.477 1 90.38 348 ILE B CA 1
ATOM 5641 C C . ILE B 1 348 ? -6.441 -40.906 -10.969 1 90.38 348 ILE B C 1
ATOM 5643 O O . ILE B 1 348 ? -5.387 -40.531 -11.469 1 90.38 348 ILE B O 1
#